Protein AF-D2VS53-F1 (afdb_monomer)

Radius of gyration: 30.18 Å; Cα contacts (8 Å, |Δi|>4): 547; chains: 1; bounding box: 76×36×86 Å

Sequence (437 aa):
MLKHFGFQSLIMIWLFLSAIQSANTLRIQKGEKREMNYSTNATTIGTNFKGCTNFSAFFTDPQVFLEQVVRNAPMGPMKCKNIEMWKRFKVPDPYQGAMFFAYEQYTFGVTESFDLCESIQIWEEKLQTTCIELLFNSLENDLSSKIQFITQNQTTVYD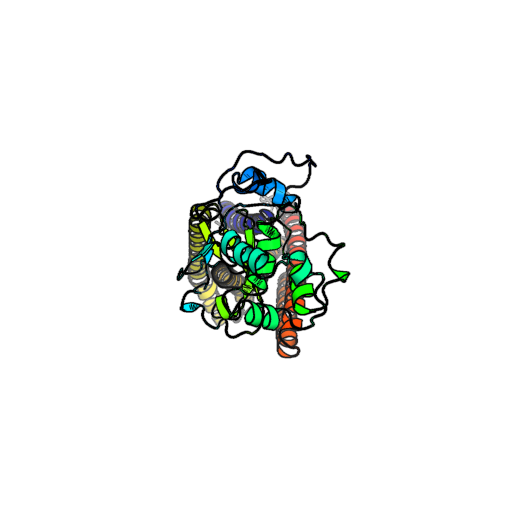WINYCNYCRKDIQFSKQNYWNIRDDNVREIIEYFPNQISFCGFGEAGIPFVVGMNQIKLQETGYSFICFCPYQNYYGFKCFGNSRNLTYAIILESLFTSIFAISFLITCLTILLPRAKTSFIQKQYYNILVPMLLCLSQICGVLTQIASLFGTDLAVSICSNLTVIFLGIALVSWEMHWIRLIYFVMQKKRLFSFISYLVPLILFISTILAMLTCIFSVGSVGVEYSLRMADNLSYLLLTLGCLITVVFTVCSIVIYVLLKKVSEVSLINSPVSFHLL

Nearest PDB structures (foldseek):
  8hj5-assembly1_F  TM=4.732E-01  e=1.596E+00  Escherichia coli
  8jgf-assembly1_R  TM=4.560E-01  e=1.867E+00  Homo sapiens
  4tql-assembly1_A  TM=3.150E-01  e=9.998E+00  synthetic construct
  7aan-assembly1_B  TM=2.633E-01  e=5.918E+00  Homo sapiens
  7aal-assembly1_B  TM=2.273E-01  e=6.573E+00  Homo sapiens

Secondary structure (DSSP, 8-state):
-HHHHHHHHHHHHHHHHHHHHHHHTTS----------------EETTTEES-BS--GGGT-HHHHHHHHHTT-B----B-SEEEEES--B--GGGTTS---TT----PBP--EEEHHHHHHHHHHHHT--HHHHHHS---S-HHHHHHHHTTTS--HHHHHHHHHHT-SS----TTSGGG---HHHHHHHHS---BTTSS-SSS--EEEEEEGGGGT-SSSSEEEEEEETTTTEEESS----HHHHHHHHHHHHHHHHHHHHHHHHHIIIIIHHHHHHHHHHT-GGGGHHHHHHHHHHHHHHHHHHHHHHS-HHHHHHHHHHHHHHHHHHHHHHHHHHHHHHHHHTT--SHHHHHHHHHHHHHHHHHHHHHHHHHHHHTTS-HHHHHHHHHHHHHHHHHHHHHHHHHHHHHHHHHHHHHHHHHHS-TTS-TTTTS--

Structure (mmCIF, N/CA/C/O backbone):
data_AF-D2VS53-F1
#
_entry.id   AF-D2VS53-F1
#
loop_
_atom_site.group_PDB
_atom_site.id
_atom_site.type_symbol
_atom_site.label_atom_id
_atom_site.label_alt_id
_atom_site.label_comp_id
_atom_site.label_asym_id
_atom_site.label_entity_id
_atom_site.label_seq_id
_atom_site.pdbx_PDB_ins_code
_atom_site.Cartn_x
_atom_site.Cartn_y
_atom_site.Cartn_z
_atom_site.occupancy
_atom_site.B_iso_or_equiv
_atom_site.auth_seq_id
_atom_site.auth_comp_id
_atom_site.auth_asym_id
_atom_site.auth_atom_id
_atom_site.pdbx_PDB_model_num
ATOM 1 N N . MET A 1 1 ? -32.266 7.944 33.610 1.00 32.06 1 MET A N 1
ATOM 2 C CA . MET A 1 1 ? -31.553 6.668 33.360 1.00 32.06 1 MET A CA 1
ATOM 3 C C . MET A 1 1 ? -31.615 6.227 31.885 1.00 32.06 1 MET A C 1
ATOM 5 O O . MET A 1 1 ? -30.562 6.135 31.273 1.00 32.06 1 MET A O 1
ATOM 9 N N . LEU A 1 2 ? -32.797 6.089 31.257 1.00 29.59 2 LEU A N 1
ATOM 10 C CA . LEU A 1 2 ? -32.943 5.771 29.813 1.00 29.59 2 LEU A CA 1
ATOM 11 C C . LEU A 1 2 ? -32.292 6.784 28.839 1.00 29.59 2 LEU A C 1
ATOM 13 O O . LEU A 1 2 ? -31.780 6.387 27.797 1.00 29.59 2 LEU A O 1
ATOM 17 N N . LYS A 1 3 ? -32.240 8.082 29.183 1.00 29.28 3 LYS A N 1
ATOM 18 C CA . LYS A 1 3 ? -31.612 9.118 28.332 1.00 29.28 3 LYS A CA 1
ATOM 19 C C . LYS A 1 3 ? -30.079 9.001 28.229 1.00 29.28 3 LYS A C 1
ATOM 21 O O . LYS A 1 3 ? -29.535 9.212 27.152 1.00 29.28 3 LYS A O 1
ATOM 26 N N . HIS A 1 4 ? -29.387 8.612 29.306 1.00 35.94 4 HIS A N 1
ATOM 27 C CA . HIS A 1 4 ? -27.934 8.362 29.265 1.00 35.94 4 HIS A CA 1
ATOM 28 C C . HIS A 1 4 ? -27.593 7.030 28.579 1.00 35.94 4 HIS A C 1
ATOM 30 O O . HIS A 1 4 ? -26.581 6.945 27.888 1.00 35.94 4 HIS A O 1
ATOM 36 N N . PHE A 1 5 ? -28.474 6.029 28.710 1.00 36.44 5 PHE A N 1
ATOM 37 C CA . PHE A 1 5 ? -28.371 4.735 28.030 1.00 36.44 5 PHE A CA 1
ATOM 38 C C . PHE A 1 5 ? -28.450 4.876 26.503 1.00 36.44 5 PHE A C 1
ATOM 40 O O . PHE A 1 5 ? -27.627 4.303 25.793 1.00 36.44 5 PHE A O 1
ATOM 47 N N . GLY A 1 6 ? -29.385 5.691 26.001 1.00 34.59 6 GLY A N 1
ATOM 48 C CA . GLY A 1 6 ? -29.520 5.954 24.567 1.00 34.59 6 GLY A CA 1
ATOM 49 C C . GLY A 1 6 ? -28.297 6.658 23.981 1.00 34.59 6 GLY A C 1
ATOM 50 O O . GLY A 1 6 ? -27.767 6.212 22.972 1.00 34.59 6 GLY A O 1
ATOM 51 N N . PHE A 1 7 ? -27.804 7.711 24.640 1.00 34.94 7 PHE A N 1
ATOM 52 C CA . PHE A 1 7 ? -26.725 8.542 24.098 1.00 34.94 7 PHE A CA 1
ATOM 53 C C . PHE A 1 7 ? -25.374 7.811 24.020 1.00 34.94 7 PHE A C 1
ATOM 55 O O . PHE A 1 7 ? -24.704 7.872 22.995 1.00 34.94 7 PHE A O 1
ATOM 62 N N . GLN A 1 8 ? -24.985 7.061 25.058 1.00 41.28 8 GLN A N 1
ATOM 63 C CA . GLN A 1 8 ? -23.715 6.320 25.044 1.00 41.28 8 GLN A CA 1
ATOM 64 C C . GLN A 1 8 ? -23.762 5.074 24.150 1.00 41.28 8 GLN A C 1
ATOM 66 O O . GLN A 1 8 ? -22.780 4.779 23.474 1.00 41.28 8 GLN A O 1
ATOM 71 N N . SER A 1 9 ? -24.905 4.384 24.080 1.00 39.84 9 SER A N 1
ATOM 72 C CA . SER A 1 9 ? -25.081 3.255 23.155 1.00 39.84 9 SER A CA 1
ATOM 73 C C . SER A 1 9 ? -25.095 3.728 21.699 1.00 39.84 9 SER A C 1
ATOM 75 O O . SER A 1 9 ? -24.498 3.076 20.853 1.00 39.84 9 SER A O 1
ATOM 77 N N . LEU A 1 10 ? -25.686 4.896 21.409 1.00 42.22 10 LEU A N 1
ATOM 78 C CA . LEU A 1 10 ? -25.627 5.530 20.087 1.00 42.22 10 LEU A CA 1
ATOM 79 C C . LEU A 1 10 ? -24.198 5.903 19.689 1.00 42.22 10 LEU A C 1
ATOM 81 O O . LEU A 1 10 ? -23.821 5.647 18.554 1.00 42.22 10 LEU A O 1
ATOM 85 N N . ILE A 1 11 ? -23.388 6.442 20.608 1.00 44.84 11 ILE A N 1
ATOM 86 C CA . ILE A 1 11 ? -21.972 6.748 20.338 1.00 44.84 11 ILE A CA 1
ATOM 87 C C . ILE A 1 11 ? -21.182 5.467 20.047 1.00 44.84 11 ILE A C 1
ATOM 89 O O . ILE A 1 11 ? -20.412 5.433 19.094 1.00 44.84 11 ILE A O 1
ATOM 93 N N . MET A 1 12 ? -21.394 4.395 20.814 1.00 46.41 12 MET A N 1
ATOM 94 C CA . MET A 1 12 ? -20.684 3.126 20.610 1.00 46.41 12 MET A CA 1
ATOM 95 C C . MET A 1 12 ? -21.127 2.407 19.328 1.00 46.41 12 MET A C 1
ATOM 97 O O . MET A 1 12 ? -20.285 1.882 18.607 1.00 46.41 12 MET A O 1
ATOM 101 N N . ILE A 1 13 ? -22.424 2.427 19.005 1.00 47.84 13 ILE A N 1
ATOM 102 C CA . ILE A 1 13 ? -22.961 1.904 17.739 1.00 47.84 13 ILE A CA 1
ATOM 103 C C . ILE A 1 13 ? -22.450 2.740 16.563 1.00 47.84 13 ILE A C 1
ATOM 105 O O . ILE A 1 13 ? -22.083 2.179 15.539 1.00 47.84 13 ILE A O 1
ATOM 109 N N . TRP A 1 14 ? -22.366 4.064 16.711 1.00 46.50 14 TRP A N 1
ATOM 110 C CA . TRP A 1 14 ? -21.821 4.949 15.684 1.00 46.50 14 TRP A CA 1
ATOM 111 C C . TRP A 1 14 ? -20.323 4.716 15.456 1.00 46.50 14 TRP A C 1
ATOM 113 O O . TRP A 1 14 ? -19.910 4.616 14.306 1.00 46.50 14 TRP A O 1
ATOM 123 N N . LEU A 1 15 ? -19.528 4.535 16.520 1.00 45.94 15 LEU A N 1
ATOM 124 C CA . LEU A 1 15 ? -18.104 4.172 16.439 1.00 45.94 15 LEU A CA 1
ATOM 125 C C . LEU A 1 15 ? -17.881 2.776 15.836 1.00 45.94 15 LEU A C 1
ATOM 127 O O . LEU A 1 15 ? -16.905 2.546 15.128 1.00 45.94 15 LEU A O 1
ATOM 131 N N . PHE A 1 16 ? -18.788 1.836 16.099 1.00 44.44 16 PHE A N 1
ATOM 132 C CA . PHE A 1 16 ? -18.734 0.492 15.532 1.00 44.44 16 PHE A CA 1
ATOM 133 C C . PHE A 1 16 ? -19.138 0.478 14.048 1.00 44.44 16 PHE A C 1
ATOM 135 O O . PHE A 1 16 ? -18.478 -0.155 13.226 1.00 44.44 16 PHE A O 1
ATOM 142 N N . LEU A 1 17 ? -20.183 1.225 13.679 1.00 42.78 17 LEU A N 1
ATOM 143 C CA . LEU A 1 17 ? -20.621 1.377 12.291 1.00 42.78 17 LEU A CA 1
ATOM 144 C C . LEU A 1 17 ? -19.602 2.151 11.450 1.00 42.78 17 LEU A C 1
ATOM 146 O O . LEU A 1 17 ? -19.376 1.765 10.309 1.00 42.78 17 LEU A O 1
ATOM 150 N N . SER A 1 18 ? -18.946 3.178 11.997 1.00 45.09 18 SER A N 1
ATOM 151 C CA . SER A 1 18 ? -17.887 3.902 11.284 1.00 45.09 18 SER A CA 1
ATOM 152 C C . SER A 1 18 ? -16.651 3.030 11.044 1.00 45.09 18 SER A C 1
ATOM 154 O O . SER A 1 18 ? -16.104 3.067 9.944 1.00 45.09 18 SER A O 1
ATOM 156 N N . ALA A 1 19 ? -16.288 2.160 11.996 1.00 43.88 19 ALA A N 1
ATOM 157 C CA . ALA A 1 19 ? -15.223 1.167 11.822 1.00 43.88 19 ALA A CA 1
ATOM 158 C C . ALA A 1 19 ? -15.569 0.072 10.785 1.00 43.88 19 ALA A C 1
ATOM 160 O O . ALA A 1 19 ? -14.710 -0.363 10.017 1.00 43.88 19 ALA A O 1
ATOM 161 N N . ILE A 1 20 ? -16.836 -0.357 10.709 1.00 41.03 20 ILE A N 1
ATOM 162 C CA . ILE A 1 20 ? -17.311 -1.293 9.671 1.00 41.03 20 ILE A CA 1
ATOM 163 C C . ILE A 1 20 ? -17.365 -0.612 8.301 1.00 41.03 20 ILE A C 1
ATOM 165 O O . ILE A 1 20 ? -17.029 -1.219 7.284 1.00 41.03 20 ILE A O 1
ATOM 169 N N . GLN A 1 21 ? -17.784 0.650 8.254 1.00 38.19 21 GLN A N 1
ATOM 170 C CA . GLN A 1 21 ? -17.915 1.397 7.012 1.00 38.19 21 GLN A CA 1
ATOM 171 C C . GLN A 1 21 ? -16.546 1.679 6.385 1.00 38.19 21 GLN A C 1
ATOM 173 O O . GLN A 1 21 ? -16.422 1.497 5.178 1.00 38.19 21 GLN A O 1
ATOM 178 N N . SER A 1 22 ? -15.507 1.965 7.184 1.00 38.28 22 SER A N 1
ATOM 179 C CA . SER A 1 22 ? -14.121 2.044 6.692 1.00 38.28 22 SER A CA 1
ATOM 180 C C . SER A 1 22 ? -13.596 0.715 6.133 1.00 38.28 22 SER A C 1
ATOM 182 O O . SER A 1 22 ? -12.790 0.720 5.208 1.00 38.28 22 SER A O 1
ATOM 184 N N . ALA A 1 23 ? -14.078 -0.427 6.639 1.00 32.75 23 ALA A N 1
ATOM 185 C CA . ALA A 1 23 ? -13.693 -1.753 6.147 1.00 32.75 23 ALA A CA 1
ATOM 186 C C . ALA A 1 23 ? -14.467 -2.183 4.881 1.00 32.75 23 ALA A C 1
ATOM 188 O O . ALA A 1 23 ? -13.948 -2.936 4.056 1.00 32.75 23 ALA A O 1
ATOM 189 N N . ASN A 1 24 ? -15.700 -1.699 4.700 1.00 33.19 24 ASN A N 1
ATOM 190 C CA . ASN A 1 24 ? -16.585 -2.108 3.604 1.00 33.19 24 ASN A CA 1
ATOM 191 C C . ASN A 1 24 ? -16.499 -1.229 2.348 1.00 33.19 24 ASN A C 1
ATOM 193 O O . ASN A 1 24 ? -16.831 -1.712 1.263 1.00 33.19 24 ASN A O 1
ATOM 197 N N . THR A 1 25 ? -15.995 0.008 2.434 1.00 34.47 25 THR A N 1
ATOM 198 C CA . THR A 1 25 ? -15.725 0.848 1.247 1.00 34.47 25 THR A CA 1
ATOM 199 C C . THR A 1 25 ? -14.665 0.269 0.299 1.00 34.47 25 THR A C 1
ATOM 201 O O . THR A 1 25 ? -14.500 0.773 -0.805 1.00 34.47 25 THR A O 1
ATOM 204 N N . LEU A 1 26 ? -14.006 -0.832 0.677 1.00 34.59 26 LEU A N 1
ATOM 205 C CA . LEU A 1 26 ? -13.022 -1.555 -0.133 1.00 34.59 26 LEU A CA 1
ATOM 206 C C . LEU A 1 26 ? -13.589 -2.744 -0.937 1.00 34.59 26 LEU A C 1
ATOM 208 O O . LEU A 1 26 ? -12.825 -3.388 -1.654 1.00 34.59 26 LEU A O 1
ATOM 212 N N . ARG A 1 27 ? -14.886 -3.096 -0.832 1.00 31.08 27 ARG A N 1
ATOM 213 C CA . ARG A 1 27 ? -15.339 -4.436 -1.280 1.00 31.08 27 ARG A CA 1
ATOM 214 C C . ARG A 1 27 ? -16.594 -4.563 -2.142 1.00 31.08 27 ARG A C 1
ATOM 216 O O . ARG A 1 27 ? -16.964 -5.696 -2.448 1.00 31.08 27 ARG A O 1
ATOM 223 N N . ILE A 1 28 ? -17.252 -3.487 -2.574 1.00 30.92 28 ILE A N 1
ATOM 224 C CA . ILE A 1 28 ? -18.524 -3.619 -3.308 1.00 30.92 28 ILE A CA 1
ATOM 225 C C . ILE A 1 28 ? -18.504 -2.823 -4.615 1.00 30.92 28 ILE A C 1
ATOM 227 O O . ILE A 1 28 ? -18.708 -1.619 -4.602 1.00 30.92 28 ILE A O 1
ATOM 231 N N . GLN A 1 29 ? -18.319 -3.516 -5.745 1.00 30.97 29 GLN A N 1
ATOM 232 C CA . GLN A 1 29 ? -19.377 -3.719 -6.751 1.00 30.97 29 GLN A CA 1
ATOM 233 C C . GLN A 1 29 ? -18.860 -4.576 -7.912 1.00 30.97 29 GLN A C 1
ATOM 235 O O . GLN A 1 29 ? -17.847 -4.276 -8.524 1.00 30.97 29 GLN A O 1
ATOM 240 N N . LYS A 1 30 ? -19.555 -5.680 -8.195 1.00 31.53 30 LYS A N 1
ATOM 241 C CA . LYS A 1 30 ? -19.230 -6.659 -9.236 1.00 31.53 30 LYS A CA 1
ATOM 242 C C . LYS A 1 30 ? -20.342 -6.626 -10.283 1.00 31.53 30 LYS A C 1
ATOM 244 O O . LYS A 1 30 ? -21.503 -6.754 -9.912 1.00 31.53 30 LYS A O 1
ATOM 249 N N . GLY A 1 31 ? -19.960 -6.601 -11.558 1.00 29.36 31 GLY A N 1
ATOM 250 C CA . GLY A 1 31 ? -20.699 -7.292 -12.616 1.00 29.36 31 GLY A CA 1
ATOM 251 C C . GLY A 1 31 ? -21.457 -6.430 -13.621 1.00 29.36 31 GLY A C 1
ATOM 252 O O . GLY A 1 31 ? -22.646 -6.212 -13.465 1.00 29.36 31 GLY A O 1
ATOM 253 N N . GLU A 1 32 ? -20.799 -6.121 -14.738 1.00 29.34 32 GLU A N 1
ATOM 254 C CA . GLU A 1 32 ? -21.359 -6.358 -16.076 1.00 29.34 32 GLU A CA 1
ATOM 255 C C . GLU A 1 32 ? -20.201 -6.386 -17.081 1.00 29.34 32 GLU A C 1
ATOM 257 O O . GLU A 1 32 ? -19.333 -5.524 -17.042 1.00 29.34 32 GLU A O 1
ATOM 262 N N . LYS A 1 33 ? -20.105 -7.399 -17.948 1.00 32.12 33 LYS A N 1
ATOM 263 C CA . LYS A 1 33 ? -19.084 -7.437 -19.008 1.00 32.12 33 LYS A CA 1
ATOM 264 C C . LYS A 1 33 ? -19.582 -6.594 -20.181 1.00 32.12 33 LYS A C 1
ATOM 266 O O . LYS A 1 33 ? -20.524 -6.994 -20.854 1.00 32.12 33 LYS A O 1
ATOM 271 N N . ARG A 1 34 ? -18.923 -5.466 -20.449 1.00 36.00 34 ARG A N 1
ATOM 272 C CA . ARG A 1 34 ? -18.988 -4.779 -21.749 1.00 36.00 34 ARG A CA 1
ATOM 273 C C . ARG A 1 34 ? -17.622 -4.821 -22.413 1.00 36.00 34 ARG A C 1
ATOM 275 O O . ARG A 1 34 ? -16.615 -4.566 -21.752 1.00 36.00 34 ARG A O 1
ATOM 282 N N . GLU A 1 35 ? -17.628 -5.175 -23.692 1.00 35.25 35 GLU A N 1
ATOM 283 C CA . GLU A 1 35 ? -16.467 -5.178 -24.576 1.00 35.25 35 GLU A CA 1
ATOM 284 C C . GLU A 1 35 ? -15.846 -3.775 -24.658 1.00 35.25 35 GLU A C 1
ATOM 286 O O . GLU A 1 35 ? -16.549 -2.762 -24.679 1.00 35.25 35 GLU A O 1
ATOM 291 N N . MET A 1 36 ? -14.512 -3.726 -24.633 1.00 41.84 36 MET A N 1
ATOM 292 C CA . MET A 1 36 ? -13.730 -2.491 -24.659 1.00 41.84 36 MET A CA 1
ATOM 293 C C . MET A 1 36 ? -13.745 -1.885 -26.065 1.00 41.84 36 MET A C 1
ATOM 295 O O . MET A 1 36 ? -13.055 -2.368 -26.959 1.00 41.84 36 MET A O 1
ATOM 299 N N . ASN A 1 37 ? -14.482 -0.789 -26.243 1.00 35.66 37 ASN A N 1
ATOM 300 C CA . ASN A 1 37 ? -14.310 0.084 -27.400 1.00 35.66 37 ASN A CA 1
ATOM 301 C C . ASN A 1 37 ? -13.131 1.029 -27.139 1.00 35.66 37 ASN A C 1
ATOM 303 O O . ASN A 1 37 ? -13.224 1.943 -26.319 1.00 35.66 37 ASN A O 1
ATOM 307 N N . TYR A 1 38 ? -12.015 0.802 -27.831 1.00 44.28 38 TYR A N 1
ATOM 308 C CA . TYR A 1 38 ? -10.868 1.708 -27.834 1.00 44.28 38 TYR A CA 1
ATOM 309 C C . TYR A 1 38 ? -11.253 3.025 -28.530 1.00 44.28 38 TYR A C 1
ATOM 311 O O . TYR A 1 38 ? -11.631 3.031 -29.701 1.00 44.28 38 TYR A O 1
ATOM 319 N N . SER A 1 39 ? -11.171 4.145 -27.807 1.00 42.34 39 SER A N 1
ATOM 320 C CA . SER A 1 39 ? -11.336 5.493 -28.365 1.00 42.34 39 SER A CA 1
ATOM 321 C C . SER A 1 39 ? -10.070 5.893 -29.128 1.00 42.34 39 SER A C 1
ATOM 323 O O . SER A 1 39 ? -8.965 5.830 -28.596 1.00 42.34 39 SER A O 1
ATOM 325 N N . THR A 1 40 ? -10.216 6.314 -30.383 1.00 44.59 40 THR A N 1
ATOM 326 C CA . THR A 1 40 ? -9.101 6.517 -31.322 1.00 44.59 40 THR A CA 1
ATOM 327 C C . THR A 1 40 ? -8.491 7.923 -31.359 1.00 44.59 40 THR A C 1
ATOM 329 O O . THR A 1 40 ? -7.568 8.129 -32.139 1.00 44.59 40 THR A O 1
ATOM 332 N N . ASN A 1 41 ? -8.916 8.885 -30.529 1.00 43.84 41 ASN A N 1
ATOM 333 C CA . ASN A 1 41 ? -8.585 10.304 -30.771 1.00 43.84 41 ASN A CA 1
ATOM 334 C C . ASN A 1 41 ? -7.940 11.076 -29.595 1.00 43.84 41 ASN A C 1
ATOM 336 O O . ASN A 1 41 ? -8.168 12.276 -29.466 1.00 43.84 41 ASN A O 1
ATOM 340 N N . ALA A 1 42 ? -7.107 10.448 -28.756 1.00 48.75 42 ALA A N 1
ATOM 341 C CA . ALA A 1 42 ? -6.232 11.188 -27.832 1.00 48.75 42 ALA A CA 1
ATOM 342 C C . ALA A 1 42 ? -4.812 11.291 -28.417 1.00 48.75 42 ALA A C 1
ATOM 344 O O . ALA A 1 42 ? -4.090 10.302 -28.471 1.00 48.75 42 ALA A O 1
ATOM 345 N N . THR A 1 43 ? -4.400 12.478 -28.874 1.00 56.16 43 THR A N 1
ATOM 346 C CA . THR A 1 43 ? -3.074 12.694 -29.490 1.00 56.16 43 THR A CA 1
ATOM 347 C C . THR A 1 43 ? -1.952 12.953 -28.478 1.00 56.16 43 THR A C 1
ATOM 349 O O . THR A 1 43 ? -0.781 12.837 -28.844 1.00 56.16 43 THR A O 1
ATOM 352 N N . THR A 1 44 ? -2.274 13.261 -27.217 1.00 58.09 44 THR A N 1
ATOM 353 C CA . THR A 1 44 ? -1.312 13.560 -26.138 1.00 58.09 44 THR A CA 1
ATOM 354 C C . THR A 1 44 ? -1.798 13.037 -24.788 1.00 58.09 44 THR A C 1
ATOM 356 O O . THR A 1 44 ? -2.987 13.149 -24.487 1.00 58.09 44 THR A O 1
ATOM 359 N N . ILE A 1 45 ? -0.880 12.514 -23.969 1.00 66.81 45 ILE A N 1
ATOM 360 C CA . ILE A 1 45 ? -1.149 12.003 -22.616 1.00 66.81 45 ILE A CA 1
ATOM 361 C C . ILE A 1 45 ? -0.189 12.704 -21.649 1.00 66.81 45 ILE A C 1
ATOM 363 O O . ILE A 1 45 ? 1.007 12.415 -21.611 1.00 66.81 45 ILE A O 1
ATOM 367 N N . GLY A 1 46 ? -0.692 13.683 -20.899 1.00 66.69 46 GLY A N 1
ATOM 368 C CA . GLY A 1 46 ? 0.188 14.625 -20.201 1.00 66.69 46 GLY A CA 1
ATOM 369 C C . GLY A 1 46 ? 1.108 15.371 -21.181 1.00 66.69 46 GLY A C 1
ATOM 370 O O . GLY A 1 46 ? 0.842 15.433 -22.385 1.00 66.69 46 GLY A O 1
ATOM 371 N N . THR A 1 47 ? 2.205 15.944 -20.684 1.00 72.75 47 THR A N 1
ATOM 372 C CA . THR A 1 47 ? 3.195 16.613 -21.554 1.00 72.75 47 THR A CA 1
ATOM 373 C C . THR A 1 47 ? 4.208 15.639 -22.143 1.00 72.75 47 THR A C 1
ATOM 375 O O . THR A 1 47 ? 4.799 15.925 -23.186 1.00 72.75 47 THR A O 1
ATOM 378 N N . ASN A 1 48 ? 4.381 14.489 -21.489 1.00 81.81 48 ASN A N 1
ATOM 379 C CA . ASN A 1 48 ? 5.492 13.580 -21.743 1.00 81.81 48 ASN A CA 1
ATOM 380 C C . ASN A 1 48 ? 5.193 12.534 -22.820 1.00 81.81 48 ASN A C 1
ATOM 382 O O . ASN A 1 48 ? 6.116 11.900 -23.301 1.00 81.81 48 ASN A O 1
ATOM 386 N N . PHE A 1 49 ? 3.939 12.341 -23.231 1.00 85.19 49 PHE A N 1
ATOM 387 C CA . PHE A 1 49 ? 3.581 11.327 -24.227 1.00 85.19 49 PHE A CA 1
ATOM 388 C C . PHE A 1 49 ? 2.880 11.989 -25.404 1.00 85.19 49 PHE A C 1
ATOM 390 O O . PHE A 1 49 ? 1.826 12.619 -25.256 1.00 85.19 49 PHE A O 1
ATOM 397 N N . LYS A 1 50 ? 3.457 11.831 -26.596 1.00 86.00 50 LYS A N 1
ATOM 398 C CA . LYS A 1 50 ? 2.992 12.493 -27.818 1.00 86.00 50 LYS A CA 1
ATOM 399 C C . LYS A 1 50 ? 2.715 11.490 -28.930 1.00 86.00 50 LYS A C 1
ATOM 401 O O . LYS A 1 50 ? 3.458 10.532 -29.154 1.00 86.00 50 LYS A O 1
ATOM 406 N N . GLY A 1 51 ? 1.649 11.756 -29.682 1.00 82.19 51 GLY A N 1
ATOM 407 C CA . GLY A 1 51 ? 1.245 10.969 -30.843 1.00 82.19 51 GLY A CA 1
ATOM 408 C C . GLY A 1 51 ? 0.817 9.549 -30.487 1.00 82.19 51 GLY A C 1
ATOM 409 O O . GLY A 1 51 ? 1.162 8.624 -31.225 1.00 82.19 51 GLY A O 1
ATOM 410 N N . CYS A 1 52 ? 0.125 9.379 -29.357 1.00 83.19 52 CYS A N 1
ATOM 411 C CA . CYS A 1 52 ? -0.257 8.059 -28.878 1.00 83.19 52 CYS A CA 1
ATOM 412 C C . CYS A 1 52 ? -1.527 7.511 -29.548 1.00 83.19 52 CYS A C 1
ATOM 414 O O . CYS A 1 52 ? -2.392 8.257 -29.994 1.00 83.19 52 CYS A O 1
ATOM 416 N N . THR A 1 53 ? -1.612 6.190 -29.672 1.00 78.12 53 THR A N 1
ATOM 417 C CA . THR A 1 53 ? -2.677 5.428 -30.342 1.00 78.12 53 THR A CA 1
ATOM 418 C C . THR A 1 53 ? -3.021 4.190 -29.516 1.00 78.12 53 THR A C 1
ATOM 420 O O . THR A 1 53 ? -2.191 3.743 -28.722 1.00 78.12 53 THR A O 1
ATOM 423 N N . ASN A 1 54 ? -4.231 3.643 -29.703 1.00 70.88 54 ASN A N 1
ATOM 424 C CA . ASN A 1 54 ? -4.807 2.562 -28.881 1.00 70.88 54 ASN A CA 1
ATOM 425 C C . ASN A 1 54 ? -4.897 2.914 -27.387 1.00 70.88 54 ASN A C 1
ATOM 427 O O . ASN A 1 54 ? -4.846 2.057 -26.509 1.00 70.88 54 ASN A O 1
ATOM 431 N N . PHE A 1 55 ? -5.049 4.205 -27.103 1.00 70.81 55 PHE A N 1
ATOM 432 C CA . PHE A 1 55 ? -5.129 4.713 -25.751 1.00 70.81 55 PHE A CA 1
ATOM 433 C C . PHE A 1 55 ? -6.555 4.591 -25.217 1.00 70.81 55 PHE A C 1
ATOM 435 O O . PHE A 1 55 ? -7.496 5.141 -25.788 1.00 70.81 55 PHE A O 1
ATOM 442 N N . SER A 1 56 ? -6.731 3.827 -24.143 1.00 71.00 56 SER A N 1
ATOM 443 C CA . SER A 1 56 ? -8.060 3.569 -23.597 1.00 71.00 56 SER A CA 1
ATOM 444 C C . SER A 1 56 ? -8.624 4.782 -22.854 1.00 71.00 56 SER A C 1
ATOM 446 O O . SER A 1 56 ? -7.890 5.552 -22.236 1.00 71.00 56 SER A O 1
ATOM 448 N N . ALA A 1 57 ? -9.951 4.921 -22.858 1.00 69.88 57 ALA A N 1
ATOM 449 C CA . ALA A 1 57 ? -10.642 6.038 -22.214 1.00 69.88 57 ALA A CA 1
ATOM 450 C C . ALA A 1 57 ? -10.391 6.114 -20.695 1.00 69.88 57 ALA A C 1
ATOM 452 O O . ALA A 1 57 ? -10.466 7.199 -20.123 1.00 69.88 57 ALA A O 1
ATOM 453 N N . PHE A 1 58 ? -10.027 4.999 -20.046 1.00 71.44 58 PHE A N 1
ATOM 454 C CA . PHE A 1 58 ? -9.754 4.972 -18.606 1.00 71.44 58 PHE A CA 1
ATOM 455 C C . PHE A 1 58 ? -8.540 5.803 -18.167 1.00 71.44 58 PHE A C 1
ATOM 457 O O . PHE A 1 58 ? -8.406 6.106 -16.990 1.00 71.44 58 PHE A O 1
ATOM 464 N N . PHE A 1 59 ? -7.642 6.196 -19.064 1.00 71.81 59 PHE A N 1
ATOM 465 C CA . PHE A 1 59 ? -6.550 7.087 -18.668 1.00 71.81 59 PHE A CA 1
ATOM 466 C C . PHE A 1 59 ? -6.953 8.562 -18.591 1.00 71.81 59 PHE A C 1
ATOM 468 O O . PHE A 1 59 ? -6.245 9.369 -17.993 1.00 71.81 59 PHE A O 1
ATOM 475 N N . THR A 1 60 ? -8.070 8.923 -19.219 1.00 67.19 60 THR A N 1
ATOM 476 C CA . THR A 1 60 ? -8.599 10.293 -19.256 1.00 67.19 60 THR A CA 1
ATOM 477 C C . THR A 1 60 ? -9.893 10.446 -18.466 1.00 67.19 60 THR A C 1
ATOM 479 O O . THR A 1 60 ? -10.250 11.562 -18.104 1.00 67.19 60 THR A O 1
ATOM 482 N N . ASP A 1 61 ? -10.590 9.341 -18.196 1.00 69.50 61 ASP A N 1
ATOM 483 C CA . ASP A 1 61 ? -11.865 9.312 -17.490 1.00 69.50 61 ASP A CA 1
ATOM 484 C C . ASP A 1 61 ? -11.764 8.452 -16.211 1.00 69.50 61 ASP A C 1
ATOM 486 O O . ASP A 1 61 ? -11.708 7.218 -16.295 1.00 69.50 61 ASP A O 1
ATOM 490 N N . PRO A 1 62 ? -11.772 9.079 -15.017 1.00 66.19 62 PRO A N 1
ATOM 491 C CA . PRO A 1 62 ? -11.730 8.376 -13.736 1.00 66.19 62 PRO A CA 1
ATOM 492 C C . PRO A 1 62 ? -12.899 7.408 -13.502 1.00 66.19 62 PRO A C 1
ATOM 494 O O . PRO A 1 62 ? -12.733 6.432 -12.772 1.00 66.19 62 PRO A O 1
ATOM 497 N N . GLN A 1 63 ? -14.075 7.651 -14.094 1.00 65.00 63 GLN A N 1
ATOM 498 C CA . GLN A 1 63 ? -15.223 6.750 -13.954 1.00 65.00 63 GLN A CA 1
ATOM 499 C C . GLN A 1 63 ? -14.989 5.465 -14.748 1.00 65.00 63 GLN A C 1
ATOM 501 O O . GLN A 1 63 ? -15.114 4.370 -14.198 1.00 65.00 63 GLN A O 1
ATOM 506 N N . VAL A 1 64 ? -14.548 5.594 -16.004 1.00 69.88 64 VAL A N 1
ATOM 507 C CA . VAL A 1 64 ? -14.169 4.439 -16.831 1.00 69.88 64 VAL A CA 1
ATOM 508 C C . VAL A 1 64 ? -12.996 3.693 -16.193 1.00 69.88 64 VAL A C 1
ATOM 510 O O . VAL A 1 64 ? -12.978 2.466 -16.195 1.00 69.88 64 VAL A O 1
ATOM 513 N N . PHE A 1 65 ? -12.038 4.400 -15.589 1.00 70.31 65 PHE A N 1
ATOM 514 C CA . PHE A 1 65 ? -10.955 3.764 -14.840 1.00 70.31 65 PHE A CA 1
ATOM 515 C C . PHE A 1 65 ? -11.444 2.901 -13.693 1.00 70.31 65 PHE A C 1
ATOM 517 O O . PHE A 1 65 ? -11.086 1.726 -13.625 1.00 70.31 65 PHE A O 1
ATOM 524 N N . LEU A 1 66 ? -12.294 3.451 -12.829 1.00 65.81 66 LEU A N 1
ATOM 525 C CA . LEU A 1 66 ? -12.802 2.724 -11.677 1.00 65.81 66 LEU A CA 1
ATOM 526 C C . LEU A 1 66 ? -13.563 1.459 -12.103 1.00 65.81 66 LEU A C 1
ATOM 528 O O . LEU A 1 66 ? -13.356 0.388 -11.529 1.00 65.81 66 LEU A O 1
ATOM 532 N N . GLU A 1 67 ? -14.377 1.550 -13.158 1.00 66.81 67 GLU A N 1
ATOM 533 C CA . GLU A 1 67 ? -15.074 0.392 -13.728 1.00 66.81 67 GLU A CA 1
ATOM 534 C C . GLU A 1 67 ? -14.114 -0.695 -14.225 1.00 66.81 67 GLU A C 1
ATOM 536 O O . GLU A 1 67 ? -14.380 -1.889 -14.057 1.00 66.81 67 GLU A O 1
ATOM 541 N N . GLN A 1 68 ? -13.002 -0.304 -14.846 1.00 65.62 68 GLN A N 1
ATOM 542 C CA . GLN A 1 68 ? -12.034 -1.245 -15.400 1.00 65.62 68 GLN A CA 1
ATOM 543 C C . GLN A 1 68 ? -11.142 -1.851 -14.308 1.00 65.62 68 GLN A C 1
ATOM 545 O O . GLN A 1 68 ? -10.832 -3.043 -14.375 1.00 65.62 68 GLN A O 1
ATOM 550 N N . VAL A 1 69 ? -10.758 -1.078 -13.282 1.00 64.25 69 VAL A N 1
ATOM 551 C CA . VAL A 1 69 ? -9.964 -1.558 -12.133 1.00 64.25 69 VAL A CA 1
ATOM 552 C C . VAL A 1 69 ? -10.696 -2.693 -11.427 1.00 64.25 69 VAL A C 1
ATOM 554 O O . VAL A 1 69 ? -10.118 -3.746 -11.169 1.00 64.25 69 VAL A O 1
ATOM 557 N N . VAL A 1 70 ? -12.001 -2.529 -11.203 1.00 63.59 70 VAL A N 1
ATOM 558 C CA . VAL A 1 70 ? -12.874 -3.566 -10.630 1.00 63.59 70 VAL A CA 1
ATOM 559 C C . VAL A 1 70 ? -12.888 -4.844 -11.477 1.00 63.59 70 VAL A C 1
ATOM 561 O O . VAL A 1 70 ? -13.017 -5.951 -10.949 1.00 63.59 70 VAL A O 1
ATOM 564 N N . ARG A 1 71 ? -12.757 -4.713 -12.799 1.00 64.62 71 ARG A N 1
ATOM 565 C CA . ARG A 1 71 ? -12.719 -5.842 -13.739 1.00 64.62 71 ARG A CA 1
ATOM 566 C C . ARG A 1 71 ? -11.328 -6.452 -13.891 1.00 64.62 71 ARG A C 1
ATOM 568 O O . ARG A 1 71 ? -11.213 -7.441 -14.612 1.00 64.62 71 ARG A O 1
ATOM 575 N N . ASN A 1 72 ? -10.313 -5.895 -13.224 1.00 65.88 72 ASN A N 1
ATOM 576 C CA . ASN A 1 72 ? -8.906 -6.246 -13.404 1.00 65.88 72 ASN A CA 1
ATOM 577 C C . ASN A 1 72 ? -8.542 -6.284 -14.897 1.00 65.88 72 ASN A C 1
ATOM 579 O O . ASN A 1 72 ? -8.088 -7.299 -15.428 1.00 65.88 72 ASN A O 1
ATOM 583 N N . ALA A 1 73 ? -8.906 -5.211 -15.606 1.00 68.25 73 ALA A N 1
ATOM 584 C CA . ALA A 1 73 ? -8.704 -5.142 -17.040 1.00 68.25 73 ALA A CA 1
ATOM 585 C C . ALA A 1 73 ? -7.204 -5.030 -17.371 1.00 68.25 73 ALA A C 1
ATOM 587 O O . ALA A 1 73 ? -6.470 -4.302 -16.695 1.00 68.25 73 ALA A O 1
ATOM 588 N N . PRO A 1 74 ? -6.733 -5.699 -18.435 1.00 73.44 74 PRO A N 1
ATOM 589 C CA . PRO A 1 74 ? -5.395 -5.454 -18.936 1.00 73.44 74 PRO A CA 1
ATOM 590 C C . PRO A 1 74 ? -5.314 -4.040 -19.521 1.00 73.44 74 PRO A C 1
ATOM 592 O O . PRO A 1 74 ? -6.274 -3.538 -20.107 1.00 73.44 74 PRO A O 1
ATOM 595 N N . MET A 1 75 ? -4.143 -3.419 -19.418 1.00 72.56 75 MET A N 1
ATOM 596 C CA . MET A 1 75 ? -3.892 -2.059 -19.905 1.00 72.56 75 MET A CA 1
ATOM 597 C C . MET A 1 75 ? -4.06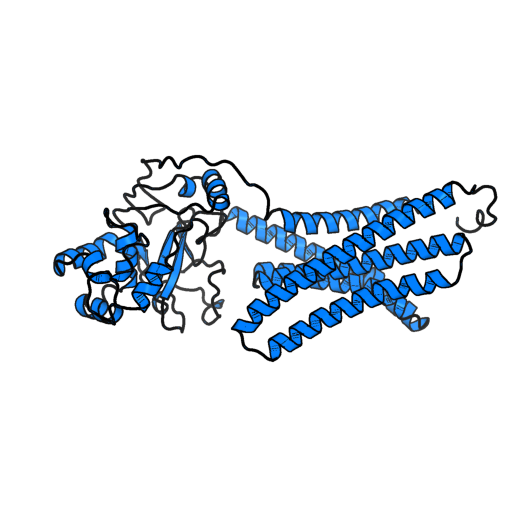2 -1.911 -21.424 1.00 72.56 75 MET A C 1
ATOM 599 O O . MET A 1 75 ? -4.332 -0.820 -21.923 1.00 72.56 75 MET A O 1
ATOM 603 N N . GLY A 1 76 ? -3.997 -3.030 -22.148 1.00 69.75 76 GLY A N 1
ATOM 604 C CA . GLY A 1 76 ? -4.050 -3.056 -23.602 1.00 69.75 76 GLY A CA 1
ATOM 605 C C . GLY A 1 76 ? -2.759 -2.519 -24.232 1.00 69.75 76 GLY A C 1
ATOM 606 O O . GLY A 1 76 ? -1.891 -1.993 -23.536 1.00 69.75 76 GLY A O 1
ATOM 607 N N . PRO A 1 77 ? -2.593 -2.683 -25.552 1.00 71.06 77 PRO A N 1
ATOM 608 C CA . PRO A 1 77 ? -1.426 -2.162 -26.249 1.00 71.06 77 PRO A CA 1
ATOM 609 C C . PRO A 1 77 ? -1.506 -0.636 -26.328 1.00 71.06 77 PRO A C 1
ATOM 611 O O . PRO A 1 77 ? -2.474 -0.103 -26.863 1.00 71.06 77 PRO A O 1
ATOM 614 N N . MET A 1 78 ? -0.473 0.061 -25.859 1.00 77.94 78 MET A N 1
ATOM 615 C CA . MET A 1 78 ? -0.326 1.503 -26.049 1.00 77.94 78 MET A CA 1
ATOM 616 C C . MET A 1 78 ? 0.849 1.763 -26.978 1.00 77.94 78 MET A C 1
ATOM 618 O O . MET A 1 78 ? 1.910 1.169 -26.820 1.00 77.94 78 MET A O 1
ATOM 622 N N . LYS A 1 79 ? 0.675 2.692 -27.917 1.00 82.62 79 LYS A N 1
ATOM 623 C CA . LYS A 1 79 ? 1.760 3.114 -28.796 1.00 82.62 79 LYS A CA 1
ATOM 624 C C . LYS A 1 79 ? 1.877 4.621 -28.846 1.00 82.62 79 LYS A C 1
ATOM 626 O O . LYS A 1 79 ? 0.874 5.255 -29.125 1.00 82.62 79 LYS A O 1
ATOM 631 N N . CYS A 1 80 ? 3.084 5.158 -28.734 1.00 86.62 80 CYS A N 1
ATOM 632 C CA . CYS A 1 80 ? 3.403 6.578 -28.824 1.00 86.62 80 CYS A CA 1
ATOM 633 C C . CYS A 1 80 ? 4.487 6.855 -29.871 1.00 86.62 80 CYS A C 1
ATOM 635 O O . CYS A 1 80 ? 5.230 5.961 -30.268 1.00 86.62 80 CYS A O 1
ATOM 637 N N . LYS A 1 81 ? 4.537 8.095 -30.371 1.00 86.69 81 LYS A N 1
ATOM 638 C CA . LYS A 1 81 ? 5.606 8.550 -31.278 1.00 86.69 81 LYS A CA 1
ATOM 639 C C . LYS A 1 81 ? 6.816 9.073 -30.511 1.00 86.69 81 LYS A C 1
ATOM 641 O O . LYS A 1 81 ? 7.928 8.933 -30.993 1.00 86.69 81 LYS A O 1
ATOM 646 N N . ASN A 1 82 ? 6.569 9.697 -29.366 1.00 87.88 82 ASN A N 1
ATOM 647 C CA . ASN A 1 82 ? 7.580 10.280 -28.495 1.00 87.88 82 ASN A CA 1
ATOM 648 C C . ASN A 1 82 ? 7.124 10.080 -27.046 1.00 87.88 82 ASN A C 1
ATOM 650 O O . ASN A 1 82 ? 5.936 10.263 -26.739 1.00 87.88 82 ASN A O 1
ATOM 654 N N . ILE A 1 83 ? 8.068 9.663 -26.201 1.00 89.94 83 ILE A N 1
ATOM 655 C CA . ILE A 1 83 ? 7.888 9.511 -24.758 1.00 89.94 83 ILE A CA 1
ATOM 656 C C . ILE A 1 83 ? 9.070 10.182 -24.068 1.00 89.94 83 ILE A C 1
ATOM 658 O O . ILE A 1 83 ? 10.198 9.701 -24.142 1.00 89.94 83 ILE A O 1
ATOM 662 N N . GLU A 1 84 ? 8.802 11.275 -23.371 1.00 88.50 84 GLU A N 1
ATOM 663 C CA . GLU A 1 84 ? 9.778 11.986 -22.563 1.00 88.50 84 GLU A CA 1
ATOM 664 C C . GLU A 1 84 ? 9.954 11.285 -21.209 1.00 88.50 84 GLU A C 1
ATOM 666 O O . GLU A 1 84 ? 9.082 11.318 -20.330 1.00 88.50 84 GLU A O 1
ATOM 671 N N . MET A 1 85 ? 11.107 10.640 -21.047 1.00 85.62 85 MET A N 1
ATOM 672 C CA . MET A 1 85 ? 11.491 9.892 -19.855 1.00 85.62 85 MET A CA 1
ATOM 673 C C . MET A 1 85 ? 12.692 10.548 -19.174 1.00 85.62 85 MET A C 1
ATOM 675 O O . MET A 1 85 ? 13.539 11.162 -19.819 1.00 85.62 85 MET A O 1
ATOM 679 N N . TRP A 1 86 ? 12.784 10.427 -17.852 1.00 82.75 86 TRP A N 1
ATOM 680 C CA . TRP A 1 86 ? 13.917 10.953 -17.094 1.00 82.75 86 TRP A CA 1
ATOM 681 C C . TRP A 1 86 ? 15.077 9.957 -17.063 1.00 82.75 86 TRP A C 1
ATOM 683 O O . TRP A 1 86 ? 14.875 8.763 -16.861 1.00 82.75 86 TRP A O 1
ATOM 693 N N . LYS A 1 87 ? 16.312 10.452 -17.189 1.00 78.75 87 LYS A N 1
ATOM 694 C CA . LYS A 1 87 ? 17.533 9.639 -17.065 1.00 78.75 87 LYS A CA 1
ATOM 695 C C . LYS A 1 87 ? 17.824 9.225 -15.624 1.00 78.75 87 LYS A C 1
ATOM 697 O O . LYS A 1 87 ? 18.458 8.199 -15.385 1.00 78.75 87 LYS A O 1
ATOM 702 N N . ARG A 1 88 ? 17.431 10.062 -14.657 1.00 79.50 88 ARG A N 1
ATOM 703 C CA . ARG A 1 88 ? 17.574 9.809 -13.218 1.00 79.50 88 ARG A CA 1
ATOM 704 C C . ARG A 1 88 ? 16.368 10.349 -12.465 1.00 79.50 88 ARG A C 1
ATOM 706 O O . ARG A 1 88 ? 15.971 11.500 -12.652 1.00 79.50 88 ARG A O 1
ATOM 713 N N . PHE A 1 89 ? 15.863 9.527 -11.560 1.00 76.44 89 PHE A N 1
ATOM 714 C CA . PHE A 1 89 ? 14.747 9.811 -10.676 1.00 76.44 89 PHE A CA 1
ATOM 715 C C . PHE A 1 89 ? 15.314 10.135 -9.293 1.00 76.44 89 PHE A C 1
ATOM 717 O O . PHE A 1 89 ? 15.995 9.312 -8.681 1.00 76.44 89 PHE A O 1
ATOM 724 N N . LYS A 1 90 ? 15.103 11.360 -8.795 1.00 67.88 90 LYS A N 1
ATOM 725 C CA . LYS A 1 90 ? 15.550 11.719 -7.443 1.00 67.88 90 LYS A CA 1
ATOM 726 C C . LYS A 1 90 ? 14.487 11.287 -6.434 1.00 67.88 90 LYS A C 1
ATOM 728 O O . LYS A 1 90 ? 13.423 11.898 -6.368 1.00 67.88 90 LYS A O 1
ATOM 733 N N . VAL A 1 91 ? 14.794 10.291 -5.607 1.00 64.50 91 VAL A N 1
ATOM 734 C CA . VAL A 1 91 ? 14.006 10.010 -4.398 1.00 64.50 91 VAL A CA 1
ATOM 735 C C . VAL A 1 91 ? 14.231 11.146 -3.387 1.00 64.50 91 VAL A C 1
ATOM 737 O O . VAL A 1 91 ? 15.393 11.521 -3.164 1.00 64.50 91 VAL A O 1
ATOM 740 N N . PRO A 1 92 ? 13.170 11.732 -2.795 1.00 56.78 92 PRO A N 1
ATOM 741 C CA . PRO A 1 92 ? 13.318 12.786 -1.795 1.00 56.78 92 PRO A CA 1
ATOM 742 C C . PRO A 1 92 ? 14.213 12.351 -0.624 1.00 56.78 92 PRO A C 1
ATOM 744 O O . PRO A 1 92 ? 14.166 11.206 -0.178 1.00 56.78 92 PRO A O 1
ATOM 747 N N . ASP A 1 93 ? 15.024 13.2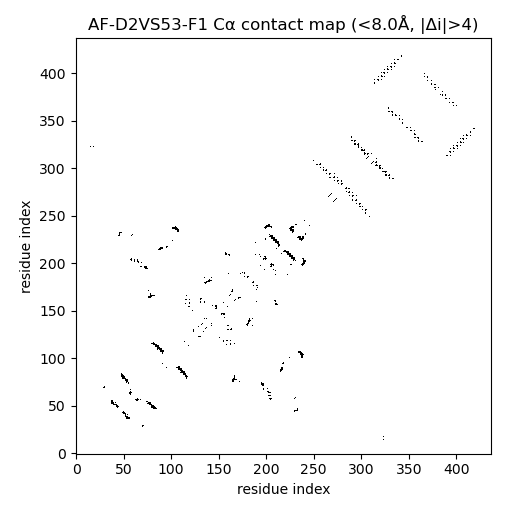86 -0.124 1.00 45.91 93 ASP A N 1
ATOM 748 C CA . ASP A 1 93 ? 16.110 13.029 0.832 1.00 45.91 93 ASP A CA 1
ATOM 749 C C . ASP A 1 93 ? 15.714 12.275 2.130 1.00 45.91 93 ASP A C 1
ATOM 751 O O . ASP A 1 93 ? 16.504 11.427 2.542 1.00 45.91 93 ASP A O 1
ATOM 755 N N . PRO A 1 94 ? 14.527 12.455 2.759 1.00 47.66 94 PRO A N 1
ATOM 756 C CA . PRO A 1 94 ? 14.171 11.688 3.964 1.00 47.66 94 PRO A CA 1
ATOM 757 C C . PRO A 1 94 ? 13.936 10.187 3.727 1.00 47.66 94 PRO A C 1
ATOM 759 O O . PRO A 1 94 ? 13.792 9.447 4.696 1.00 47.66 94 PRO A O 1
ATOM 762 N N . TYR A 1 95 ? 13.901 9.733 2.471 1.00 48.56 95 TYR A N 1
ATOM 763 C CA . TYR A 1 95 ? 13.630 8.338 2.117 1.00 48.56 95 TYR A CA 1
ATOM 764 C C . TYR A 1 95 ? 14.849 7.621 1.526 1.00 48.56 95 TYR A C 1
ATOM 766 O O . TYR A 1 95 ? 14.787 6.424 1.270 1.00 48.56 95 TYR A O 1
ATOM 774 N N . GLN A 1 96 ? 15.980 8.308 1.325 1.00 48.50 96 GLN A N 1
ATOM 775 C CA . GLN A 1 96 ? 17.207 7.682 0.820 1.00 48.50 96 GLN A CA 1
ATOM 776 C C . GLN A 1 96 ? 17.737 6.645 1.829 1.00 48.50 96 GLN A C 1
ATOM 778 O O . GLN A 1 96 ? 18.214 7.006 2.901 1.00 48.50 96 GLN A O 1
ATOM 783 N N . GLY A 1 97 ? 17.663 5.355 1.477 1.00 45.12 97 GLY A N 1
ATOM 784 C CA . GLY A 1 97 ? 18.148 4.240 2.306 1.00 45.12 97 GLY A CA 1
ATOM 785 C C . GLY A 1 97 ? 17.079 3.488 3.110 1.00 45.12 97 GLY A C 1
ATOM 786 O O . GLY A 1 97 ? 17.431 2.566 3.842 1.00 45.12 97 GLY A O 1
ATOM 787 N N . ALA A 1 98 ? 15.795 3.840 2.981 1.00 43.81 98 ALA A N 1
ATOM 788 C CA . ALA A 1 98 ? 14.701 2.999 3.472 1.00 43.81 98 ALA A CA 1
ATOM 789 C C . ALA A 1 98 ? 14.516 1.768 2.560 1.00 43.81 98 ALA A C 1
ATOM 791 O O . ALA A 1 98 ? 14.839 1.817 1.378 1.00 43.81 98 ALA A O 1
ATOM 792 N N . MET A 1 99 ? 14.022 0.649 3.095 1.00 41.19 99 MET A N 1
ATOM 793 C CA . MET A 1 99 ? 13.668 -0.522 2.285 1.00 41.19 99 MET A CA 1
ATOM 794 C C . MET A 1 99 ? 12.355 -0.197 1.560 1.00 41.19 99 MET A C 1
ATOM 796 O O . MET A 1 99 ? 11.316 -0.077 2.205 1.00 41.19 99 MET A O 1
ATOM 800 N N . PHE A 1 100 ? 12.417 0.034 0.248 1.00 47.00 100 PHE A N 1
ATOM 801 C CA . PHE A 1 100 ? 11.274 0.520 -0.527 1.00 47.00 100 PHE A CA 1
ATOM 802 C C . PHE A 1 100 ? 10.310 -0.619 -0.810 1.00 47.00 100 PHE A C 1
ATOM 804 O O . PHE A 1 100 ? 10.641 -1.573 -1.514 1.00 47.00 100 PHE A O 1
ATOM 811 N N . PHE A 1 101 ? 9.083 -0.496 -0.323 1.00 42.59 101 PHE A N 1
ATOM 812 C CA . PHE A 1 101 ? 8.016 -1.367 -0.784 1.00 42.59 101 PHE A CA 1
ATOM 813 C C . PHE A 1 101 ? 7.407 -0.754 -2.046 1.00 42.59 101 PHE A C 1
ATOM 815 O O . PHE A 1 101 ? 7.067 0.427 -2.064 1.00 42.59 101 PHE A O 1
ATOM 822 N N . ALA A 1 102 ? 7.177 -1.567 -3.082 1.00 37.50 102 ALA A N 1
ATOM 823 C CA . ALA A 1 102 ? 6.505 -1.185 -4.337 1.00 37.50 102 ALA A CA 1
ATOM 824 C C . ALA A 1 102 ? 5.078 -0.599 -4.157 1.00 37.50 102 ALA A C 1
ATOM 826 O O . ALA A 1 102 ? 4.365 -0.335 -5.124 1.00 37.50 102 ALA A O 1
ATOM 827 N N . TYR A 1 103 ? 4.633 -0.432 -2.912 1.00 36.34 103 TYR A N 1
ATOM 828 C CA . TYR A 1 103 ? 3.330 0.060 -2.495 1.00 36.34 103 TYR A CA 1
ATOM 829 C C . TYR A 1 103 ? 3.362 1.511 -2.010 1.00 36.34 103 TYR A C 1
ATOM 831 O O . TYR A 1 103 ? 2.294 2.104 -1.868 1.00 36.34 103 TYR A O 1
ATOM 839 N N . GLU A 1 104 ? 4.546 2.085 -1.787 1.00 45.72 104 GLU A N 1
ATOM 840 C CA . GLU A 1 104 ? 4.664 3.432 -1.250 1.00 45.72 104 GLU A CA 1
ATOM 841 C C . GLU A 1 104 ? 4.470 4.515 -2.318 1.00 45.72 104 GLU A C 1
ATOM 843 O O . GLU A 1 104 ? 4.757 4.386 -3.509 1.00 45.72 104 GLU A O 1
ATOM 848 N N . GLN A 1 105 ? 3.901 5.609 -1.849 1.00 52.56 105 GLN A N 1
ATOM 849 C CA . GLN A 1 105 ? 3.353 6.697 -2.625 1.00 52.56 105 GLN A CA 1
ATOM 850 C C . GLN A 1 105 ? 4.410 7.813 -2.699 1.00 52.56 105 GLN A C 1
ATOM 852 O O . GLN A 1 105 ? 4.601 8.539 -1.726 1.00 52.56 105 GLN A O 1
ATOM 857 N N . TYR A 1 106 ? 5.107 7.966 -3.835 1.00 60.00 106 TYR A N 1
ATOM 858 C CA . TYR A 1 106 ? 6.175 8.971 -3.988 1.00 60.00 106 TYR A CA 1
ATOM 859 C C . TYR A 1 106 ? 6.169 9.665 -5.342 1.00 60.00 106 TYR A C 1
ATOM 861 O O . TYR A 1 106 ? 5.899 9.038 -6.358 1.00 60.00 106 TYR A O 1
ATOM 869 N N . THR A 1 107 ? 6.548 10.942 -5.352 1.00 60.78 107 THR A N 1
ATOM 870 C CA . THR A 1 107 ? 6.848 11.701 -6.570 1.00 60.78 107 THR A CA 1
ATOM 871 C C . THR A 1 107 ? 8.356 11.877 -6.683 1.00 60.78 107 THR A C 1
ATOM 873 O O . THR A 1 107 ? 8.996 12.391 -5.763 1.00 60.78 107 THR A O 1
ATOM 876 N N . PHE A 1 108 ? 8.938 11.465 -7.805 1.00 67.25 108 PHE A N 1
ATOM 877 C CA . PHE A 1 108 ? 10.365 11.632 -8.049 1.00 67.25 108 PHE A CA 1
ATOM 878 C C . PHE A 1 108 ? 10.699 13.066 -8.468 1.00 67.25 108 PHE A C 1
ATOM 880 O O . PHE A 1 108 ? 10.023 13.673 -9.299 1.00 67.25 108 PHE A O 1
ATOM 887 N N . GLY A 1 109 ? 11.787 13.594 -7.907 1.00 58.31 109 GLY A N 1
ATOM 888 C CA . GLY A 1 109 ? 12.406 14.834 -8.351 1.00 58.31 109 GLY A CA 1
ATOM 889 C C . GLY A 1 109 ? 13.120 14.661 -9.693 1.00 58.31 109 GLY A C 1
ATOM 890 O O . GLY A 1 109 ? 13.628 13.586 -10.024 1.00 58.31 109 GLY A O 1
ATOM 891 N N . VAL A 1 110 ? 13.165 15.751 -10.448 1.00 60.91 110 VAL A N 1
ATOM 892 C CA . VAL A 1 110 ? 13.559 15.790 -11.856 1.00 60.91 110 VAL A CA 1
ATOM 893 C C . VAL A 1 110 ? 15.024 16.214 -12.016 1.00 60.91 110 VAL A C 1
ATOM 895 O O . VAL A 1 110 ? 15.497 17.070 -11.270 1.00 60.91 110 VAL A O 1
ATOM 898 N N . THR A 1 111 ? 15.746 15.636 -12.985 1.00 65.69 111 THR A N 1
ATOM 899 C CA . THR A 1 111 ? 17.125 16.050 -13.323 1.00 65.69 111 THR A CA 1
ATOM 900 C C . THR A 1 111 ? 17.314 16.300 -14.822 1.00 65.69 111 THR A C 1
ATOM 902 O O . THR A 1 111 ? 17.437 17.450 -15.223 1.00 65.69 111 THR A O 1
ATOM 905 N N . GLU A 1 112 ? 17.292 15.254 -15.651 1.00 78.44 112 GLU A N 1
ATOM 906 C CA . GLU A 1 112 ? 17.468 15.334 -17.111 1.00 78.44 112 GLU A CA 1
ATOM 907 C C . GLU A 1 112 ? 16.476 14.410 -17.825 1.00 78.44 112 GLU A C 1
ATOM 909 O O . GLU A 1 112 ? 16.381 13.237 -17.452 1.00 78.44 112 GLU A O 1
ATOM 914 N N . SER A 1 113 ? 15.748 14.909 -18.831 1.00 82.25 113 SER A N 1
ATOM 915 C CA . SER A 1 113 ? 14.870 14.101 -19.691 1.00 82.25 113 SER A CA 1
ATOM 916 C C . SER A 1 113 ? 15.534 13.728 -21.016 1.00 82.25 113 SER A C 1
ATOM 918 O O . SER A 1 113 ? 16.519 14.332 -21.445 1.00 82.25 113 SER A O 1
ATOM 920 N N . PHE A 1 114 ? 14.999 12.695 -21.660 1.00 88.69 114 PHE A N 1
ATOM 921 C CA . PHE A 1 114 ? 15.298 12.303 -23.031 1.00 88.69 114 PHE A CA 1
ATOM 922 C C . PHE A 1 114 ? 14.040 11.733 -23.698 1.00 88.69 114 PHE A C 1
ATOM 924 O O . PHE A 1 114 ? 13.139 11.245 -23.015 1.00 88.69 114 PHE A O 1
ATOM 931 N N . ASP A 1 115 ? 13.977 11.788 -25.030 1.00 91.12 115 ASP A N 1
ATOM 932 C CA . ASP A 1 115 ? 12.948 11.075 -25.792 1.00 91.12 115 ASP A CA 1
ATOM 933 C C . ASP A 1 115 ? 13.361 9.609 -25.951 1.00 91.12 115 ASP A C 1
ATOM 935 O O . ASP A 1 115 ? 14.327 9.287 -26.648 1.00 91.12 115 ASP A O 1
ATOM 939 N N . LEU A 1 116 ? 12.622 8.721 -25.291 1.00 92.56 116 LEU A N 1
ATOM 940 C CA . LEU A 1 116 ? 12.824 7.279 -25.344 1.00 92.56 116 LEU A CA 1
ATOM 941 C C . LEU A 1 116 ? 12.668 6.732 -26.767 1.00 92.56 116 LEU A C 1
ATOM 943 O O . LEU A 1 116 ? 13.472 5.906 -27.199 1.00 92.56 116 LEU A O 1
ATOM 947 N N . CYS A 1 117 ? 11.639 7.177 -27.495 1.00 92.88 117 CYS A N 1
ATOM 948 C CA . CYS A 1 117 ? 11.324 6.628 -28.809 1.00 92.88 117 CYS A CA 1
ATOM 949 C C . CYS A 1 117 ? 12.377 7.036 -29.843 1.00 92.88 117 CYS A C 1
ATOM 951 O O . CYS A 1 117 ? 12.866 6.186 -30.584 1.00 92.88 117 CYS A O 1
ATOM 953 N N . GLU A 1 118 ? 12.766 8.310 -29.859 1.00 93.00 118 GLU A N 1
ATOM 954 C CA . GLU A 1 118 ? 13.797 8.813 -30.772 1.00 93.00 118 GLU A CA 1
ATOM 955 C C . GLU A 1 118 ? 15.183 8.233 -30.445 1.00 93.00 118 GLU A C 1
ATOM 957 O O . GLU A 1 118 ? 15.877 7.743 -31.337 1.00 93.00 118 GLU A O 1
ATOM 962 N N . SER A 1 119 ? 15.568 8.219 -29.162 1.00 91.81 119 SER A N 1
ATOM 963 C CA . SER A 1 119 ? 16.892 7.755 -28.725 1.00 91.81 119 SER A CA 1
ATOM 964 C C . SER A 1 119 ? 17.161 6.300 -29.120 1.00 91.81 119 SER A C 1
ATOM 966 O O . SER A 1 119 ? 18.206 5.999 -29.701 1.00 91.81 119 SER A O 1
ATOM 968 N N . ILE A 1 120 ? 16.212 5.392 -28.860 1.00 93.75 120 ILE A N 1
ATOM 969 C CA . ILE A 1 120 ? 16.380 3.973 -29.205 1.00 93.75 120 ILE A CA 1
ATOM 970 C C . ILE A 1 120 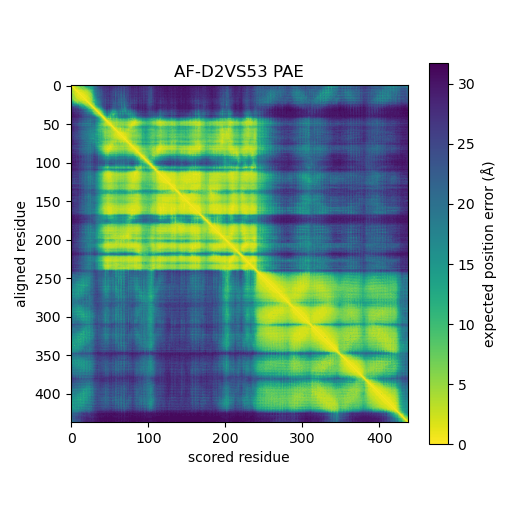? 16.256 3.743 -30.714 1.00 93.75 120 ILE A C 1
ATOM 972 O O . ILE A 1 120 ? 17.012 2.940 -31.259 1.00 93.75 120 ILE A O 1
ATOM 976 N N . GLN A 1 121 ? 15.386 4.476 -31.420 1.00 92.00 121 GLN A N 1
ATOM 977 C CA . GLN A 1 121 ? 15.256 4.342 -32.874 1.00 92.00 121 GLN A CA 1
ATOM 978 C C . GLN A 1 121 ? 16.572 4.655 -33.606 1.00 92.00 121 GLN A C 1
ATOM 980 O O . GLN A 1 121 ? 16.960 3.913 -34.508 1.00 92.00 121 GLN A O 1
ATOM 985 N N . ILE A 1 122 ? 17.304 5.693 -33.183 1.00 93.56 122 ILE A N 1
ATOM 986 C CA . ILE A 1 122 ? 18.632 6.012 -33.739 1.00 93.56 122 ILE A CA 1
ATOM 987 C C . ILE A 1 122 ? 19.584 4.813 -33.611 1.00 93.56 122 ILE A C 1
ATOM 989 O O . ILE A 1 122 ? 20.401 4.562 -34.500 1.00 93.56 122 ILE A O 1
ATOM 993 N N . TRP A 1 123 ? 19.499 4.066 -32.509 1.00 94.12 123 TRP A N 1
ATOM 994 C CA . TRP A 1 123 ? 20.325 2.882 -32.293 1.00 94.12 123 TRP A CA 1
ATOM 995 C C . TRP A 1 123 ? 19.835 1.654 -33.061 1.00 94.12 123 TRP A C 1
ATOM 997 O O . TRP A 1 123 ? 20.685 0.929 -33.572 1.00 94.12 123 TRP A O 1
ATOM 1007 N N . GLU A 1 124 ? 18.524 1.442 -33.225 1.00 91.88 124 GLU A N 1
ATOM 1008 C CA . GLU A 1 124 ? 18.003 0.412 -34.141 1.00 91.88 124 GLU A CA 1
ATOM 1009 C C . GLU A 1 124 ? 18.540 0.620 -35.568 1.00 91.88 124 GLU A C 1
ATOM 1011 O O . GLU A 1 124 ? 19.014 -0.325 -36.202 1.00 91.88 124 GLU A O 1
ATOM 1016 N N . GLU A 1 125 ? 18.534 1.866 -36.055 1.00 92.44 125 GLU A N 1
ATOM 1017 C CA . GLU A 1 125 ? 19.027 2.223 -37.392 1.00 92.44 125 GLU A CA 1
ATOM 1018 C C . GLU A 1 125 ? 20.547 2.032 -37.520 1.00 92.44 125 GLU A C 1
ATOM 1020 O O . GLU A 1 125 ? 21.021 1.469 -38.508 1.00 92.44 125 GLU A O 1
ATOM 1025 N N . LYS A 1 126 ? 21.322 2.448 -36.508 1.00 92.88 126 LYS A N 1
ATOM 1026 C CA . LYS A 1 126 ? 22.787 2.280 -36.489 1.00 92.88 126 LYS A CA 1
ATOM 1027 C C . LYS A 1 126 ? 23.224 0.821 -36.397 1.00 92.88 126 LYS A C 1
ATOM 1029 O O . LYS A 1 126 ? 24.208 0.447 -37.029 1.00 92.88 126 LYS A O 1
ATOM 1034 N N . LEU A 1 127 ? 22.537 0.023 -35.580 1.00 90.31 127 LEU A N 1
ATOM 1035 C CA . LEU A 1 127 ? 22.866 -1.386 -35.351 1.00 90.31 127 LEU A CA 1
ATOM 1036 C C . LEU A 1 127 ? 22.247 -2.310 -36.405 1.00 90.31 127 LEU A C 1
ATOM 1038 O O . LEU A 1 127 ? 22.595 -3.487 -36.437 1.00 90.31 127 LEU A O 1
ATOM 1042 N N . GLN A 1 128 ? 21.345 -1.790 -37.247 1.00 91.50 128 GLN A N 1
ATOM 1043 C CA . GLN A 1 128 ? 20.550 -2.566 -38.203 1.00 91.50 128 GLN A CA 1
ATOM 1044 C C . GLN A 1 128 ? 19.841 -3.755 -37.540 1.00 91.50 128 GLN A C 1
ATOM 1046 O O . GLN A 1 128 ? 19.742 -4.837 -38.114 1.00 91.50 128 GLN A O 1
ATOM 1051 N N . THR A 1 129 ? 19.364 -3.559 -36.310 1.00 86.69 129 THR A N 1
ATOM 1052 C CA . THR A 1 129 ? 18.693 -4.598 -35.530 1.00 86.69 129 THR A CA 1
ATOM 1053 C C . THR A 1 129 ? 17.473 -4.015 -34.844 1.00 86.69 129 THR A C 1
ATOM 1055 O O . THR A 1 129 ? 17.488 -2.875 -34.377 1.00 86.69 129 THR A O 1
ATOM 1058 N N . THR A 1 130 ? 16.405 -4.797 -34.782 1.00 87.00 130 THR A N 1
ATOM 1059 C CA . THR A 1 130 ? 15.193 -4.392 -34.067 1.00 87.00 130 THR A CA 1
ATOM 1060 C C . THR A 1 130 ? 15.302 -4.700 -32.578 1.00 87.00 130 THR A C 1
ATOM 1062 O O . THR A 1 130 ? 16.019 -5.608 -32.160 1.00 87.00 130 THR A O 1
ATOM 1065 N N . CYS A 1 131 ? 14.521 -4.002 -31.760 1.00 86.31 131 CYS A N 1
ATOM 1066 C CA . CYS A 1 131 ? 14.434 -4.263 -30.331 1.00 86.31 131 CYS A CA 1
ATOM 1067 C C . CYS A 1 131 ? 13.975 -5.711 -30.039 1.00 86.31 131 CYS A C 1
ATOM 1069 O O . CYS A 1 131 ? 14.393 -6.303 -29.047 1.00 86.31 131 CYS A O 1
ATOM 1071 N N . ILE A 1 132 ? 13.193 -6.324 -30.943 1.00 82.94 132 ILE A N 1
ATOM 1072 C CA . ILE A 1 132 ? 12.812 -7.741 -30.858 1.00 82.94 132 ILE A CA 1
ATOM 1073 C C . ILE A 1 132 ? 14.028 -8.633 -31.075 1.00 82.94 132 ILE A C 1
ATOM 1075 O O . ILE A 1 132 ? 14.285 -9.531 -30.284 1.00 82.94 132 ILE A O 1
ATOM 1079 N N . GLU A 1 133 ? 14.778 -8.405 -32.149 1.00 84.75 133 GLU A N 1
ATOM 1080 C CA . GLU A 1 133 ? 15.960 -9.211 -32.451 1.00 84.75 133 GLU A CA 1
ATOM 1081 C C . GLU A 1 133 ? 17.000 -9.098 -31.339 1.00 84.75 133 GLU A C 1
ATOM 1083 O O . GLU A 1 133 ? 17.572 -10.105 -30.923 1.00 84.75 133 GLU A O 1
ATOM 1088 N N . LEU A 1 134 ? 17.174 -7.889 -30.803 1.00 86.44 134 LEU A N 1
ATOM 1089 C CA . LEU A 1 134 ? 18.114 -7.623 -29.730 1.00 86.44 134 LEU A CA 1
ATOM 1090 C C . LEU A 1 134 ? 17.693 -8.264 -28.401 1.00 86.44 134 LEU A C 1
ATOM 1092 O O . LEU A 1 134 ? 18.546 -8.825 -27.724 1.00 86.44 134 LEU A O 1
ATOM 1096 N N . LEU A 1 135 ? 16.412 -8.202 -28.017 1.00 85.94 135 LEU A N 1
ATOM 1097 C CA . LEU A 1 135 ? 15.946 -8.729 -26.725 1.00 85.94 135 LEU A CA 1
ATOM 1098 C C . LEU A 1 135 ? 15.555 -10.216 -26.771 1.00 85.94 135 LEU A C 1
ATOM 1100 O O . LEU A 1 135 ? 15.800 -10.936 -25.808 1.00 85.94 135 LEU A O 1
ATOM 1104 N N . PHE A 1 136 ? 14.958 -10.690 -27.868 1.00 77.50 136 PHE A N 1
ATOM 1105 C CA . PHE A 1 136 ? 14.353 -12.026 -27.970 1.00 77.50 136 PHE A CA 1
ATOM 1106 C C . PHE A 1 136 ? 15.138 -13.014 -28.826 1.00 77.50 136 PHE A C 1
ATOM 1108 O O . PHE A 1 136 ? 14.977 -14.208 -28.624 1.00 77.50 136 PHE A O 1
ATOM 1115 N N . ASN A 1 137 ? 15.959 -12.559 -29.776 1.00 73.12 137 ASN A N 1
ATOM 1116 C CA . ASN A 1 137 ? 16.730 -13.456 -30.651 1.00 73.12 137 ASN A CA 1
ATOM 1117 C C . ASN A 1 137 ? 18.237 -13.414 -30.359 1.00 73.12 137 ASN A C 1
ATOM 1119 O O . ASN A 1 137 ? 19.038 -14.000 -31.091 1.00 73.12 137 ASN A O 1
ATOM 1123 N N . SER A 1 138 ? 18.641 -12.724 -29.293 1.00 74.44 138 SER A N 1
ATOM 1124 C CA . SER A 1 138 ? 20.036 -12.654 -28.881 1.00 74.44 138 SER A CA 1
ATOM 1125 C C . SER A 1 138 ? 20.484 -13.960 -28.227 1.00 74.44 138 SER A C 1
ATOM 1127 O O . SER A 1 138 ? 19.844 -14.480 -27.315 1.00 74.44 138 SER A O 1
ATOM 1129 N N . LEU A 1 139 ? 21.640 -14.468 -28.660 1.00 75.44 139 LEU A N 1
ATOM 1130 C CA . LEU A 1 139 ? 22.289 -15.650 -28.082 1.00 75.44 139 LEU A CA 1
ATOM 1131 C C . LEU A 1 139 ? 23.060 -15.345 -26.786 1.00 75.44 139 LEU A C 1
ATOM 1133 O O . LEU A 1 139 ? 23.796 -16.206 -26.303 1.00 75.44 139 LEU A O 1
ATOM 1137 N N . GLU A 1 140 ? 22.921 -14.144 -26.239 1.00 80.12 140 GLU A N 1
ATOM 1138 C CA . GLU A 1 140 ? 23.737 -13.629 -25.139 1.00 80.12 140 GLU A CA 1
ATOM 1139 C C . GLU A 1 140 ? 23.077 -13.856 -23.783 1.00 80.12 140 GLU A C 1
ATOM 1141 O O . GLU A 1 140 ? 21.865 -13.707 -23.645 1.00 80.12 140 GLU A O 1
ATOM 1146 N N . ASN A 1 141 ? 23.896 -14.166 -22.776 1.00 79.50 141 ASN A N 1
ATOM 1147 C CA . ASN A 1 141 ? 23.437 -14.374 -21.399 1.00 79.50 141 ASN A CA 1
ATOM 1148 C C . ASN A 1 141 ? 23.470 -13.090 -20.548 1.00 79.50 141 ASN A C 1
ATOM 1150 O O . ASN A 1 141 ? 22.884 -13.082 -19.474 1.00 79.50 141 ASN A O 1
ATOM 1154 N N . ASP A 1 142 ? 24.176 -12.047 -21.003 1.00 85.31 142 ASP A N 1
ATOM 1155 C CA . ASP A 1 142 ? 24.272 -10.739 -20.337 1.00 85.31 142 ASP A CA 1
ATOM 1156 C C . ASP A 1 142 ? 23.978 -9.619 -21.348 1.00 85.31 142 ASP A C 1
ATOM 1158 O O . ASP A 1 142 ? 24.864 -8.966 -21.915 1.00 85.31 142 ASP A O 1
ATOM 1162 N N . LEU A 1 143 ? 22.687 -9.439 -21.624 1.00 88.06 143 LEU A N 1
ATOM 1163 C CA . LEU A 1 143 ? 22.181 -8.413 -22.529 1.00 88.06 143 LEU A CA 1
ATOM 1164 C C . LEU A 1 143 ? 22.409 -7.007 -21.974 1.00 88.06 143 LEU A C 1
ATOM 1166 O O . LEU A 1 143 ? 22.650 -6.082 -22.752 1.00 88.06 143 LEU A O 1
ATOM 1170 N N . SER A 1 144 ? 22.374 -6.842 -20.650 1.00 87.12 144 SER A N 1
ATOM 1171 C CA . SER A 1 144 ? 22.591 -5.548 -19.999 1.00 87.12 144 SER A CA 1
ATOM 1172 C C . SER A 1 144 ? 23.973 -4.982 -20.329 1.00 87.12 144 SER A C 1
ATOM 1174 O O . SER A 1 144 ? 24.071 -3.869 -20.856 1.00 87.12 144 SER A O 1
ATOM 1176 N N . SER A 1 145 ? 25.037 -5.759 -20.101 1.00 86.50 145 SER A N 1
ATOM 1177 C CA . SER A 1 145 ? 26.409 -5.323 -20.393 1.00 86.50 145 SER A CA 1
ATOM 1178 C C . SER A 1 145 ? 26.649 -5.145 -21.891 1.00 86.50 145 SER A C 1
ATOM 1180 O O . SER A 1 145 ? 27.313 -4.192 -22.305 1.00 86.50 145 SER A O 1
ATOM 1182 N N . LYS A 1 146 ? 26.075 -6.016 -22.733 1.00 88.44 146 LYS A N 1
ATOM 1183 C CA . LYS A 1 146 ? 26.213 -5.905 -24.191 1.00 88.44 146 LYS A CA 1
ATOM 1184 C C . LYS A 1 146 ? 25.574 -4.633 -24.736 1.00 88.44 146 LYS A C 1
ATOM 1186 O O . LYS A 1 146 ? 26.215 -3.933 -25.515 1.00 88.44 146 LYS A O 1
ATOM 1191 N N . ILE A 1 147 ? 24.339 -4.324 -24.339 1.00 90.38 147 ILE A N 1
ATOM 1192 C CA . ILE A 1 147 ? 23.629 -3.116 -24.788 1.00 90.38 147 ILE A CA 1
ATOM 1193 C C . ILE A 1 147 ? 24.394 -1.865 -24.359 1.00 90.38 147 ILE A C 1
ATOM 1195 O O . ILE A 1 147 ? 24.600 -0.955 -25.164 1.00 90.38 147 ILE A O 1
ATOM 1199 N N . GLN A 1 148 ? 24.882 -1.843 -23.120 1.00 89.44 148 GLN A N 1
ATOM 1200 C CA . GLN A 1 148 ? 25.729 -0.762 -22.626 1.00 89.44 148 GLN A CA 1
ATOM 1201 C C . GLN A 1 148 ? 27.012 -0.618 -23.456 1.00 89.44 148 GLN A C 1
ATOM 1203 O O . GLN A 1 148 ? 27.354 0.487 -23.869 1.00 89.44 148 GLN A O 1
ATOM 1208 N N . PHE A 1 149 ? 27.676 -1.723 -23.795 1.00 90.56 149 PHE A N 1
ATOM 1209 C CA . PHE A 1 149 ? 28.881 -1.704 -24.620 1.00 90.56 149 PHE A CA 1
ATOM 1210 C C . PHE A 1 149 ? 28.623 -1.185 -26.045 1.00 90.56 149 PHE A C 1
ATOM 1212 O O . PHE A 1 149 ? 29.277 -0.237 -26.482 1.00 90.56 149 PHE A O 1
ATOM 1219 N N . ILE A 1 150 ? 27.649 -1.754 -26.767 1.00 91.06 150 ILE A N 1
ATOM 1220 C CA . ILE A 1 150 ? 27.382 -1.399 -28.174 1.00 91.06 150 ILE A CA 1
ATOM 1221 C C . ILE A 1 150 ? 26.803 0.010 -28.326 1.00 91.06 150 ILE A C 1
ATOM 1223 O O . ILE A 1 150 ? 27.046 0.663 -29.339 1.00 91.06 150 ILE A O 1
ATOM 1227 N N . THR A 1 151 ? 26.072 0.495 -27.317 1.00 90.88 151 THR A N 1
ATOM 1228 C CA . THR A 1 151 ? 25.509 1.854 -27.310 1.00 90.88 151 THR A CA 1
ATOM 1229 C C . THR A 1 151 ? 26.376 2.863 -26.562 1.00 90.88 151 THR A C 1
ATOM 1231 O O . THR A 1 151 ? 25.954 3.999 -26.355 1.00 90.88 151 THR A O 1
ATOM 1234 N N . GLN A 1 152 ? 27.596 2.482 -26.160 1.00 89.88 152 GLN A N 1
ATOM 1235 C CA . GLN A 1 152 ? 28.543 3.351 -25.450 1.00 89.88 152 GLN A CA 1
ATOM 1236 C C . GLN A 1 152 ? 27.927 4.010 -24.201 1.00 89.88 152 GLN A C 1
ATOM 1238 O O . GLN A 1 152 ? 28.114 5.200 -23.948 1.00 89.88 152 GLN A O 1
ATOM 1243 N N . ASN A 1 153 ? 27.160 3.237 -23.430 1.00 86.12 153 ASN A N 1
ATOM 1244 C CA . ASN A 1 153 ? 26.415 3.653 -22.239 1.00 86.12 153 ASN A CA 1
ATOM 1245 C C . ASN A 1 153 ? 25.348 4.738 -22.477 1.00 86.12 153 ASN A C 1
ATOM 1247 O O . ASN A 1 153 ? 24.891 5.359 -21.518 1.00 86.12 153 ASN A O 1
ATOM 1251 N N . GLN A 1 154 ? 24.934 4.983 -23.725 1.00 88.31 154 GLN A N 1
ATOM 1252 C CA . GLN A 1 154 ? 23.873 5.955 -24.016 1.00 88.31 154 GLN A CA 1
ATOM 1253 C C . GLN A 1 154 ? 22.471 5.404 -23.745 1.00 88.31 154 GLN A C 1
ATOM 1255 O O . GLN A 1 154 ? 21.554 6.182 -23.496 1.00 88.31 154 GLN A O 1
ATOM 1260 N N . THR A 1 155 ? 22.308 4.080 -23.793 1.00 90.25 155 THR A N 1
ATOM 1261 C CA . THR A 1 155 ? 21.035 3.394 -23.545 1.00 90.25 155 THR A CA 1
ATOM 1262 C C . THR A 1 155 ? 21.255 2.183 -22.646 1.00 90.25 155 THR A C 1
ATOM 1264 O O . THR A 1 155 ? 22.364 1.650 -22.550 1.00 90.25 155 THR A O 1
ATOM 1267 N N . THR A 1 156 ? 20.196 1.737 -21.983 1.00 91.06 156 THR A N 1
ATOM 1268 C CA . THR A 1 156 ? 20.193 0.572 -21.095 1.00 91.06 156 THR A CA 1
ATOM 1269 C C . THR A 1 156 ? 19.168 -0.455 -21.551 1.00 91.06 156 THR A C 1
ATOM 1271 O O . THR A 1 156 ? 18.211 -0.115 -22.239 1.00 91.06 156 THR A O 1
ATOM 1274 N N . VAL A 1 157 ? 19.313 -1.712 -21.123 1.00 91.38 157 VAL A N 1
ATOM 1275 C CA . VAL A 1 157 ? 18.334 -2.768 -21.438 1.00 91.38 157 VAL A CA 1
ATOM 1276 C C . VAL A 1 157 ? 16.899 -2.385 -21.046 1.00 91.38 157 VAL A C 1
ATOM 1278 O O . VAL A 1 157 ? 15.957 -2.711 -21.762 1.00 91.38 157 VAL A O 1
ATOM 1281 N N . TYR A 1 158 ? 16.731 -1.607 -19.973 1.00 91.88 158 TYR A N 1
ATOM 1282 C CA . TYR A 1 158 ? 15.438 -1.095 -19.517 1.00 91.88 158 TYR A CA 1
ATOM 1283 C C . TYR A 1 158 ? 14.801 -0.130 -20.525 1.00 91.88 158 TYR A C 1
ATOM 1285 O O . TYR A 1 158 ? 13.604 -0.222 -20.795 1.00 91.88 158 TYR A O 1
ATOM 1293 N N . ASP A 1 159 ? 15.604 0.744 -21.138 1.00 92.25 159 ASP A N 1
ATOM 1294 C CA . ASP A 1 159 ? 15.140 1.670 -22.176 1.00 92.25 159 ASP A CA 1
ATOM 1295 C C . ASP A 1 159 ? 14.654 0.893 -23.408 1.00 92.25 159 ASP A C 1
ATOM 1297 O O . ASP A 1 159 ? 13.592 1.185 -23.951 1.00 92.25 159 ASP A O 1
ATOM 1301 N N . TRP A 1 160 ? 15.375 -0.161 -23.802 1.00 91.88 160 TRP A N 1
ATOM 1302 C CA . TRP A 1 160 ? 14.976 -1.034 -24.911 1.00 91.88 160 TRP A CA 1
ATOM 1303 C C . TRP A 1 160 ? 13.675 -1.799 -24.622 1.00 91.88 160 TRP A C 1
ATOM 1305 O O . TRP A 1 160 ? 12.821 -1.896 -25.505 1.00 91.88 160 TRP A O 1
ATOM 1315 N N . ILE A 1 161 ? 13.477 -2.288 -23.391 1.00 90.56 161 ILE A N 1
ATOM 1316 C CA . ILE A 1 161 ? 12.227 -2.946 -22.969 1.00 90.56 161 ILE A CA 1
ATOM 1317 C C . ILE A 1 161 ? 11.051 -1.961 -23.037 1.00 90.56 161 ILE A C 1
ATOM 1319 O O . ILE A 1 161 ? 10.028 -2.264 -23.657 1.00 90.56 161 ILE A O 1
ATOM 1323 N N . ASN A 1 162 ? 11.201 -0.766 -22.455 1.00 91.50 162 ASN A N 1
ATOM 1324 C CA . ASN A 1 162 ? 10.162 0.267 -22.487 1.00 91.50 162 ASN A CA 1
ATOM 1325 C C . ASN A 1 162 ? 9.868 0.731 -23.926 1.00 91.50 162 ASN A C 1
ATOM 1327 O O . ASN A 1 162 ? 8.707 0.926 -24.288 1.00 91.50 162 ASN A O 1
ATOM 1331 N N . TYR A 1 163 ? 10.900 0.862 -24.766 1.00 91.69 163 TYR A N 1
ATOM 1332 C CA . TYR A 1 163 ? 10.766 1.206 -26.181 1.00 91.69 163 TYR A CA 1
ATOM 1333 C C . TYR A 1 163 ? 9.962 0.156 -26.956 1.00 91.69 163 TYR A C 1
ATOM 1335 O O . TYR A 1 163 ? 9.016 0.512 -27.665 1.00 91.69 163 TYR A O 1
ATOM 1343 N N . CYS A 1 164 ? 10.285 -1.134 -26.796 1.00 88.12 164 CYS A N 1
ATOM 1344 C CA . CYS A 1 164 ? 9.519 -2.204 -27.434 1.00 88.12 164 CYS A CA 1
ATOM 1345 C C . CYS A 1 164 ? 8.049 -2.176 -27.007 1.00 88.12 164 CYS A C 1
ATOM 1347 O O . CYS A 1 164 ? 7.177 -2.397 -27.845 1.00 88.12 164 CYS A O 1
ATOM 1349 N N . ASN A 1 165 ? 7.779 -1.898 -25.726 1.00 86.50 165 ASN A N 1
ATOM 1350 C CA . ASN A 1 165 ? 6.419 -1.901 -25.194 1.00 86.50 165 ASN A CA 1
ATOM 1351 C C . ASN A 1 165 ? 5.569 -0.737 -25.709 1.00 86.50 165 ASN A C 1
ATOM 1353 O O . ASN A 1 165 ? 4.374 -0.902 -25.933 1.00 86.50 165 ASN A O 1
ATOM 1357 N N . TYR A 1 166 ? 6.173 0.451 -25.841 1.00 88.12 166 TYR A N 1
ATOM 1358 C CA . TYR A 1 166 ? 5.416 1.694 -25.991 1.00 88.12 166 TYR A CA 1
ATOM 1359 C C . TYR A 1 166 ? 5.661 2.463 -27.291 1.00 88.12 166 TYR A C 1
ATOM 1361 O O . TYR A 1 166 ? 4.837 3.304 -27.644 1.00 88.12 166 TYR A O 1
ATOM 1369 N N . CYS A 1 167 ? 6.748 2.217 -28.025 1.00 88.62 167 CYS A N 1
ATOM 1370 C CA . CYS A 1 167 ? 7.087 2.978 -29.237 1.00 88.62 167 CYS A CA 1
ATOM 1371 C C . CYS A 1 167 ? 6.875 2.169 -30.537 1.00 88.62 167 CYS A C 1
ATOM 1373 O O . CYS A 1 167 ? 6.496 2.730 -31.573 1.00 88.62 167 CYS A O 1
ATOM 1375 N N . ARG A 1 168 ? 7.066 0.841 -30.511 1.00 83.62 168 ARG A N 1
ATOM 1376 C CA . ARG A 1 168 ? 6.946 -0.046 -31.690 1.00 83.62 168 ARG A CA 1
ATOM 1377 C C . ARG A 1 168 ? 5.493 -0.457 -31.985 1.00 83.62 168 ARG A C 1
ATOM 1379 O O . ARG A 1 168 ? 4.670 -0.589 -31.090 1.00 83.62 168 ARG A O 1
ATOM 1386 N N . LYS A 1 169 ? 5.157 -0.640 -33.274 1.00 63.22 169 LYS A N 1
ATOM 1387 C CA . LYS A 1 169 ? 3.793 -0.987 -33.751 1.00 63.22 169 LYS A CA 1
ATOM 1388 C C . LYS A 1 169 ? 3.425 -2.461 -33.582 1.00 63.22 169 LYS A C 1
ATOM 1390 O O . LYS A 1 169 ? 2.240 -2.766 -33.501 1.00 63.22 169 LYS A O 1
ATOM 1395 N N . ASP A 1 170 ? 4.422 -3.337 -33.550 1.00 60.47 170 ASP A N 1
ATOM 1396 C CA . ASP A 1 170 ? 4.236 -4.749 -33.904 1.00 60.47 170 ASP A CA 1
ATOM 1397 C C . ASP A 1 170 ? 4.359 -5.697 -32.702 1.00 60.47 170 ASP A C 1
ATOM 1399 O O . ASP A 1 170 ? 4.368 -6.914 -32.869 1.00 60.47 170 ASP A O 1
ATOM 1403 N N . ILE A 1 171 ? 4.471 -5.156 -31.484 1.00 61.38 171 ILE A N 1
ATOM 1404 C CA . ILE A 1 171 ? 4.800 -5.934 -30.289 1.00 61.38 171 ILE A CA 1
ATOM 1405 C C . ILE A 1 171 ? 3.726 -5.733 -29.231 1.00 61.38 171 ILE A C 1
ATOM 1407 O O . ILE A 1 171 ? 3.517 -4.641 -28.713 1.00 61.38 171 ILE A O 1
ATOM 1411 N N . GLN A 1 172 ? 3.087 -6.836 -28.863 1.00 58.81 172 GLN A N 1
ATOM 1412 C CA . GLN A 1 172 ? 2.666 -7.042 -27.487 1.00 58.81 172 GLN A CA 1
ATOM 1413 C C . GLN A 1 172 ? 3.677 -7.998 -26.867 1.00 58.81 172 GLN A C 1
ATOM 1415 O O . GLN A 1 172 ? 4.028 -9.000 -27.500 1.00 58.81 172 GLN A O 1
ATOM 1420 N N . PHE A 1 173 ? 4.098 -7.744 -25.627 1.00 63.34 173 PHE A N 1
ATOM 1421 C CA . PHE A 1 173 ? 4.668 -8.788 -24.774 1.00 63.34 173 PHE A CA 1
ATOM 1422 C C . PHE A 1 173 ? 3.575 -9.834 -24.495 1.00 63.34 173 PHE A C 1
ATOM 1424 O O . PHE A 1 173 ? 2.986 -9.894 -23.420 1.00 63.34 173 PHE A O 1
ATOM 1431 N N . SER A 1 174 ? 3.218 -10.609 -25.517 1.00 56.12 174 SER A N 1
ATOM 1432 C CA . SER A 1 174 ? 2.315 -11.739 -25.397 1.00 56.12 174 SER A CA 1
ATOM 1433 C C . SER A 1 174 ? 3.104 -12.907 -24.825 1.00 56.12 174 SER A C 1
ATOM 1435 O O . SER A 1 174 ? 4.284 -13.094 -25.14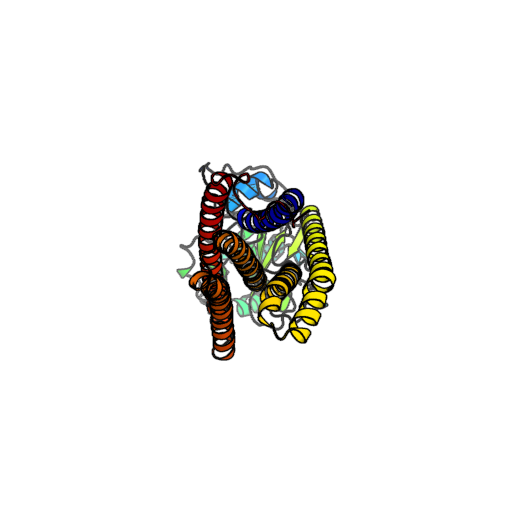2 1.00 56.12 174 SER A O 1
ATOM 1437 N N . LYS A 1 175 ? 2.442 -13.723 -24.000 1.00 55.47 175 LYS A N 1
ATOM 1438 C CA . LYS A 1 175 ? 3.102 -14.803 -23.259 1.00 55.47 175 LYS A CA 1
ATOM 1439 C C . LYS A 1 175 ? 3.795 -15.869 -24.114 1.00 55.47 175 LYS A C 1
ATOM 1441 O O . LYS A 1 175 ? 4.497 -16.723 -23.587 1.00 55.47 175 LYS A O 1
ATOM 1446 N N . GLN A 1 176 ? 3.590 -15.838 -25.427 1.00 53.66 176 GLN A N 1
ATOM 1447 C CA . GLN A 1 176 ? 4.104 -16.833 -26.357 1.00 53.66 176 GLN A CA 1
ATOM 1448 C C . GLN A 1 176 ? 5.552 -16.571 -26.807 1.00 53.66 176 GLN A C 1
ATOM 1450 O O . GLN A 1 176 ? 6.210 -17.523 -27.213 1.00 53.66 176 GLN A O 1
ATOM 1455 N N . ASN A 1 177 ? 6.090 -15.351 -26.663 1.00 56.53 177 ASN A N 1
ATOM 1456 C CA . ASN A 1 177 ? 7.430 -15.008 -27.177 1.00 56.53 177 ASN A CA 1
ATOM 1457 C C . ASN A 1 177 ? 8.573 -15.116 -26.144 1.00 56.53 177 ASN A C 1
ATOM 1459 O O . ASN A 1 177 ? 9.733 -14.947 -26.507 1.00 56.53 177 ASN A O 1
ATOM 1463 N N . TYR A 1 178 ? 8.288 -15.408 -24.868 1.00 61.31 178 TYR A N 1
ATOM 1464 C CA . TYR A 1 178 ? 9.297 -15.374 -23.791 1.00 61.31 178 TYR A CA 1
ATOM 1465 C C . TYR A 1 178 ? 10.357 -16.476 -23.870 1.00 61.31 178 TYR A C 1
ATOM 1467 O O . TYR A 1 178 ? 11.469 -16.298 -23.379 1.00 61.31 178 TYR A O 1
ATOM 1475 N N . TRP A 1 179 ? 10.030 -17.603 -24.503 1.00 59.47 179 TRP A N 1
ATOM 1476 C CA . TRP A 1 179 ? 10.886 -18.793 -24.539 1.00 59.47 179 TRP A CA 1
ATOM 1477 C C . TRP A 1 179 ? 12.208 -18.592 -25.290 1.00 59.47 179 TRP A C 1
ATOM 1479 O O . TRP A 1 179 ? 13.118 -19.399 -25.128 1.00 59.47 179 TRP A O 1
ATOM 1489 N N . ASN A 1 180 ? 12.329 -17.519 -26.077 1.00 72.12 180 ASN A N 1
ATOM 1490 C CA . ASN A 1 180 ? 13.527 -17.243 -26.869 1.00 72.12 180 ASN A CA 1
ATOM 1491 C C . ASN A 1 180 ? 14.517 -16.290 -26.171 1.00 72.12 180 ASN A C 1
ATOM 1493 O O . ASN A 1 180 ? 15.655 -16.162 -26.615 1.00 72.12 180 ASN A O 1
ATOM 1497 N N . ILE A 1 181 ? 14.135 -15.660 -25.052 1.00 80.25 181 ILE A N 1
ATOM 1498 C CA . ILE A 1 181 ? 15.021 -14.754 -24.306 1.00 80.25 181 ILE A CA 1
ATOM 1499 C C . ILE A 1 181 ? 16.015 -15.587 -23.492 1.00 80.25 181 ILE A C 1
ATOM 1501 O O . ILE A 1 181 ? 15.612 -16.292 -22.567 1.00 80.25 181 ILE A O 1
ATOM 1505 N N . ARG A 1 182 ? 17.314 -15.503 -23.800 1.00 80.56 182 ARG A N 1
ATOM 1506 C CA . ARG A 1 182 ? 18.353 -16.304 -23.129 1.00 80.56 182 ARG A CA 1
ATOM 1507 C C . ARG A 1 182 ? 18.826 -15.724 -21.791 1.00 80.56 182 ARG A C 1
ATOM 1509 O O . ARG A 1 182 ? 19.090 -16.496 -20.878 1.00 80.56 182 ARG A O 1
ATOM 1516 N N . ASP A 1 183 ? 18.889 -14.402 -21.670 1.00 85.31 183 ASP A N 1
ATOM 1517 C CA . ASP A 1 183 ? 19.217 -13.703 -20.420 1.00 85.31 183 ASP A CA 1
ATOM 1518 C C . ASP A 1 183 ? 18.065 -13.855 -19.410 1.00 85.31 183 ASP A C 1
ATOM 1520 O O . ASP A 1 183 ? 16.944 -13.400 -19.657 1.00 85.31 183 ASP A O 1
ATOM 1524 N N . ASP A 1 184 ? 18.336 -14.522 -18.286 1.00 84.25 184 ASP A N 1
ATOM 1525 C CA . ASP A 1 184 ? 17.326 -14.832 -17.271 1.00 84.25 184 ASP A CA 1
ATOM 1526 C C . ASP A 1 184 ? 16.776 -13.568 -16.587 1.00 84.25 184 ASP A C 1
ATOM 1528 O O . ASP A 1 184 ? 15.580 -13.512 -16.310 1.00 84.25 184 ASP A O 1
ATOM 1532 N N . ASN A 1 185 ? 17.593 -12.522 -16.403 1.00 85.06 185 ASN A N 1
ATOM 1533 C CA . ASN A 1 185 ? 17.144 -11.265 -15.793 1.00 85.06 185 ASN A CA 1
ATOM 1534 C C . ASN A 1 185 ? 16.188 -10.519 -16.730 1.00 85.06 185 ASN A C 1
ATOM 1536 O O . ASN A 1 185 ? 15.151 -10.014 -16.309 1.00 85.06 185 ASN A O 1
ATOM 1540 N N . VAL A 1 186 ? 16.515 -10.459 -18.024 1.00 86.88 186 VAL A N 1
ATOM 1541 C CA . VAL A 1 186 ? 15.645 -9.826 -19.030 1.00 86.88 186 VAL A CA 1
ATOM 1542 C C . VAL A 1 186 ? 14.349 -10.614 -19.198 1.00 86.88 186 VAL A C 1
ATOM 1544 O O . VAL A 1 186 ? 13.277 -10.013 -19.315 1.00 86.88 186 VAL A O 1
ATOM 1547 N N . ARG A 1 187 ? 14.430 -11.951 -19.166 1.00 85.56 187 ARG A N 1
ATOM 1548 C CA . ARG A 1 187 ? 13.255 -12.828 -19.207 1.00 85.56 187 ARG A CA 1
ATOM 1549 C C . ARG A 1 187 ? 12.345 -12.570 -18.010 1.00 85.56 187 ARG A C 1
ATOM 1551 O O . ARG A 1 187 ? 11.151 -12.377 -18.214 1.00 85.56 187 ARG A O 1
ATOM 1558 N N . GLU A 1 188 ? 12.911 -12.499 -16.807 1.00 85.25 188 GLU A N 1
ATOM 1559 C CA . GLU A 1 188 ? 12.183 -12.189 -15.576 1.00 85.25 188 GLU A CA 1
ATOM 1560 C C . GLU A 1 188 ? 11.477 -10.828 -15.674 1.00 85.25 188 GLU A C 1
ATOM 1562 O O . GLU A 1 188 ? 10.263 -10.750 -15.490 1.00 85.25 188 GLU A O 1
ATOM 1567 N N . ILE A 1 189 ? 12.198 -9.766 -16.046 1.00 85.81 189 ILE A N 1
ATOM 1568 C CA . ILE A 1 189 ? 11.631 -8.413 -16.174 1.00 85.81 189 ILE A CA 1
ATOM 1569 C C . ILE A 1 189 ? 10.429 -8.398 -17.120 1.00 85.81 189 ILE A C 1
ATOM 1571 O O . ILE A 1 189 ? 9.419 -7.757 -16.831 1.00 85.81 189 ILE A O 1
ATOM 1575 N N . ILE A 1 190 ? 10.542 -9.074 -18.265 1.00 84.31 190 ILE A N 1
ATOM 1576 C CA . ILE A 1 190 ? 9.491 -9.107 -19.283 1.00 84.31 190 ILE A CA 1
ATOM 1577 C C . ILE A 1 190 ? 8.314 -9.999 -18.847 1.00 84.31 190 ILE A C 1
ATOM 1579 O O . ILE A 1 190 ? 7.162 -9.652 -19.115 1.00 84.31 190 ILE A O 1
ATOM 1583 N N . GLU A 1 191 ? 8.570 -11.115 -18.160 1.00 81.12 191 GLU A N 1
ATOM 1584 C CA . GLU A 1 191 ? 7.532 -12.007 -17.625 1.00 81.12 191 GLU A CA 1
ATOM 1585 C C . GLU A 1 191 ? 6.703 -11.329 -16.525 1.00 81.12 191 GLU A C 1
ATOM 1587 O O . GLU A 1 191 ? 5.472 -11.442 -16.515 1.00 81.12 191 GLU A O 1
ATOM 1592 N N . TYR A 1 192 ? 7.365 -10.590 -15.634 1.00 81.31 192 TYR A N 1
ATOM 1593 C CA . TYR A 1 192 ? 6.728 -9.856 -14.541 1.00 81.31 192 TYR A CA 1
ATOM 1594 C C . TYR A 1 192 ? 6.339 -8.423 -14.911 1.00 81.31 192 TYR A C 1
ATOM 1596 O O . TYR A 1 192 ? 5.823 -7.701 -14.053 1.00 81.31 192 TYR A O 1
ATOM 1604 N N . PHE A 1 193 ? 6.534 -8.004 -16.170 1.00 83.31 193 PHE A N 1
ATOM 1605 C CA . PHE A 1 193 ? 6.193 -6.650 -16.587 1.00 83.31 193 PHE A CA 1
ATOM 1606 C C . PHE A 1 193 ? 4.699 -6.386 -16.330 1.00 83.31 193 PHE A C 1
ATOM 1608 O O . PHE A 1 193 ? 3.839 -7.125 -16.832 1.00 83.31 193 PHE A O 1
ATOM 1615 N N . PRO A 1 194 ? 4.347 -5.340 -15.564 1.00 77.56 194 PRO A N 1
ATOM 1616 C CA . PRO A 1 194 ? 2.970 -5.132 -15.159 1.00 77.56 194 PRO A CA 1
ATOM 1617 C C . PRO A 1 194 ? 2.047 -4.857 -16.345 1.00 77.56 194 PRO A C 1
ATOM 1619 O O . PRO A 1 194 ? 2.228 -3.896 -17.089 1.00 77.56 194 PRO A O 1
ATOM 1622 N N . ASN A 1 195 ? 1.015 -5.687 -16.496 1.00 73.50 195 ASN A N 1
ATOM 1623 C CA . ASN A 1 195 ? 0.027 -5.567 -17.573 1.00 73.50 195 ASN A CA 1
ATOM 1624 C C . ASN A 1 195 ? -1.377 -5.176 -17.088 1.00 73.50 195 ASN A C 1
ATOM 1626 O O . ASN A 1 195 ? -2.278 -4.991 -17.907 1.00 73.50 195 ASN A O 1
ATOM 1630 N N . GLN A 1 196 ? -1.571 -5.061 -15.773 1.00 75.50 196 GLN A N 1
ATOM 1631 C CA . GLN A 1 196 ? -2.843 -4.699 -15.152 1.00 75.50 196 GLN A CA 1
ATOM 1632 C C . GLN A 1 196 ? -2.928 -3.189 -14.951 1.00 75.50 196 GLN A C 1
ATOM 1634 O O . GLN A 1 196 ? -1.994 -2.579 -14.434 1.00 75.50 196 GLN A O 1
ATOM 1639 N N . ILE A 1 197 ? -4.080 -2.594 -15.264 1.00 73.75 197 ILE A N 1
ATOM 1640 C CA . ILE A 1 197 ? -4.299 -1.148 -15.069 1.00 73.75 197 ILE A CA 1
ATOM 1641 C C . ILE A 1 197 ? -4.233 -0.716 -13.602 1.00 73.75 197 ILE A C 1
ATOM 1643 O O . ILE A 1 197 ? -3.964 0.446 -13.315 1.00 73.75 197 ILE A O 1
ATOM 1647 N N . SER A 1 198 ? -4.472 -1.647 -12.676 1.00 72.62 198 SER A N 1
ATOM 1648 C CA . SER A 1 198 ? -4.447 -1.397 -11.237 1.00 72.62 198 SER A CA 1
ATOM 1649 C C . SER A 1 198 ? -3.039 -1.410 -10.647 1.00 72.62 198 SER A C 1
ATOM 1651 O O . SER A 1 198 ? -2.870 -1.065 -9.479 1.00 72.62 198 SER A O 1
ATOM 1653 N N . PHE A 1 199 ? -2.026 -1.833 -11.414 1.00 79.69 199 PHE A N 1
ATOM 1654 C CA . PHE A 1 199 ? -0.657 -1.928 -10.911 1.00 79.69 199 PHE A CA 1
ATOM 1655 C C . PHE A 1 199 ? -0.155 -0.563 -10.439 1.00 79.69 199 PHE A C 1
ATOM 1657 O O . PHE A 1 199 ? 0.278 -0.407 -9.297 1.00 79.69 199 PHE A O 1
ATOM 1664 N N . CYS A 1 200 ? -0.292 0.438 -11.309 1.00 77.56 200 CYS A N 1
ATOM 1665 C CA . CYS A 1 200 ? 0.169 1.781 -11.017 1.00 77.56 200 CYS A CA 1
ATOM 1666 C C . CYS A 1 200 ? -0.763 2.571 -10.106 1.00 77.56 200 CYS A C 1
ATOM 1668 O O . CYS A 1 200 ? -0.372 3.639 -9.672 1.00 77.56 200 CYS A O 1
ATOM 1670 N N . GLY A 1 201 ? -1.962 2.102 -9.774 1.00 71.25 201 GLY A N 1
ATOM 1671 C CA . GLY A 1 201 ? -2.853 2.842 -8.887 1.00 71.25 201 GLY A CA 1
ATOM 1672 C C . GLY A 1 201 ? -4.283 2.325 -8.914 1.00 71.25 201 GLY A C 1
ATOM 1673 O O . GLY A 1 201 ? -4.688 1.623 -9.831 1.00 71.25 201 GLY A O 1
ATOM 1674 N N . PHE A 1 202 ? -5.057 2.694 -7.893 1.00 65.31 202 PHE A N 1
ATOM 1675 C CA . PHE A 1 202 ? -6.485 2.358 -7.788 1.00 65.31 202 PHE A CA 1
ATOM 1676 C C . PHE A 1 202 ? -7.404 3.577 -7.959 1.00 65.31 202 PHE A C 1
ATOM 1678 O O . PHE A 1 202 ? -8.601 3.411 -8.170 1.00 65.31 202 PHE A O 1
ATOM 1685 N N . GLY A 1 203 ? -6.857 4.799 -7.886 1.00 61.78 203 GLY A N 1
ATOM 1686 C CA . GLY A 1 203 ? -7.603 6.056 -8.053 1.00 61.78 203 GLY A CA 1
ATOM 1687 C C . GLY A 1 203 ? -7.296 6.831 -9.341 1.00 61.78 203 GLY A C 1
ATOM 1688 O O . GLY A 1 203 ? -8.083 7.688 -9.730 1.00 61.78 203 GLY A O 1
ATOM 1689 N N . GLU A 1 204 ? -6.176 6.534 -9.999 1.00 71.69 204 GLU A N 1
ATOM 1690 C CA . GLU A 1 204 ? -5.775 7.073 -11.301 1.00 71.69 204 GLU A CA 1
ATOM 1691 C C . GLU A 1 204 ? -5.022 5.988 -12.078 1.00 71.69 204 GLU A C 1
ATOM 1693 O O . GLU A 1 204 ? -4.246 5.228 -11.488 1.00 71.69 204 GLU A O 1
ATOM 1698 N N . ALA A 1 205 ? -5.252 5.920 -13.390 1.00 77.31 205 ALA A N 1
ATOM 1699 C CA . ALA A 1 205 ? -4.516 5.029 -14.275 1.00 77.31 205 ALA A CA 1
ATOM 1700 C C . ALA A 1 205 ? -3.078 5.519 -14.430 1.00 77.31 205 ALA A C 1
ATOM 1702 O O . ALA A 1 205 ? -2.863 6.652 -14.849 1.00 77.31 205 ALA A O 1
ATOM 1703 N N . GLY A 1 206 ? -2.102 4.658 -14.160 1.00 84.12 206 GLY A N 1
ATOM 1704 C CA . GLY A 1 206 ? -0.699 4.945 -14.449 1.00 84.12 206 GLY A CA 1
ATOM 1705 C C . GLY A 1 206 ? -0.123 4.040 -15.526 1.00 84.12 206 GLY A C 1
ATOM 1706 O O . GLY A 1 206 ? -0.681 2.991 -15.845 1.00 84.12 206 GLY A O 1
ATOM 1707 N N . ILE A 1 207 ? 1.009 4.463 -16.075 1.00 88.19 207 ILE A N 1
ATOM 1708 C CA . ILE A 1 207 ? 1.747 3.760 -17.124 1.00 88.19 207 ILE A CA 1
ATOM 1709 C C . ILE A 1 207 ? 3.035 3.205 -16.497 1.00 88.19 207 ILE A C 1
ATOM 1711 O O . ILE A 1 207 ? 3.874 4.012 -16.090 1.00 88.19 207 ILE A O 1
ATOM 1715 N N . PRO A 1 208 ? 3.208 1.876 -16.372 1.00 88.69 208 PRO A N 1
ATOM 1716 C CA . PRO A 1 208 ? 4.384 1.295 -15.733 1.00 88.69 208 PRO A CA 1
ATOM 1717 C C . PRO A 1 208 ? 5.629 1.388 -16.628 1.00 88.69 208 PRO A C 1
ATOM 1719 O O . PRO A 1 208 ? 5.550 1.220 -17.837 1.00 88.69 208 PRO A O 1
ATOM 1722 N N . PHE A 1 209 ? 6.800 1.599 -16.049 1.00 89.69 209 PHE A N 1
ATOM 1723 C CA . PHE A 1 209 ? 8.101 1.591 -16.716 1.00 89.69 209 PHE A CA 1
ATOM 1724 C C . PHE A 1 209 ? 9.062 0.743 -15.908 1.00 89.69 209 PHE A C 1
ATOM 1726 O O . PHE A 1 209 ? 9.043 0.799 -14.680 1.00 89.69 209 PHE A O 1
ATOM 1733 N N . VAL A 1 210 ? 9.939 0.011 -16.588 1.00 90.19 210 VAL A N 1
ATOM 1734 C CA . VAL A 1 210 ? 11.097 -0.593 -15.928 1.00 90.19 210 VAL A CA 1
ATOM 1735 C C . VAL A 1 210 ? 12.258 0.397 -15.911 1.00 90.19 210 VAL A C 1
ATOM 1737 O O . VAL A 1 210 ? 12.531 1.060 -16.908 1.00 90.19 210 VAL A O 1
ATOM 1740 N N . VAL A 1 211 ? 12.942 0.505 -14.780 1.00 88.69 211 VAL A N 1
ATOM 1741 C CA . VAL A 1 211 ? 14.122 1.356 -14.596 1.00 88.69 211 VAL A CA 1
ATOM 1742 C C . VAL A 1 211 ? 15.185 0.621 -13.795 1.00 88.69 211 VAL A C 1
ATOM 1744 O O . VAL A 1 211 ? 14.880 -0.263 -12.996 1.00 88.69 211 VAL A O 1
ATOM 1747 N N . GLY A 1 212 ? 16.446 0.996 -13.985 1.00 84.94 212 GLY A N 1
ATOM 1748 C CA . GLY A 1 212 ? 17.532 0.467 -13.164 1.00 84.94 212 GLY A CA 1
ATOM 1749 C C . GLY A 1 212 ? 17.503 1.059 -11.755 1.00 84.94 212 GLY A C 1
ATOM 1750 O O . GLY A 1 212 ? 17.250 2.252 -11.586 1.00 84.94 212 GLY A O 1
ATOM 1751 N N . MET A 1 213 ? 17.834 0.267 -10.731 1.00 80.12 213 MET A N 1
ATOM 1752 C CA . MET A 1 213 ? 17.931 0.765 -9.345 1.00 80.12 213 MET A CA 1
ATOM 1753 C C . MET A 1 213 ? 18.935 1.925 -9.199 1.00 80.12 213 MET A C 1
ATOM 1755 O O . MET A 1 213 ? 18.729 2.863 -8.422 1.00 80.12 213 MET A O 1
ATOM 1759 N N . ASN A 1 214 ? 19.979 1.931 -10.035 1.00 75.62 214 ASN A N 1
ATOM 1760 C CA . ASN A 1 214 ? 20.947 3.023 -10.151 1.00 75.62 214 ASN A CA 1
ATOM 1761 C C . ASN A 1 214 ? 20.322 4.349 -10.631 1.00 75.62 214 ASN A C 1
ATOM 1763 O O . ASN A 1 214 ? 20.786 5.421 -10.234 1.00 75.62 214 ASN A O 1
ATOM 1767 N N . GLN A 1 215 ? 19.266 4.302 -11.449 1.00 75.62 215 GLN A N 1
ATOM 1768 C CA . GLN A 1 215 ? 18.541 5.486 -11.918 1.00 75.62 215 GLN A CA 1
ATOM 1769 C C . GLN A 1 215 ? 17.684 6.102 -10.804 1.00 75.62 215 GLN A C 1
ATOM 1771 O O . GLN A 1 215 ? 17.440 7.306 -10.846 1.00 75.62 215 GLN A O 1
ATOM 1776 N N . ILE A 1 216 ? 17.288 5.318 -9.794 1.00 74.00 216 ILE A N 1
ATOM 1777 C CA . ILE A 1 216 ? 16.488 5.760 -8.636 1.00 74.00 216 ILE A CA 1
ATOM 1778 C C . ILE A 1 216 ? 17.381 6.076 -7.408 1.00 74.00 216 ILE A C 1
ATOM 1780 O O . ILE A 1 216 ? 16.894 6.473 -6.353 1.00 74.00 216 ILE A O 1
ATOM 1784 N N . LYS A 1 217 ? 18.716 5.968 -7.535 1.00 66.94 217 LYS A N 1
ATOM 1785 C CA . LYS A 1 217 ? 19.696 6.128 -6.435 1.00 66.94 217 LYS A CA 1
ATOM 1786 C C . LYS A 1 217 ? 19.420 5.219 -5.226 1.00 66.94 217 LYS A C 1
ATOM 1788 O O . LYS A 1 217 ? 19.662 5.607 -4.084 1.00 66.94 217 LYS A O 1
ATOM 1793 N N . LEU A 1 218 ? 18.935 4.009 -5.481 1.00 63.28 218 LEU A N 1
ATOM 1794 C CA . LEU A 1 218 ? 18.791 2.971 -4.465 1.00 63.28 218 LEU A CA 1
ATOM 1795 C C . LEU A 1 218 ? 20.106 2.197 -4.348 1.00 63.28 218 LEU A C 1
ATOM 1797 O O . LEU A 1 218 ? 20.781 1.986 -5.353 1.00 63.28 218 LEU A O 1
ATOM 1801 N N . GLN A 1 219 ? 20.507 1.809 -3.131 1.00 54.28 219 GLN A N 1
ATOM 1802 C CA . GLN A 1 219 ? 21.779 1.104 -2.877 1.00 54.28 219 GLN A CA 1
ATOM 1803 C C . GLN A 1 219 ? 21.777 -0.365 -3.348 1.00 54.28 219 GLN A C 1
ATOM 1805 O O . GLN A 1 219 ? 22.702 -1.113 -3.042 1.00 54.28 219 GLN A O 1
ATOM 1810 N N . GLU A 1 220 ? 20.764 -0.781 -4.104 1.00 61.38 220 GLU A N 1
ATOM 1811 C CA . GLU A 1 220 ? 20.579 -2.156 -4.554 1.00 61.38 220 GLU A CA 1
ATOM 1812 C C . GLU A 1 220 ? 20.956 -2.327 -6.030 1.00 61.38 220 GLU A C 1
ATOM 1814 O O . GLU A 1 220 ? 20.811 -1.421 -6.854 1.00 61.38 220 GLU A O 1
ATOM 1819 N N . THR A 1 221 ? 21.449 -3.515 -6.375 1.00 60.50 221 THR A N 1
ATOM 1820 C CA . THR A 1 221 ? 21.677 -3.931 -7.763 1.00 60.50 221 THR A CA 1
ATOM 1821 C C . THR A 1 221 ? 20.404 -4.561 -8.317 1.00 60.50 221 THR A C 1
ATOM 1823 O O . THR A 1 221 ? 19.895 -5.501 -7.717 1.00 60.50 221 THR A O 1
ATOM 1826 N N . GLY A 1 222 ? 19.912 -4.093 -9.465 1.00 78.75 222 GLY A N 1
ATOM 1827 C CA . GLY A 1 222 ? 18.754 -4.697 -10.131 1.00 78.75 222 GLY A CA 1
ATOM 1828 C C . GLY A 1 222 ? 17.883 -3.685 -10.871 1.00 78.75 222 GLY A C 1
ATOM 1829 O O . GLY A 1 222 ? 18.367 -2.635 -11.315 1.00 78.75 222 GLY A O 1
ATOM 1830 N N . TYR A 1 223 ? 16.595 -4.007 -10.978 1.00 84.50 223 TYR A N 1
ATOM 1831 C CA . TYR A 1 223 ? 15.569 -3.209 -11.647 1.00 84.50 223 TYR A CA 1
ATOM 1832 C C . TYR A 1 223 ? 14.410 -2.888 -10.699 1.00 84.50 223 TYR A C 1
ATOM 1834 O O . TYR A 1 223 ? 14.212 -3.554 -9.688 1.00 84.50 223 TYR A O 1
ATOM 1842 N N . SER A 1 224 ? 13.628 -1.870 -11.038 1.00 83.25 224 SER A N 1
ATOM 1843 C CA . SER A 1 224 ? 12.378 -1.541 -10.362 1.00 83.25 224 SER A CA 1
ATOM 1844 C C . SER A 1 224 ? 11.327 -1.120 -11.380 1.00 83.25 224 SER A C 1
ATOM 1846 O O . SER A 1 224 ? 11.659 -0.654 -12.473 1.00 83.25 224 SER A O 1
ATOM 1848 N N . PHE A 1 225 ? 10.057 -1.266 -11.011 1.00 85.12 225 PHE A N 1
ATOM 1849 C CA . PHE A 1 225 ? 8.951 -0.712 -11.776 1.00 85.12 225 PHE A CA 1
ATOM 1850 C C . PHE A 1 225 ? 8.520 0.615 -11.165 1.00 85.12 225 PHE A C 1
ATOM 1852 O O . PHE A 1 225 ? 8.205 0.700 -9.979 1.00 85.12 225 PHE A O 1
ATOM 1859 N N . ILE A 1 226 ? 8.474 1.643 -11.999 1.00 86.06 226 ILE A N 1
ATOM 1860 C CA . ILE A 1 226 ? 7.897 2.942 -11.664 1.00 86.06 226 ILE A CA 1
ATOM 1861 C C . ILE A 1 226 ? 6.671 3.185 -12.533 1.00 86.06 226 ILE A C 1
ATOM 1863 O O . ILE A 1 226 ? 6.427 2.484 -13.504 1.00 86.06 226 ILE A O 1
ATOM 1867 N N . CYS A 1 227 ? 5.904 4.205 -12.205 1.00 86.31 227 CYS A N 1
ATOM 1868 C CA . CYS A 1 227 ? 4.659 4.565 -12.841 1.00 86.31 227 CYS A CA 1
ATOM 1869 C C . CYS A 1 227 ? 4.694 6.031 -13.241 1.00 86.31 227 CYS A C 1
ATOM 1871 O O . CYS A 1 227 ? 5.000 6.905 -12.430 1.00 86.31 227 CYS A O 1
ATOM 1873 N N . PHE A 1 228 ? 4.352 6.300 -14.494 1.00 87.06 228 PHE A N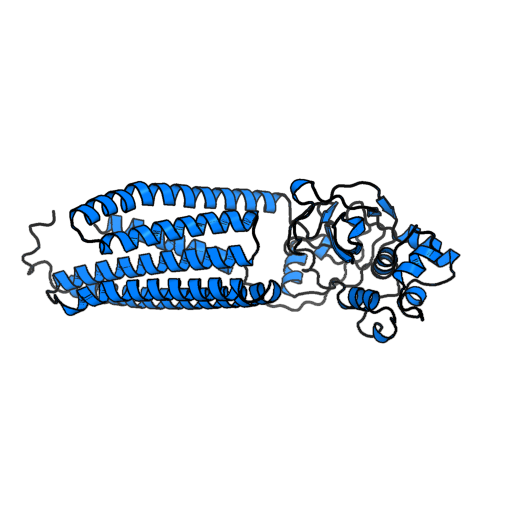 1
ATOM 1874 C CA . PHE A 1 228 ? 4.004 7.636 -14.938 1.00 87.06 228 PHE A CA 1
ATOM 1875 C C . PHE A 1 228 ? 2.514 7.882 -14.721 1.00 87.06 228 PHE A C 1
ATOM 1877 O O . PHE A 1 228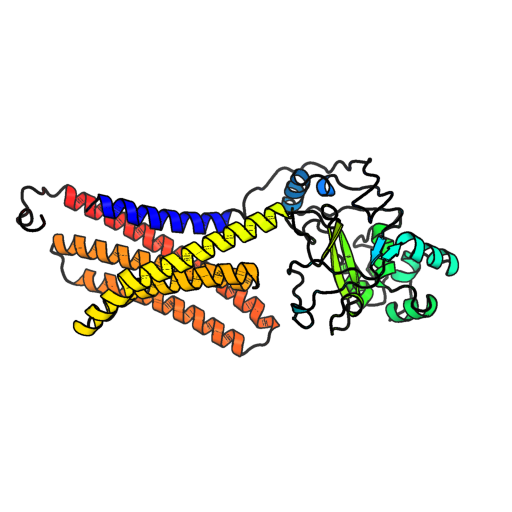 ? 1.680 7.068 -15.124 1.00 87.06 228 PHE A O 1
ATOM 1884 N N . CYS A 1 229 ? 2.192 9.015 -14.111 1.00 82.81 229 CYS A N 1
ATOM 1885 C CA . CYS A 1 229 ? 0.844 9.376 -13.701 1.00 82.81 229 CYS A CA 1
ATOM 1886 C C . CYS A 1 229 ? 0.349 10.534 -14.570 1.00 82.81 229 CYS A C 1
ATOM 1888 O O . CYS A 1 229 ? 0.778 11.678 -14.378 1.00 82.81 229 CYS A O 1
ATOM 1890 N N . PRO A 1 230 ? -0.478 10.241 -15.587 1.00 78.31 230 PRO A N 1
ATOM 1891 C CA . PRO A 1 230 ? -0.770 11.154 -16.680 1.00 78.31 230 PRO A CA 1
ATOM 1892 C C . PRO A 1 230 ? -1.631 12.348 -16.269 1.00 78.31 230 PRO A C 1
ATOM 1894 O O . PRO A 1 230 ? -1.516 13.401 -16.893 1.00 78.31 230 PRO A O 1
ATOM 1897 N N . TYR A 1 231 ? -2.465 12.228 -15.231 1.00 72.19 231 TYR A N 1
ATOM 1898 C CA . TYR A 1 231 ? -3.342 13.316 -14.791 1.00 72.19 231 TYR A CA 1
ATOM 1899 C C . TYR A 1 231 ? -2.549 14.444 -14.124 1.00 72.19 231 TYR A C 1
ATOM 1901 O O . TYR A 1 231 ? -2.855 15.621 -14.306 1.00 72.19 231 TYR A O 1
ATOM 1909 N N . GLN A 1 232 ? -1.516 14.087 -13.357 1.00 70.38 232 GLN A N 1
ATOM 1910 C CA . GLN A 1 232 ? -0.678 15.035 -12.612 1.00 70.38 232 GLN A CA 1
ATOM 1911 C C . GLN A 1 232 ? 0.729 15.204 -13.208 1.00 70.38 232 GLN A C 1
ATOM 1913 O O . GLN A 1 232 ? 1.517 15.996 -12.698 1.00 70.38 232 GLN A O 1
ATOM 1918 N N . ASN A 1 233 ? 1.032 14.489 -14.294 1.00 76.31 233 ASN A N 1
ATOM 1919 C CA . ASN A 1 233 ? 2.272 14.573 -15.062 1.00 76.31 233 ASN A CA 1
ATOM 1920 C C . ASN A 1 233 ? 3.544 14.405 -14.212 1.00 76.31 233 ASN A C 1
ATOM 1922 O O . ASN A 1 233 ? 4.464 15.222 -14.263 1.00 76.31 233 ASN A O 1
ATOM 1926 N N . TYR A 1 234 ? 3.600 13.336 -13.421 1.00 78.50 234 TYR A N 1
ATOM 1927 C CA . TYR A 1 234 ? 4.769 13.015 -12.604 1.00 78.50 234 TYR A CA 1
ATOM 1928 C C . TYR A 1 234 ? 5.087 11.514 -12.647 1.00 78.50 234 TYR A C 1
ATOM 1930 O O . TYR A 1 234 ? 4.276 10.708 -13.102 1.00 78.50 234 TYR A O 1
ATOM 1938 N N . TYR A 1 235 ? 6.279 11.146 -12.171 1.00 81.19 235 TYR A N 1
ATOM 1939 C CA . TYR A 1 235 ? 6.693 9.752 -12.004 1.00 81.19 235 TYR A CA 1
ATOM 1940 C C . TYR A 1 235 ? 6.755 9.383 -10.524 1.00 81.19 235 TYR A C 1
ATOM 1942 O O . TYR A 1 235 ? 7.273 10.157 -9.716 1.00 81.19 235 TYR A O 1
ATOM 1950 N N . GLY A 1 236 ? 6.274 8.196 -10.186 1.00 78.62 236 GLY A N 1
ATOM 1951 C CA . GLY A 1 236 ? 6.280 7.651 -8.834 1.00 78.62 236 GLY A CA 1
ATOM 1952 C C . GLY A 1 236 ? 6.322 6.135 -8.836 1.00 78.62 236 GLY A C 1
ATOM 1953 O O . GLY A 1 236 ? 6.298 5.539 -9.901 1.00 78.62 236 GLY A O 1
ATOM 1954 N N . PHE A 1 237 ? 6.342 5.476 -7.681 1.00 76.94 237 PHE A N 1
ATOM 1955 C CA . PHE A 1 237 ? 6.090 4.026 -7.657 1.00 76.94 237 PHE A CA 1
ATOM 1956 C C . PHE A 1 237 ? 4.607 3.709 -7.890 1.00 76.94 237 PHE A C 1
ATOM 1958 O O . PHE A 1 237 ? 4.278 2.666 -8.445 1.00 76.94 237 PHE A O 1
ATOM 1965 N N . LYS A 1 238 ? 3.715 4.645 -7.531 1.00 78.12 238 LYS A N 1
ATOM 1966 C CA . LYS A 1 238 ? 2.273 4.599 -7.801 1.00 78.12 238 LYS A CA 1
ATOM 1967 C C . LYS A 1 238 ? 1.689 5.983 -8.092 1.00 78.12 238 LYS A C 1
ATOM 1969 O O . LYS A 1 238 ? 2.251 7.020 -7.732 1.00 78.12 238 LYS A O 1
ATOM 1974 N N . CYS A 1 239 ? 0.521 5.969 -8.717 1.00 76.62 239 CYS A N 1
ATOM 1975 C CA . CYS A 1 239 ? -0.301 7.110 -9.045 1.00 76.62 239 CYS A CA 1
ATOM 1976 C C . CYS A 1 239 ? -1.213 7.511 -7.895 1.00 76.62 239 CYS A C 1
ATOM 1978 O O . CYS A 1 239 ? -2.101 6.774 -7.463 1.00 76.62 239 CYS A O 1
ATOM 1980 N N . PHE A 1 240 ? -0.964 8.723 -7.418 1.00 67.19 240 PHE A N 1
ATOM 1981 C CA . PHE A 1 240 ? -1.780 9.495 -6.523 1.00 67.19 240 PHE A CA 1
ATOM 1982 C C . PHE A 1 240 ? -2.999 9.909 -7.323 1.00 67.19 240 PHE A C 1
ATOM 1984 O O . PHE A 1 240 ? -2.946 10.864 -8.097 1.00 67.19 240 PHE A O 1
ATOM 1991 N N . GLY A 1 241 ? -4.116 9.210 -7.123 1.00 61.03 241 GLY A N 1
ATOM 1992 C CA . GLY A 1 241 ? -5.398 9.763 -7.543 1.00 61.03 241 GLY A CA 1
ATOM 1993 C C . GLY A 1 241 ? -5.517 11.213 -7.061 1.00 61.03 241 GLY A C 1
ATOM 1994 O O . GLY A 1 241 ? -4.968 11.550 -6.016 1.00 61.03 241 GLY A O 1
ATOM 1995 N N . ASN A 1 242 ? -6.183 12.055 -7.859 1.00 49.78 242 ASN A N 1
ATOM 1996 C CA . ASN A 1 242 ? -6.494 13.476 -7.641 1.00 49.78 242 ASN A CA 1
ATOM 1997 C C . ASN A 1 242 ? -5.901 14.080 -6.348 1.00 49.78 242 ASN A C 1
ATOM 1999 O O . ASN A 1 242 ? -6.356 13.743 -5.261 1.00 49.78 242 ASN A O 1
ATOM 2003 N N . SER A 1 243 ? -4.956 15.020 -6.436 1.00 43.25 243 SER A N 1
ATOM 2004 C CA . SER A 1 243 ? -4.346 15.706 -5.276 1.00 43.25 243 SER A CA 1
ATOM 2005 C C . SER A 1 243 ? -5.364 16.216 -4.241 1.00 43.25 243 SER A C 1
ATOM 2007 O O . SER A 1 243 ? -5.075 16.276 -3.043 1.00 43.25 243 SER A O 1
ATOM 2009 N N . ARG A 1 244 ? -6.598 16.503 -4.677 1.00 41.94 244 ARG A N 1
ATOM 2010 C CA . ARG A 1 244 ? -7.741 16.783 -3.799 1.00 41.94 244 ARG A CA 1
ATOM 2011 C C . ARG A 1 244 ? -8.131 15.596 -2.920 1.00 41.94 244 ARG A C 1
ATOM 2013 O O . ARG A 1 244 ? -8.336 15.799 -1.737 1.00 41.94 244 ARG A O 1
ATOM 2020 N N . ASN A 1 245 ? -8.198 14.379 -3.451 1.00 49.41 245 ASN A N 1
ATOM 2021 C CA . ASN A 1 245 ? -8.472 13.152 -2.699 1.00 49.41 245 ASN A CA 1
ATOM 2022 C C . ASN A 1 245 ? -7.365 12.832 -1.695 1.00 49.41 245 ASN A C 1
ATOM 2024 O O . ASN A 1 245 ? -7.693 12.454 -0.579 1.00 49.41 245 ASN A O 1
ATOM 2028 N N . LEU A 1 246 ? -6.090 13.038 -2.043 1.00 53.19 246 LEU A N 1
ATOM 2029 C CA . LEU A 1 246 ? -4.993 12.922 -1.074 1.00 53.19 246 LEU A CA 1
ATOM 2030 C C . LEU A 1 246 ? -5.146 13.961 0.045 1.00 53.19 246 LEU A C 1
ATOM 2032 O O . LEU A 1 246 ? -5.056 13.631 1.220 1.00 53.19 246 LEU A O 1
ATOM 2036 N N . THR A 1 247 ? -5.462 15.207 -0.313 1.00 51.72 247 THR A N 1
ATOM 2037 C CA . THR A 1 247 ? -5.725 16.271 0.667 1.00 51.72 247 THR A CA 1
ATOM 2038 C C . THR A 1 247 ? -6.930 15.930 1.553 1.00 51.72 247 THR A C 1
ATOM 2040 O O . THR A 1 247 ? -6.859 16.085 2.767 1.00 51.72 247 THR A O 1
ATOM 2043 N N . TYR A 1 248 ? -8.023 15.418 0.978 1.00 58.56 248 TYR A N 1
ATOM 2044 C CA . TYR A 1 248 ? -9.198 14.965 1.723 1.00 58.56 248 TYR A CA 1
ATOM 2045 C C . TYR A 1 248 ? -8.886 13.765 2.619 1.00 58.56 248 TYR A C 1
ATOM 2047 O O . TYR A 1 248 ? -9.348 13.751 3.754 1.00 58.56 248 TYR A O 1
ATOM 2055 N N . ALA A 1 249 ? -8.095 12.799 2.150 1.00 58.03 249 ALA A N 1
ATOM 2056 C CA . ALA A 1 249 ? -7.654 11.654 2.940 1.00 58.03 249 ALA A CA 1
ATOM 2057 C C . ALA A 1 249 ? -6.805 12.112 4.131 1.00 58.03 249 ALA A C 1
ATOM 2059 O O . ALA A 1 249 ? -7.150 11.806 5.264 1.00 58.03 249 ALA A O 1
ATOM 2060 N N . ILE A 1 250 ? -5.796 12.961 3.906 1.00 60.69 250 ILE A N 1
ATOM 2061 C CA . ILE A 1 250 ? -4.956 13.530 4.971 1.00 60.69 250 ILE A CA 1
ATOM 2062 C C . ILE A 1 250 ? -5.798 14.328 5.976 1.00 60.69 250 ILE A C 1
ATOM 2064 O O . ILE A 1 250 ? -5.601 14.198 7.184 1.00 60.69 250 ILE A O 1
ATOM 2068 N N . ILE A 1 251 ? -6.755 15.141 5.509 1.00 66.50 251 ILE A N 1
ATOM 2069 C CA . ILE A 1 251 ? -7.665 15.890 6.389 1.00 66.50 251 ILE A CA 1
ATOM 2070 C C . ILE A 1 251 ? -8.532 14.928 7.209 1.00 66.50 251 ILE A C 1
ATOM 2072 O O . ILE A 1 251 ? -8.643 15.102 8.421 1.00 66.50 251 ILE A O 1
ATOM 2076 N N . LEU A 1 252 ? -9.139 13.920 6.578 1.00 69.25 252 LEU A N 1
ATOM 2077 C CA . LEU A 1 252 ? -9.986 12.939 7.257 1.00 69.25 252 LEU A CA 1
ATOM 2078 C C . LEU A 1 252 ? -9.190 12.129 8.285 1.00 69.25 252 LEU A C 1
ATOM 2080 O O . LEU A 1 252 ? -9.627 12.016 9.427 1.00 69.25 252 LEU A O 1
ATOM 2084 N N . GLU A 1 253 ? -8.008 11.633 7.928 1.00 65.88 253 GLU A N 1
ATOM 2085 C CA . GLU A 1 253 ? -7.116 10.894 8.829 1.00 65.88 253 GLU A CA 1
ATOM 2086 C C . GLU A 1 253 ? -6.639 11.769 9.997 1.00 65.88 253 GLU A C 1
ATOM 2088 O O . GLU A 1 253 ? -6.656 11.336 11.152 1.00 65.88 253 GLU A O 1
ATOM 2093 N N . SER A 1 254 ? -6.313 13.041 9.745 1.00 72.19 254 SER A N 1
ATOM 2094 C CA . SER A 1 254 ? -5.957 14.006 10.798 1.00 72.19 254 SER A CA 1
ATOM 2095 C C . SER A 1 254 ? -7.127 14.276 11.749 1.00 72.19 254 SER A C 1
ATOM 2097 O O . SER A 1 254 ? -6.942 14.349 12.970 1.00 72.19 254 SER A O 1
ATOM 2099 N N . LEU A 1 255 ? -8.347 14.388 11.212 1.00 76.75 255 LEU A N 1
ATOM 2100 C CA . LEU A 1 255 ? -9.569 14.530 12.004 1.00 76.75 255 LEU A CA 1
ATOM 2101 C C . LEU A 1 255 ? -9.822 13.283 12.858 1.00 76.75 255 LEU A C 1
ATOM 2103 O O . LEU A 1 255 ? -10.043 13.417 14.061 1.00 76.75 255 LEU A O 1
ATOM 2107 N N . PHE A 1 256 ? -9.742 12.079 12.284 1.00 77.12 256 PHE A N 1
ATOM 2108 C CA . PHE A 1 256 ? -9.926 10.835 13.035 1.00 77.12 256 PHE A CA 1
ATOM 2109 C C . PHE A 1 256 ? -8.864 10.660 14.119 1.00 77.12 256 PHE A C 1
ATOM 2111 O O . PHE A 1 256 ? -9.211 10.365 15.262 1.00 77.12 256 PHE A O 1
ATOM 2118 N N . THR A 1 257 ? -7.594 10.925 13.810 1.00 80.00 257 THR A N 1
ATOM 2119 C CA . THR A 1 257 ? -6.498 10.901 14.792 1.00 80.00 257 THR A CA 1
ATOM 2120 C C . THR A 1 257 ? -6.787 11.838 15.960 1.00 80.00 257 THR A C 1
ATOM 2122 O O . THR A 1 257 ? -6.667 11.445 17.122 1.00 80.00 257 THR A O 1
ATOM 2125 N N . SER A 1 258 ? -7.239 13.058 15.664 1.00 81.06 258 SER A N 1
ATOM 2126 C CA . SER A 1 258 ? -7.606 14.044 16.684 1.00 81.06 258 SER A CA 1
ATOM 2127 C C . SER A 1 258 ? -8.776 13.560 17.543 1.00 81.06 258 SER A C 1
ATOM 2129 O O . SER A 1 258 ? -8.733 13.688 18.766 1.00 81.06 258 SER A O 1
ATOM 2131 N N . ILE A 1 259 ? -9.795 12.944 16.932 1.00 84.69 259 ILE A N 1
ATOM 2132 C CA . ILE A 1 259 ? -10.942 12.366 17.645 1.00 84.69 259 ILE A CA 1
ATOM 2133 C C . ILE A 1 259 ? -10.487 11.248 18.591 1.00 84.69 259 ILE A C 1
ATOM 2135 O O . ILE A 1 259 ? -10.855 11.275 19.766 1.00 84.69 259 ILE A O 1
ATOM 2139 N N . PHE A 1 260 ? -9.669 10.297 18.125 1.00 82.19 260 PHE A N 1
ATOM 2140 C CA . PHE A 1 260 ? -9.147 9.210 18.963 1.00 82.19 260 PHE A CA 1
ATOM 2141 C C . PHE A 1 260 ? -8.252 9.736 20.094 1.00 82.19 260 PHE A C 1
ATOM 2143 O O . PHE A 1 260 ? -8.377 9.285 21.233 1.00 82.19 260 PHE A O 1
ATOM 2150 N N . ALA A 1 261 ? -7.401 10.731 19.829 1.00 83.31 261 ALA A N 1
ATOM 2151 C CA . ALA A 1 261 ? -6.538 11.339 20.842 1.00 83.31 261 ALA A CA 1
ATOM 2152 C C . ALA A 1 261 ? -7.343 12.082 21.924 1.00 83.31 261 ALA A C 1
ATOM 2154 O O . ALA A 1 261 ? -7.107 11.898 23.121 1.00 83.31 261 ALA A O 1
ATOM 2155 N N . ILE A 1 262 ? -8.340 12.877 21.526 1.00 87.94 262 ILE A N 1
ATOM 2156 C CA . ILE A 1 262 ? -9.235 13.573 22.462 1.00 87.94 262 ILE A CA 1
ATOM 2157 C C . ILE A 1 262 ? -10.072 12.558 23.252 1.00 87.94 262 ILE A C 1
ATOM 2159 O O . ILE A 1 262 ? -10.179 12.662 24.474 1.00 87.94 262 ILE A O 1
ATOM 2163 N N . SER A 1 263 ? -10.623 11.542 22.585 1.00 87.25 263 SER A N 1
ATOM 2164 C CA . SER A 1 263 ? -11.373 10.448 23.215 1.00 87.25 263 SER A CA 1
ATOM 2165 C C . SER A 1 263 ? -10.523 9.689 24.239 1.00 87.25 263 SER A C 1
ATOM 2167 O O . SER A 1 263 ? -10.989 9.416 25.350 1.00 87.25 263 SER A O 1
ATOM 2169 N N . PHE A 1 264 ? -9.255 9.411 23.919 1.00 89.00 264 PHE A N 1
ATOM 2170 C CA . PHE A 1 264 ? -8.295 8.825 24.851 1.00 89.00 264 PHE A CA 1
ATOM 2171 C C . PHE A 1 264 ? -8.103 9.705 26.088 1.00 89.00 264 PHE A C 1
ATOM 2173 O O . PHE A 1 264 ? -8.240 9.207 27.206 1.00 89.00 264 PHE A O 1
ATOM 2180 N N . LEU A 1 265 ? -7.843 11.005 25.907 1.00 89.12 265 LEU A N 1
ATOM 2181 C CA . LEU A 1 265 ? -7.662 11.944 27.018 1.00 89.12 265 LEU A CA 1
ATOM 2182 C C . LEU A 1 265 ? -8.906 12.002 27.911 1.00 89.12 265 LEU A C 1
ATOM 2184 O O . LEU A 1 265 ? -8.790 11.875 29.130 1.00 89.12 265 LEU A O 1
ATOM 2188 N N . ILE A 1 266 ? -10.098 12.115 27.320 1.00 87.88 266 ILE A N 1
ATOM 2189 C CA . ILE A 1 266 ? -11.364 12.129 28.062 1.00 87.88 266 ILE A CA 1
ATOM 2190 C C . ILE A 1 266 ? -11.540 10.818 28.831 1.00 87.88 266 ILE A C 1
ATOM 2192 O O . ILE A 1 266 ? -11.782 10.846 30.037 1.00 87.88 266 ILE A O 1
ATOM 2196 N N . THR A 1 267 ? -11.384 9.667 28.176 1.00 85.62 267 THR A N 1
ATOM 2197 C CA . THR A 1 267 ? -11.559 8.343 28.799 1.00 85.62 267 THR A CA 1
ATOM 2198 C C . THR A 1 267 ? -10.558 8.127 29.936 1.00 85.62 267 THR A C 1
ATOM 2200 O O . THR A 1 267 ? -10.923 7.652 31.015 1.00 85.62 267 THR A O 1
ATOM 2203 N N . CYS A 1 268 ? -9.305 8.533 29.732 1.00 88.12 268 CYS A N 1
ATOM 2204 C CA . CYS A 1 268 ? -8.244 8.405 30.720 1.00 88.12 268 CYS A CA 1
ATOM 2205 C C . CYS A 1 268 ? -8.527 9.267 31.962 1.00 88.12 268 CYS A C 1
ATOM 2207 O O . CYS A 1 268 ? -8.515 8.767 33.090 1.00 88.12 268 CYS A O 1
ATOM 2209 N N . LEU A 1 269 ? -8.858 10.546 31.760 1.00 90.06 269 LEU A N 1
ATOM 2210 C CA . LEU A 1 269 ? -9.062 11.505 32.847 1.00 90.06 269 LEU A CA 1
ATOM 2211 C C . LEU A 1 269 ? -10.388 11.302 33.592 1.00 90.06 269 LEU A C 1
ATOM 2213 O O . LEU A 1 269 ? -10.432 11.452 34.812 1.00 90.06 269 LEU A O 1
ATOM 2217 N N . THR A 1 270 ? -11.467 10.956 32.886 1.00 86.12 270 THR A N 1
ATOM 2218 C CA . THR A 1 270 ? -12.816 10.881 33.477 1.00 86.12 270 THR A CA 1
ATOM 2219 C C . THR A 1 270 ? -13.196 9.487 33.967 1.00 86.12 270 THR A C 1
ATOM 2221 O O . THR A 1 270 ? -13.967 9.369 34.918 1.00 86.12 270 THR A O 1
ATOM 2224 N N . ILE A 1 271 ? -12.659 8.424 33.357 1.00 85.50 271 ILE A N 1
ATOM 2225 C CA . ILE A 1 271 ? -13.048 7.043 33.675 1.00 85.50 271 ILE A CA 1
ATOM 2226 C C . ILE A 1 271 ? -11.885 6.288 34.314 1.00 85.50 271 ILE A C 1
ATOM 2228 O O . ILE A 1 271 ? -12.044 5.768 35.421 1.00 85.50 271 ILE A O 1
ATOM 2232 N N . LEU A 1 272 ? -10.726 6.221 33.649 1.00 87.50 272 LEU A N 1
ATOM 2233 C CA . LEU A 1 272 ? -9.618 5.373 34.095 1.00 87.50 272 LEU A CA 1
ATOM 2234 C C . LEU A 1 272 ? -9.015 5.862 35.415 1.00 87.50 272 LEU A C 1
ATOM 2236 O O . LEU A 1 272 ? -8.974 5.087 36.366 1.00 87.50 272 LEU A O 1
ATOM 2240 N N . LEU A 1 273 ? -8.586 7.125 35.508 1.00 87.88 273 LEU A N 1
ATOM 2241 C CA . LEU A 1 273 ? -7.937 7.649 36.716 1.00 87.88 273 LEU A CA 1
ATOM 2242 C C . LEU A 1 273 ? -8.844 7.589 37.962 1.00 87.88 273 LEU A C 1
ATOM 2244 O O . LEU A 1 273 ? -8.396 7.067 38.992 1.00 87.88 273 LEU A O 1
ATOM 2248 N N . PRO A 1 274 ? -10.122 8.025 37.915 1.00 83.94 274 PRO A N 1
ATOM 2249 C CA . PRO A 1 274 ? -11.003 7.944 39.079 1.00 83.94 274 PRO A CA 1
ATOM 2250 C C . PRO A 1 274 ? -11.292 6.498 39.496 1.00 83.94 274 PRO A C 1
ATOM 2252 O O . PRO A 1 274 ? -11.305 6.183 40.693 1.00 83.94 274 PRO A O 1
ATOM 2255 N N . ARG A 1 275 ? -11.484 5.590 38.525 1.00 82.81 275 ARG A N 1
ATOM 2256 C CA . ARG A 1 275 ? -11.708 4.167 38.818 1.00 82.81 275 ARG A CA 1
ATOM 2257 C C . ARG A 1 275 ? -10.460 3.458 39.305 1.00 82.81 275 ARG A C 1
ATOM 2259 O O . ARG A 1 275 ? -10.581 2.609 40.180 1.00 82.81 275 ARG A O 1
ATOM 2266 N N . ALA A 1 276 ? -9.282 3.808 38.803 1.00 83.81 276 ALA A N 1
ATOM 2267 C CA . ALA A 1 276 ? -8.026 3.273 39.304 1.00 83.81 276 ALA A CA 1
ATOM 2268 C C . ALA A 1 276 ? -7.858 3.647 40.778 1.00 83.81 276 ALA A C 1
ATOM 2270 O O . ALA A 1 276 ? -7.724 2.759 41.617 1.00 83.81 276 ALA A O 1
ATOM 2271 N N . LYS A 1 277 ? -7.995 4.937 41.120 1.00 85.62 277 LYS A N 1
ATOM 2272 C CA . LYS A 1 277 ? -7.896 5.416 42.508 1.00 85.62 277 LYS A CA 1
ATOM 2273 C C . LYS A 1 277 ? -8.856 4.675 43.444 1.00 85.62 277 LYS A C 1
ATOM 2275 O O . LYS A 1 277 ? -8.433 4.142 44.466 1.00 85.62 277 LYS A O 1
ATOM 2280 N N . THR A 1 278 ? -10.139 4.611 43.092 1.00 82.44 278 THR A N 1
ATOM 2281 C CA . THR A 1 278 ? -11.155 3.927 43.914 1.00 82.44 278 THR A CA 1
ATOM 2282 C C . THR A 1 278 ? -10.914 2.419 44.010 1.00 82.44 278 THR A C 1
ATOM 2284 O O . THR A 1 278 ? -11.019 1.858 45.098 1.00 82.44 278 THR A O 1
ATOM 2287 N N . SER A 1 279 ? -10.513 1.768 42.918 1.00 84.19 279 SER A N 1
ATOM 2288 C CA . SER A 1 279 ? -10.235 0.326 42.892 1.00 84.19 279 SER A CA 1
ATOM 2289 C C . SER A 1 279 ? -9.003 -0.055 43.712 1.00 84.19 279 SER A C 1
ATOM 2291 O O . SER A 1 279 ? -9.025 -1.091 44.373 1.00 84.19 279 SER A O 1
ATOM 2293 N N . PHE A 1 280 ? -7.957 0.781 43.724 1.00 84.25 280 PHE A N 1
ATOM 2294 C CA . PHE A 1 280 ? -6.791 0.594 44.595 1.00 84.25 280 PHE A CA 1
ATOM 2295 C C . PHE A 1 280 ? -7.166 0.724 46.073 1.00 84.25 280 PHE A C 1
ATOM 2297 O O . PHE A 1 280 ? -6.778 -0.122 46.874 1.00 84.25 280 PHE A O 1
ATOM 2304 N N . ILE A 1 281 ? -7.977 1.728 46.424 1.00 86.44 281 ILE A N 1
ATOM 2305 C CA . ILE A 1 281 ? -8.460 1.924 47.800 1.00 86.44 281 ILE A CA 1
ATOM 2306 C C . ILE A 1 281 ? -9.329 0.737 48.250 1.00 86.44 281 ILE A C 1
ATOM 2308 O O . ILE A 1 281 ? -9.184 0.249 49.367 1.00 86.44 281 ILE A O 1
ATOM 2312 N N . GLN A 1 282 ? -10.206 0.239 47.375 1.00 79.56 282 GLN A N 1
ATOM 2313 C CA . GLN A 1 282 ? -11.147 -0.844 47.683 1.00 79.56 282 GLN A CA 1
ATOM 2314 C C . GLN A 1 282 ? -10.578 -2.256 47.452 1.00 79.56 282 GLN A C 1
ATOM 2316 O O . GLN A 1 282 ? -11.280 -3.234 47.707 1.00 79.56 282 GLN A O 1
ATOM 2321 N N . LYS A 1 283 ? -9.333 -2.386 46.965 1.00 81.25 283 LYS A N 1
ATOM 2322 C CA . LYS A 1 283 ? -8.689 -3.655 46.557 1.00 81.25 283 LYS A CA 1
ATOM 2323 C C . LYS A 1 283 ? -9.505 -4.472 45.537 1.00 81.25 283 LYS A C 1
ATOM 2325 O O . LYS A 1 283 ? -9.436 -5.698 45.507 1.00 81.25 283 LYS A O 1
ATOM 2330 N N . GLN A 1 284 ? -10.275 -3.799 44.679 1.00 76.62 284 GLN A N 1
ATOM 2331 C CA . GLN A 1 284 ? -11.117 -4.419 43.646 1.00 76.62 284 GLN A CA 1
ATOM 2332 C C . GLN A 1 284 ? -10.545 -4.182 42.242 1.00 76.62 284 GLN A C 1
ATOM 2334 O O . GLN A 1 284 ? -11.138 -3.493 41.413 1.00 76.62 284 GLN A O 1
ATOM 2339 N N . TYR A 1 285 ? -9.381 -4.771 41.960 1.00 75.31 285 TYR A N 1
ATOM 2340 C CA . TYR A 1 285 ? -8.609 -4.530 40.728 1.00 75.31 285 TYR A CA 1
ATOM 2341 C C . TYR A 1 285 ? -9.363 -4.842 39.428 1.00 75.31 285 TYR A C 1
ATOM 2343 O O . TYR A 1 285 ? -9.131 -4.199 38.406 1.00 75.31 285 TYR A O 1
ATOM 2351 N N . TYR A 1 286 ? -10.315 -5.778 39.468 1.00 71.06 286 TYR A N 1
ATOM 2352 C CA . TYR A 1 286 ? -11.096 -6.171 38.295 1.00 71.06 286 TYR A CA 1
ATOM 2353 C C . TYR A 1 286 ? -11.907 -5.003 37.695 1.00 71.06 286 TYR A C 1
ATOM 2355 O O . TYR A 1 286 ? -12.154 -4.956 36.492 1.00 71.06 286 TYR A O 1
ATOM 2363 N N . ASN A 1 287 ? -12.273 -4.004 38.506 1.00 72.94 287 ASN A N 1
ATOM 2364 C CA . ASN A 1 287 ? -13.068 -2.857 38.057 1.00 72.94 287 ASN A CA 1
ATOM 2365 C C . ASN A 1 287 ? -12.305 -1.907 37.108 1.00 72.94 287 ASN A C 1
ATOM 2367 O O . ASN A 1 287 ? -12.934 -1.062 36.462 1.00 72.94 287 ASN A O 1
ATOM 2371 N N . ILE A 1 288 ? -10.977 -2.052 37.002 1.00 81.94 288 ILE A N 1
ATOM 2372 C CA . ILE A 1 288 ? -10.111 -1.246 36.126 1.00 81.94 288 ILE A CA 1
ATOM 2373 C C . ILE A 1 288 ? -9.992 -1.862 34.717 1.00 81.94 288 ILE A C 1
ATOM 2375 O O . ILE A 1 288 ? -9.669 -1.150 33.767 1.00 81.94 288 ILE A O 1
ATOM 2379 N N . LEU A 1 289 ? -10.308 -3.153 34.545 1.00 81.00 289 LEU A N 1
ATOM 2380 C CA . LEU A 1 289 ? -10.100 -3.877 33.283 1.00 81.00 289 LEU A CA 1
ATOM 2381 C C . LEU A 1 289 ? -10.823 -3.221 32.094 1.00 81.00 289 LEU A C 1
ATOM 2383 O O . LEU A 1 289 ? -10.214 -2.984 31.056 1.00 81.00 289 LEU A O 1
ATOM 2387 N N . VAL A 1 290 ? -12.104 -2.877 32.253 1.00 82.50 290 VAL A N 1
ATOM 2388 C CA . VAL A 1 290 ? -12.914 -2.279 31.173 1.00 82.50 290 VAL A CA 1
ATOM 2389 C C . VAL A 1 290 ? -12.405 -0.886 30.769 1.00 82.50 290 VAL A C 1
ATOM 2391 O O . VAL A 1 290 ? -12.182 -0.671 29.579 1.00 82.50 290 VAL A O 1
ATOM 2394 N N . PRO A 1 291 ? -12.152 0.052 31.708 1.00 83.75 291 PRO A N 1
ATOM 2395 C CA . PRO A 1 291 ? -11.487 1.313 31.379 1.00 83.75 291 PRO A CA 1
ATOM 2396 C C . PRO A 1 291 ? -10.126 1.146 30.692 1.00 83.75 291 PRO A C 1
ATOM 2398 O O . PRO A 1 291 ? -9.828 1.891 29.764 1.00 83.75 291 PRO A O 1
ATOM 2401 N N . MET A 1 292 ? -9.308 0.171 31.112 1.00 86.06 292 MET A N 1
ATOM 2402 C CA . MET A 1 292 ? -8.015 -0.093 30.470 1.00 86.06 292 MET A CA 1
ATOM 2403 C C . MET A 1 292 ? -8.171 -0.574 29.027 1.00 86.06 292 MET A C 1
ATOM 2405 O O . MET A 1 292 ? -7.466 -0.079 28.154 1.00 86.06 292 MET A O 1
ATOM 2409 N N . LEU A 1 293 ? -9.112 -1.483 28.761 1.00 85.75 293 LEU A N 1
ATOM 2410 C CA . LEU A 1 293 ? -9.415 -1.952 27.406 1.00 85.75 293 LEU A CA 1
ATOM 2411 C C . LEU A 1 293 ? -9.872 -0.816 26.488 1.00 85.75 293 LEU A C 1
ATOM 2413 O O . LEU A 1 293 ? -9.430 -0.745 25.346 1.00 85.75 293 LEU A O 1
ATOM 2417 N N . LEU A 1 294 ? -10.700 0.099 27.000 1.00 86.69 294 LEU A N 1
ATOM 2418 C CA . LEU A 1 294 ? -11.112 1.293 26.260 1.00 86.69 294 LEU A CA 1
ATOM 2419 C C . LEU A 1 294 ? -9.919 2.208 25.960 1.00 86.69 294 LEU A C 1
ATOM 2421 O O . LEU A 1 294 ? -9.776 2.683 24.841 1.00 86.69 294 LEU A O 1
ATOM 2425 N N . CYS A 1 295 ? -9.025 2.442 26.921 1.00 89.44 295 CYS A N 1
ATOM 2426 C CA . CYS A 1 295 ? -7.818 3.229 26.664 1.00 89.44 295 CYS A CA 1
ATOM 2427 C C . CYS A 1 295 ? -6.898 2.553 25.635 1.00 89.44 295 CYS A C 1
ATOM 2429 O O . CYS A 1 295 ? -6.413 3.229 24.730 1.00 89.44 295 CYS A O 1
ATOM 2431 N N . LEU A 1 296 ? -6.703 1.234 25.726 1.00 88.00 296 LEU A N 1
ATOM 2432 C CA . LEU A 1 296 ? -5.913 0.464 24.762 1.00 88.00 296 LEU A CA 1
ATOM 2433 C C . LEU A 1 296 ? -6.522 0.504 23.358 1.00 88.00 296 LEU A C 1
ATOM 2435 O O . LEU A 1 296 ? -5.784 0.708 22.399 1.00 88.00 296 LEU A O 1
ATOM 2439 N N . SER A 1 297 ? -7.849 0.397 23.221 1.00 89.44 297 SER A N 1
ATOM 2440 C CA . SER A 1 297 ? -8.499 0.522 21.912 1.00 89.44 297 SER A CA 1
ATOM 2441 C C . SER A 1 297 ? -8.262 1.903 21.300 1.00 89.44 297 SER A C 1
ATOM 2443 O O . SER A 1 297 ? -7.984 2.001 20.113 1.00 89.44 297 SER A O 1
ATOM 2445 N N . GLN A 1 298 ? -8.325 2.979 22.094 1.00 88.44 298 GLN A N 1
ATOM 2446 C CA . GLN A 1 298 ? -8.061 4.330 21.584 1.00 88.44 298 GLN A CA 1
ATOM 2447 C C . GLN A 1 298 ? -6.590 4.511 21.175 1.00 88.44 298 GLN A C 1
ATOM 2449 O O . GLN A 1 298 ? -6.328 5.106 20.134 1.00 88.44 298 GLN A O 1
ATOM 2454 N N . ILE A 1 299 ? -5.638 3.954 21.937 1.00 88.44 299 ILE A N 1
ATOM 2455 C CA . ILE A 1 299 ? -4.211 3.956 21.571 1.00 88.44 299 ILE A CA 1
ATOM 2456 C C . ILE A 1 299 ? -3.999 3.212 20.247 1.00 88.44 299 ILE A C 1
ATOM 2458 O O . ILE A 1 299 ? -3.354 3.746 19.348 1.00 88.44 299 ILE A O 1
ATOM 2462 N N . CYS A 1 300 ? -4.574 2.016 20.090 1.00 86.69 300 CYS A N 1
ATOM 2463 C CA . CYS A 1 300 ? -4.512 1.272 18.831 1.00 86.69 300 CYS A CA 1
ATOM 2464 C C . CYS A 1 300 ? -5.174 2.038 17.675 1.00 86.69 300 CYS A C 1
ATOM 2466 O O . CYS A 1 300 ? -4.650 2.014 16.564 1.00 86.69 300 CYS A O 1
ATOM 2468 N N . GLY A 1 301 ? -6.264 2.767 17.932 1.00 82.69 301 GLY A N 1
ATOM 2469 C CA . GLY A 1 301 ? -6.918 3.624 16.944 1.00 82.69 301 GLY A CA 1
ATOM 2470 C C . GLY A 1 301 ? -5.997 4.741 16.454 1.00 82.69 301 GLY A C 1
ATOM 2471 O O . GLY A 1 301 ? -5.818 4.889 15.248 1.00 82.69 301 GLY A O 1
ATOM 2472 N N . VAL A 1 302 ? -5.332 5.458 17.370 1.00 83.56 302 VAL A N 1
ATOM 2473 C CA . VAL A 1 302 ? -4.316 6.471 17.020 1.00 83.56 302 VAL A CA 1
ATOM 2474 C C . VAL A 1 302 ? -3.171 5.844 16.224 1.00 83.56 302 VAL A C 1
ATOM 2476 O O . VAL A 1 302 ? -2.799 6.363 15.176 1.00 83.56 302 VAL A O 1
ATOM 2479 N N . LEU A 1 303 ? -2.642 4.705 16.678 1.00 82.31 303 LEU A N 1
ATOM 2480 C CA . LEU A 1 303 ? -1.560 4.001 15.984 1.00 82.31 303 LEU A CA 1
ATOM 2481 C C . LEU A 1 303 ? -1.966 3.538 14.582 1.00 82.31 303 LEU A C 1
ATOM 2483 O O . LEU A 1 303 ? -1.143 3.598 13.679 1.00 82.31 303 LEU A O 1
ATOM 2487 N N . THR A 1 304 ? -3.224 3.139 14.380 1.00 81.50 304 THR A N 1
ATOM 2488 C CA . THR A 1 304 ? -3.758 2.772 13.059 1.00 81.50 304 THR A CA 1
ATOM 2489 C C . THR A 1 304 ? -3.707 3.956 12.097 1.00 81.50 304 THR A C 1
ATOM 2491 O O . THR A 1 304 ? -3.303 3.780 10.955 1.00 81.50 304 THR A O 1
ATOM 2494 N N . GLN A 1 305 ? -4.080 5.156 12.555 1.00 78.50 305 GLN A N 1
ATOM 2495 C CA . GLN A 1 305 ? -4.051 6.364 11.720 1.00 78.50 305 GLN A CA 1
ATOM 2496 C C . GLN A 1 305 ? -2.620 6.866 11.470 1.00 78.50 305 GLN A C 1
ATOM 2498 O O . GLN A 1 305 ? -2.290 7.337 10.392 1.00 78.50 305 GLN A O 1
ATOM 2503 N N . ILE A 1 306 ? -1.719 6.734 12.447 1.00 72.56 306 ILE A N 1
ATOM 2504 C CA . ILE A 1 306 ? -0.296 7.037 12.217 1.00 72.56 306 ILE A CA 1
ATOM 2505 C C . ILE A 1 306 ? 0.300 6.028 11.222 1.00 72.56 306 ILE A C 1
ATOM 2507 O O . ILE A 1 306 ? 1.078 6.402 10.346 1.00 72.56 306 ILE A O 1
ATOM 2511 N N . ALA A 1 307 ? -0.089 4.756 11.325 1.00 68.19 307 ALA A N 1
ATOM 2512 C CA . ALA A 1 307 ? 0.330 3.712 10.403 1.00 68.19 307 ALA A CA 1
ATOM 2513 C C . ALA A 1 307 ? -0.282 3.864 9.003 1.00 68.19 307 ALA A C 1
ATOM 2515 O O . ALA A 1 307 ? 0.354 3.431 8.054 1.00 68.19 307 ALA A O 1
ATOM 2516 N N . SER A 1 308 ? -1.455 4.482 8.825 1.00 64.31 308 SER A N 1
ATOM 2517 C CA . SER A 1 308 ? -1.973 4.760 7.473 1.00 64.31 308 SER A CA 1
ATOM 2518 C C . SER A 1 308 ? -1.175 5.852 6.766 1.00 64.31 308 SER A C 1
ATOM 2520 O O . SER A 1 308 ? -1.029 5.809 5.549 1.00 64.31 308 SER A O 1
ATOM 2522 N N . LEU A 1 309 ? -0.601 6.786 7.532 1.00 59.94 309 LEU A N 1
ATOM 2523 C CA . LEU A 1 309 ? 0.230 7.868 7.003 1.00 59.94 309 LEU A CA 1
ATOM 2524 C C . LEU A 1 309 ? 1.675 7.439 6.699 1.00 59.94 309 LEU A C 1
ATOM 2526 O O . LEU A 1 309 ? 2.282 7.973 5.773 1.00 59.94 309 LEU A O 1
ATOM 2530 N N . PHE A 1 310 ? 2.244 6.523 7.492 1.00 57.88 310 PHE A N 1
ATOM 2531 C CA . PHE A 1 310 ? 3.685 6.205 7.453 1.00 57.88 310 PHE A CA 1
ATOM 2532 C C . PHE A 1 310 ? 4.027 4.710 7.508 1.00 57.88 310 PHE A C 1
ATOM 2534 O O . PHE A 1 310 ? 5.203 4.353 7.511 1.00 57.88 310 PHE A O 1
ATOM 2541 N N . GLY A 1 311 ? 3.035 3.836 7.654 1.00 54.28 311 GLY A N 1
ATOM 2542 C CA . GLY A 1 311 ? 3.213 2.402 7.870 1.00 54.28 311 GLY A CA 1
ATOM 2543 C C . GLY A 1 311 ? 2.780 1.554 6.677 1.00 54.28 311 GLY A C 1
ATOM 2544 O O . GLY A 1 311 ? 2.311 2.047 5.657 1.00 54.28 311 GLY A O 1
ATOM 2545 N N . THR A 1 312 ? 2.936 0.238 6.816 1.00 57.97 312 THR A N 1
ATOM 2546 C CA . THR A 1 312 ? 2.496 -0.742 5.816 1.00 57.97 312 THR A CA 1
ATOM 2547 C C . THR A 1 312 ? 1.009 -1.078 5.985 1.00 57.97 312 THR A C 1
ATOM 2549 O O . THR A 1 312 ? 0.490 -1.046 7.104 1.00 57.97 312 THR A O 1
ATOM 2552 N N . ASP A 1 313 ? 0.333 -1.499 4.906 1.00 57.34 313 ASP A N 1
ATOM 2553 C CA . ASP A 1 313 ? -1.065 -1.987 4.942 1.00 57.34 313 ASP A CA 1
ATOM 2554 C C . ASP A 1 313 ? -1.285 -3.051 6.034 1.00 57.34 313 ASP A C 1
ATOM 2556 O O . ASP A 1 313 ? -2.330 -3.121 6.687 1.00 57.34 313 ASP A O 1
ATOM 2560 N N . LEU A 1 314 ? -0.255 -3.859 6.279 1.00 60.81 314 LEU A N 1
ATOM 2561 C CA . LEU A 1 314 ? -0.224 -4.877 7.316 1.00 60.81 314 LEU A CA 1
ATOM 2562 C C . LEU A 1 314 ? -0.262 -4.281 8.734 1.00 60.81 314 LEU A C 1
ATOM 2564 O O . LEU A 1 314 ? -1.043 -4.737 9.571 1.00 60.81 314 LEU A O 1
ATOM 2568 N N . ALA A 1 315 ? 0.543 -3.251 9.012 1.00 63.16 315 ALA A N 1
ATOM 2569 C CA . ALA A 1 315 ? 0.539 -2.561 10.303 1.00 63.16 315 ALA A CA 1
ATOM 2570 C C . ALA A 1 315 ? -0.818 -1.890 10.570 1.00 63.16 315 ALA A C 1
ATOM 2572 O O . ALA A 1 315 ? -1.368 -2.017 11.668 1.00 63.16 315 ALA A O 1
ATOM 2573 N N . VAL A 1 316 ? -1.399 -1.262 9.542 1.00 70.06 316 VAL A N 1
ATOM 2574 C CA . VAL A 1 316 ? -2.754 -0.691 9.589 1.00 70.06 316 VAL A CA 1
ATOM 2575 C C . VAL A 1 316 ? -3.782 -1.773 9.921 1.00 70.06 316 VAL A C 1
ATOM 2577 O O . VAL A 1 316 ? -4.601 -1.596 10.824 1.00 70.06 316 VAL A O 1
ATOM 2580 N N . SER A 1 317 ? -3.718 -2.921 9.244 1.00 67.94 317 SER A N 1
ATOM 2581 C CA . SER A 1 317 ? -4.639 -4.040 9.455 1.00 67.94 317 SER A CA 1
ATOM 2582 C C . SER A 1 317 ? -4.574 -4.590 10.885 1.00 67.94 317 SER A C 1
ATOM 2584 O O . SER A 1 317 ? -5.608 -4.751 11.539 1.00 67.94 317 SER A O 1
ATOM 2586 N N . ILE A 1 318 ? -3.367 -4.818 11.415 1.00 72.88 318 ILE A N 1
ATOM 2587 C CA . ILE A 1 318 ? -3.166 -5.336 12.776 1.00 72.88 318 ILE A CA 1
ATOM 2588 C C . ILE A 1 318 ? -3.692 -4.343 13.818 1.00 72.88 318 ILE A C 1
ATOM 2590 O O . ILE A 1 318 ? -4.483 -4.726 14.685 1.00 72.88 318 ILE A O 1
ATOM 2594 N N . CYS A 1 319 ? -3.297 -3.069 13.738 1.00 79.62 319 CYS A N 1
ATOM 2595 C CA . CYS A 1 319 ? -3.733 -2.053 14.697 1.00 79.62 319 CYS A CA 1
ATOM 2596 C C . CYS A 1 319 ? -5.253 -1.821 14.638 1.00 79.62 319 CYS A C 1
ATOM 2598 O O . CYS A 1 319 ? -5.894 -1.698 15.688 1.00 79.62 319 CYS A O 1
ATOM 2600 N N . SER A 1 320 ? -5.848 -1.846 13.442 1.00 77.56 320 SER A N 1
ATOM 2601 C CA . SER A 1 320 ? -7.296 -1.714 13.254 1.00 77.56 320 SER A CA 1
ATOM 2602 C C . SER A 1 320 ? -8.056 -2.888 13.878 1.00 77.56 320 SER A C 1
ATOM 2604 O O . SER A 1 320 ? -8.969 -2.691 14.685 1.00 77.56 320 SER A O 1
ATOM 2606 N N . ASN A 1 321 ? -7.617 -4.123 13.620 1.00 78.06 321 ASN A N 1
ATOM 2607 C CA . ASN A 1 321 ? -8.234 -5.312 14.204 1.00 78.06 321 ASN A CA 1
ATOM 2608 C C . ASN A 1 321 ? -8.121 -5.328 15.738 1.00 78.06 321 ASN A C 1
ATOM 2610 O O . ASN A 1 321 ? -9.100 -5.626 16.423 1.00 78.06 321 ASN A O 1
ATOM 2614 N N . LEU A 1 322 ? -6.968 -4.946 16.300 1.00 82.44 322 LEU A N 1
ATOM 2615 C CA . LEU A 1 322 ? -6.797 -4.814 17.753 1.00 82.44 322 LEU A CA 1
ATOM 2616 C C . LEU A 1 322 ? -7.723 -3.753 18.353 1.00 82.44 322 LEU A C 1
ATOM 2618 O O . LEU A 1 322 ? -8.286 -3.963 19.428 1.00 82.44 322 LEU A O 1
ATOM 2622 N N . THR A 1 323 ? -7.928 -2.644 17.641 1.00 84.38 323 THR A N 1
ATOM 2623 C CA . THR A 1 323 ? -8.846 -1.576 18.052 1.00 84.38 323 THR A CA 1
ATOM 2624 C C . THR A 1 323 ? -10.269 -2.117 18.187 1.00 84.38 323 THR A C 1
ATOM 2626 O O . THR A 1 323 ? -10.903 -1.936 19.230 1.00 84.38 323 THR A O 1
ATOM 2629 N N . VAL A 1 324 ? -10.747 -2.850 17.174 1.00 80.62 324 VAL A N 1
ATOM 2630 C CA . VAL A 1 324 ? -12.082 -3.471 17.165 1.00 80.62 324 VAL A CA 1
ATOM 2631 C C . VAL A 1 324 ? -12.215 -4.528 18.263 1.00 80.62 324 VAL A C 1
ATOM 2633 O O . VAL A 1 324 ? -13.219 -4.550 18.974 1.00 80.62 324 VAL A O 1
ATOM 2636 N N . ILE A 1 325 ? -11.203 -5.377 18.445 1.00 81.75 325 ILE A N 1
ATOM 2637 C CA . ILE A 1 325 ? -11.204 -6.434 19.463 1.00 81.75 325 ILE A CA 1
ATOM 2638 C C . ILE A 1 325 ? -11.275 -5.844 20.872 1.00 81.75 325 ILE A C 1
ATOM 2640 O O . ILE A 1 325 ? -12.145 -6.237 21.650 1.00 81.75 325 ILE A O 1
ATOM 2644 N N . PHE A 1 326 ? -10.401 -4.895 21.220 1.00 86.38 326 PHE A N 1
ATOM 2645 C CA . PHE A 1 326 ? -10.397 -4.304 22.561 1.00 86.38 326 PHE A CA 1
ATOM 2646 C C . PHE A 1 326 ? -11.697 -3.559 22.859 1.00 86.38 326 PHE A C 1
ATOM 2648 O O . PHE A 1 326 ? -12.254 -3.709 23.951 1.00 86.38 326 PHE A O 1
ATOM 2655 N N . LEU A 1 327 ? -12.227 -2.829 21.872 1.00 84.94 327 LEU A N 1
ATOM 2656 C CA . LEU A 1 327 ? -13.528 -2.177 21.983 1.00 84.94 327 LEU A CA 1
ATOM 2657 C C . LEU A 1 327 ? -14.654 -3.204 22.181 1.00 84.94 327 LEU A C 1
ATOM 2659 O O . LEU A 1 327 ? -15.510 -3.028 23.048 1.00 84.94 327 LEU A O 1
ATOM 2663 N N . GLY A 1 328 ? -14.626 -4.303 21.427 1.00 81.00 328 GLY A N 1
ATOM 2664 C CA . GLY A 1 328 ? -15.590 -5.393 21.528 1.00 81.00 328 GLY A CA 1
ATOM 2665 C C . GLY A 1 328 ? -15.561 -6.094 22.890 1.00 81.00 328 GLY A C 1
ATOM 2666 O O . GLY A 1 328 ? -16.611 -6.312 23.491 1.00 81.00 328 GLY A O 1
ATOM 2667 N N . ILE A 1 329 ? -14.378 -6.384 23.443 1.00 83.81 329 ILE A N 1
ATOM 2668 C CA . ILE A 1 329 ? -14.253 -6.974 24.789 1.00 83.81 329 ILE A CA 1
ATOM 2669 C C . ILE A 1 329 ? -14.763 -5.996 25.855 1.00 83.81 329 ILE A C 1
ATOM 2671 O O . ILE A 1 329 ? -15.449 -6.410 26.797 1.00 83.81 329 ILE A O 1
ATOM 2675 N N . ALA A 1 330 ? -14.477 -4.697 25.714 1.00 84.00 330 ALA A N 1
ATOM 2676 C CA . ALA A 1 330 ? -15.007 -3.676 26.614 1.00 84.00 330 ALA A CA 1
ATOM 2677 C C . ALA A 1 330 ? -16.546 -3.613 26.564 1.00 84.00 330 ALA A C 1
ATOM 2679 O O . ALA A 1 330 ? -17.188 -3.564 27.616 1.00 84.00 330 ALA A O 1
ATOM 2680 N N . LEU A 1 331 ? -17.136 -3.693 25.366 1.00 81.88 331 LEU A N 1
ATOM 2681 C CA . LEU A 1 331 ? -18.586 -3.748 25.152 1.00 81.88 331 LEU A CA 1
ATOM 2682 C C . LEU A 1 331 ? -19.226 -4.989 25.777 1.00 81.88 331 LEU A C 1
ATOM 2684 O O . LEU A 1 331 ? -20.183 -4.860 26.538 1.00 81.88 331 LEU A O 1
ATOM 2688 N N . VAL A 1 332 ? -18.671 -6.178 25.534 1.00 79.69 332 VAL A N 1
ATOM 2689 C CA . VAL A 1 332 ? -19.162 -7.427 26.143 1.00 79.69 332 VAL A CA 1
ATOM 2690 C C . VAL A 1 332 ? -19.076 -7.351 27.669 1.00 79.69 332 VAL A C 1
ATOM 2692 O O . VAL A 1 332 ? -20.016 -7.721 28.371 1.00 79.69 332 VAL A O 1
ATOM 2695 N N . SER A 1 333 ? -17.982 -6.812 28.212 1.00 81.81 333 SER A N 1
ATOM 2696 C CA . SER A 1 333 ? -17.842 -6.610 29.661 1.00 81.81 333 SER A CA 1
ATOM 2697 C C . SER A 1 333 ? -18.917 -5.681 30.224 1.00 81.81 333 SER A C 1
ATOM 2699 O O . SER A 1 333 ? -19.442 -5.913 31.316 1.00 81.81 333 SER A O 1
ATOM 2701 N N . TRP A 1 334 ? -19.240 -4.623 29.480 1.00 79.25 334 TRP A N 1
ATOM 2702 C CA . TRP A 1 334 ? -20.277 -3.668 29.840 1.00 79.25 334 TRP A CA 1
ATOM 2703 C C . TRP A 1 334 ? -21.666 -4.312 29.834 1.00 79.25 334 TRP A C 1
ATOM 2705 O O . TRP A 1 334 ? -22.399 -4.193 30.814 1.00 79.25 334 TRP A O 1
ATOM 2715 N N . GLU A 1 335 ? -22.017 -5.062 28.791 1.00 77.81 335 GLU A N 1
ATOM 2716 C CA . GLU A 1 335 ? -23.284 -5.797 28.725 1.00 77.81 335 GLU A CA 1
ATOM 2717 C C . GLU A 1 335 ? -23.421 -6.832 29.845 1.00 77.81 335 GLU A C 1
ATOM 2719 O O . GLU A 1 335 ? -24.454 -6.900 30.512 1.00 77.81 335 GLU A O 1
ATOM 2724 N N . MET A 1 336 ? -22.362 -7.592 30.129 1.00 74.00 336 MET A N 1
ATOM 2725 C CA . MET A 1 336 ? -22.372 -8.569 31.220 1.00 74.00 336 MET A CA 1
ATOM 2726 C C . MET A 1 336 ? -22.570 -7.905 32.590 1.00 74.00 336 MET A C 1
ATOM 2728 O O . MET A 1 336 ? -23.224 -8.483 33.466 1.00 74.00 336 MET A O 1
ATOM 2732 N N . HIS A 1 337 ? -22.071 -6.678 32.778 1.00 75.94 337 HIS A N 1
ATOM 2733 C CA . HIS A 1 337 ? -22.358 -5.883 33.972 1.00 75.94 337 HIS A CA 1
ATOM 2734 C C . HIS A 1 337 ? -23.855 -5.547 34.092 1.00 75.94 337 HIS A C 1
ATOM 2736 O O . HIS A 1 337 ? -24.429 -5.695 35.174 1.00 75.94 337 HIS A O 1
ATOM 2742 N N . TRP A 1 338 ? -24.511 -5.176 32.989 1.00 73.31 338 TRP A N 1
ATOM 2743 C CA . TRP A 1 338 ? -25.958 -4.933 32.965 1.00 73.31 338 TRP A CA 1
ATOM 2744 C C . TRP A 1 338 ? -26.771 -6.190 33.245 1.00 73.31 338 TRP A C 1
ATOM 2746 O O . TRP A 1 338 ? -27.690 -6.153 34.065 1.00 73.31 338 TRP A O 1
ATOM 2756 N N . ILE A 1 339 ? -26.408 -7.321 32.634 1.00 73.00 339 ILE A N 1
ATOM 2757 C CA . ILE A 1 339 ? -27.083 -8.597 32.890 1.00 73.00 339 ILE A CA 1
ATOM 2758 C C . ILE A 1 339 ? -26.988 -8.948 34.379 1.00 73.00 339 ILE A C 1
ATOM 2760 O O . ILE A 1 339 ? -27.988 -9.320 34.996 1.00 73.00 339 ILE A O 1
ATOM 2764 N N . ARG A 1 340 ? -25.814 -8.763 34.996 1.00 72.62 340 ARG A N 1
ATOM 2765 C CA . ARG A 1 340 ? -25.640 -8.972 36.438 1.00 72.62 340 ARG A CA 1
ATOM 2766 C C . ARG A 1 340 ? -26.572 -8.087 37.266 1.00 72.62 340 ARG A C 1
ATOM 2768 O O . ARG A 1 340 ? -27.154 -8.582 38.230 1.00 72.62 340 ARG A O 1
ATOM 2775 N N . LEU A 1 341 ? -26.713 -6.811 36.911 1.00 70.38 341 LEU A N 1
ATOM 2776 C CA . LEU A 1 341 ? -27.595 -5.880 37.618 1.00 70.38 341 LEU A CA 1
ATOM 2777 C C . LEU A 1 341 ? -29.061 -6.335 37.532 1.00 70.38 341 LEU A C 1
ATOM 2779 O O . LEU A 1 341 ? -29.749 -6.371 38.550 1.00 70.38 341 LEU A O 1
ATOM 2783 N N . ILE A 1 342 ? -29.510 -6.790 36.360 1.00 71.94 342 ILE A N 1
ATOM 2784 C CA . ILE A 1 342 ? -30.865 -7.329 36.167 1.00 71.94 342 ILE A CA 1
ATOM 2785 C C . ILE A 1 342 ? -31.083 -8.597 37.011 1.00 71.94 342 ILE A C 1
ATOM 2787 O O . ILE A 1 342 ? -32.069 -8.699 37.740 1.00 71.94 342 ILE A O 1
ATOM 2791 N N . TYR A 1 343 ? -30.149 -9.552 36.989 1.00 71.44 343 TYR A N 1
ATOM 2792 C CA . TYR A 1 343 ? -30.264 -10.773 37.800 1.00 71.44 343 TYR A CA 1
ATOM 2793 C C . TYR A 1 343 ? -30.188 -10.516 39.307 1.00 71.44 343 TYR A C 1
ATOM 2795 O O . TYR A 1 343 ? -30.809 -11.247 40.085 1.00 71.44 343 TYR A O 1
ATOM 2803 N N . PHE A 1 344 ? -29.451 -9.483 39.725 1.00 70.06 344 PHE A N 1
ATOM 2804 C CA . PHE A 1 344 ? -29.427 -9.037 41.113 1.00 70.06 344 PHE A CA 1
ATOM 2805 C C . PHE A 1 344 ? -30.816 -8.571 41.567 1.00 70.06 344 PHE A C 1
ATOM 2807 O O . PHE A 1 344 ? -31.268 -8.990 42.634 1.00 70.06 344 PHE A O 1
ATOM 2814 N N . VAL A 1 345 ? -31.521 -7.798 40.730 1.00 70.12 345 VAL A N 1
ATOM 2815 C CA . VAL A 1 345 ? -32.922 -7.404 40.968 1.00 70.12 345 VAL A CA 1
ATOM 2816 C C . VAL A 1 345 ? -33.839 -8.633 41.026 1.00 70.12 345 VAL A C 1
ATOM 2818 O O . VAL A 1 345 ? -34.697 -8.716 41.898 1.00 70.12 345 VAL A O 1
ATOM 2821 N N . MET A 1 346 ? -33.602 -9.644 40.185 1.00 69.94 346 MET A N 1
ATOM 2822 C CA . MET A 1 346 ? -34.355 -10.910 40.190 1.00 69.94 346 MET A CA 1
ATOM 2823 C C . MET A 1 346 ? -33.969 -11.888 41.326 1.00 69.94 346 MET A C 1
ATOM 2825 O O . MET A 1 346 ? -34.410 -13.037 41.319 1.00 69.94 346 MET A O 1
ATOM 2829 N N . GLN A 1 347 ? -33.130 -11.477 42.285 1.00 67.31 347 GLN A N 1
ATOM 2830 C CA . GLN A 1 347 ? -32.672 -12.264 43.445 1.00 67.31 347 GLN A CA 1
ATOM 2831 C C . GLN A 1 347 ? -31.975 -13.616 43.146 1.00 67.31 347 GLN A C 1
ATOM 2833 O O . GLN A 1 347 ? -31.744 -14.408 44.062 1.00 67.31 347 GLN A O 1
ATOM 2838 N N . LYS A 1 348 ? -31.523 -13.883 41.911 1.00 61.56 348 LYS A N 1
ATOM 2839 C CA . LYS A 1 348 ? -30.731 -15.088 41.571 1.00 61.56 348 LYS A CA 1
ATOM 2840 C C . LYS A 1 348 ? -29.229 -14.790 41.687 1.00 61.56 348 LYS A C 1
ATOM 2842 O O . LYS A 1 348 ? -28.583 -14.375 40.732 1.00 61.56 348 LYS A O 1
ATOM 2847 N N . LYS A 1 349 ? -28.672 -14.946 42.895 1.00 56.25 349 LYS A N 1
ATOM 2848 C CA . LYS A 1 349 ? -27.493 -14.164 43.328 1.00 56.25 349 LYS A CA 1
ATOM 2849 C C . LYS A 1 349 ? -26.076 -14.696 43.044 1.00 56.25 349 LYS A C 1
ATOM 2851 O O . LYS A 1 349 ? -25.169 -13.871 43.052 1.00 56.25 349 LYS A O 1
ATOM 2856 N N . ARG A 1 350 ? -25.807 -15.996 42.840 1.00 58.12 350 ARG A N 1
ATOM 2857 C CA . ARG A 1 350 ? -24.402 -16.492 42.930 1.00 58.12 350 ARG A CA 1
ATOM 2858 C C . ARG A 1 350 ? -23.713 -16.897 41.629 1.00 58.12 350 ARG A C 1
ATOM 2860 O O . ARG A 1 350 ? -22.614 -16.418 41.376 1.00 58.12 350 ARG A O 1
ATOM 2867 N N . LEU A 1 351 ? -24.324 -17.733 40.794 1.00 61.97 351 LEU A N 1
ATOM 2868 C CA . LEU A 1 351 ? -23.605 -18.330 39.657 1.00 61.97 351 LEU A CA 1
ATOM 2869 C C . LEU A 1 351 ? -23.294 -17.310 38.542 1.00 61.97 351 LEU A C 1
ATOM 2871 O O . LEU A 1 351 ? -22.229 -17.336 37.933 1.00 61.97 351 LEU A O 1
ATOM 2875 N N . PHE A 1 352 ? -24.191 -16.343 38.337 1.00 64.88 352 PHE A N 1
ATOM 2876 C CA . PHE A 1 352 ? -24.084 -15.373 37.245 1.00 64.88 352 PHE A CA 1
ATOM 2877 C C . PHE A 1 352 ? -23.015 -14.294 37.480 1.00 64.88 352 PHE A C 1
ATOM 2879 O O . PHE A 1 352 ? -22.398 -13.812 36.534 1.00 64.88 352 PHE A O 1
ATOM 2886 N N . SER A 1 353 ? -22.747 -13.948 38.746 1.00 64.38 353 SER A N 1
ATOM 2887 C CA . SER A 1 353 ? -21.725 -12.952 39.093 1.00 64.38 353 SER A CA 1
ATOM 2888 C C . SER A 1 353 ? -20.309 -13.424 38.767 1.00 64.38 353 SER A C 1
ATOM 2890 O O . SER A 1 353 ? -19.439 -12.589 38.552 1.00 64.38 353 SER A O 1
ATOM 2892 N N . PHE A 1 354 ? -20.062 -14.736 38.764 1.00 65.38 354 PHE A N 1
ATOM 2893 C CA . PHE A 1 354 ? -18.765 -15.298 38.393 1.00 65.38 354 PHE A CA 1
ATOM 2894 C C . PHE A 1 354 ? -18.601 -15.327 36.866 1.00 65.38 354 PHE A C 1
ATOM 2896 O O . PHE A 1 354 ? -17.597 -14.851 36.341 1.00 65.38 354 PHE A O 1
ATOM 2903 N N . ILE A 1 355 ? -19.634 -15.778 36.142 1.00 71.00 355 ILE A N 1
ATOM 2904 C CA . ILE A 1 355 ? -19.639 -15.852 34.670 1.00 71.00 355 ILE A CA 1
ATOM 2905 C C . ILE A 1 355 ? -19.456 -14.465 34.030 1.00 71.00 355 ILE A C 1
ATOM 2907 O O . ILE A 1 355 ? -18.712 -14.340 33.058 1.00 71.00 355 ILE A O 1
ATOM 2911 N N . SER A 1 356 ? -20.054 -13.409 34.599 1.00 69.19 356 SER A N 1
ATOM 2912 C CA . SER A 1 356 ? -19.919 -12.034 34.085 1.00 69.19 356 SER A CA 1
ATOM 2913 C C . SER A 1 356 ? -18.490 -11.494 34.082 1.00 69.19 356 SER A C 1
ATOM 2915 O O . SER A 1 356 ? -18.189 -10.576 33.325 1.00 69.19 356 SER A O 1
ATOM 2917 N N . TYR A 1 357 ? -17.618 -12.053 34.920 1.00 68.50 357 TYR A N 1
ATOM 2918 C CA . TYR A 1 357 ? -16.204 -11.698 34.972 1.00 68.50 357 TYR A CA 1
ATOM 2919 C C . TYR A 1 357 ? -15.328 -12.718 34.237 1.00 68.50 357 TYR A C 1
ATOM 2921 O O . TYR A 1 357 ? -14.357 -12.347 33.595 1.00 68.50 357 TYR A O 1
ATOM 2929 N N . LEU A 1 358 ? -15.693 -13.999 34.241 1.00 77.50 358 LEU A N 1
ATOM 2930 C CA . LEU A 1 358 ? -14.916 -15.027 33.552 1.00 77.50 358 LEU A CA 1
ATOM 2931 C C . LEU A 1 358 ? -14.886 -14.823 32.025 1.00 77.50 358 LEU A C 1
ATOM 2933 O O . LEU A 1 358 ? -13.830 -14.944 31.413 1.00 77.50 35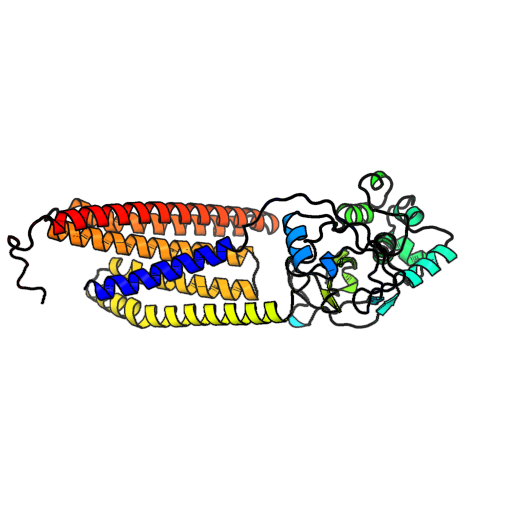8 LEU A O 1
ATOM 2937 N N . VAL A 1 359 ? -16.028 -14.496 31.407 1.00 78.00 359 VAL A N 1
ATOM 2938 C CA . VAL A 1 359 ? -16.148 -14.422 29.937 1.00 78.00 359 VAL A CA 1
ATOM 2939 C C . VAL A 1 359 ? -15.244 -13.338 29.326 1.00 78.00 359 VAL A C 1
ATOM 2941 O O . VAL A 1 359 ? -14.454 -13.674 28.442 1.00 78.00 359 VAL A O 1
ATOM 2944 N N . PRO A 1 360 ? -15.255 -12.072 29.793 1.00 73.88 360 PRO A N 1
ATOM 2945 C CA . PRO A 1 360 ? -14.353 -11.064 29.241 1.00 73.88 360 PRO A CA 1
ATOM 2946 C C . PRO A 1 360 ? -12.879 -11.324 29.551 1.00 73.88 360 PRO A C 1
ATOM 2948 O O . PRO A 1 360 ? -12.019 -10.990 28.740 1.00 73.88 360 PRO A O 1
ATOM 2951 N N . LEU A 1 361 ? -12.582 -11.942 30.700 1.00 76.44 361 LEU A N 1
ATOM 2952 C CA . LEU A 1 361 ? -11.220 -12.313 31.071 1.00 76.44 361 LEU A CA 1
ATOM 2953 C C . LEU A 1 361 ? -10.650 -13.377 30.122 1.00 76.44 361 LEU A C 1
ATOM 2955 O O . LEU A 1 361 ? -9.514 -13.239 29.678 1.00 76.44 361 LEU A O 1
ATOM 2959 N N . ILE A 1 362 ? -11.435 -14.403 29.775 1.00 82.50 362 ILE A N 1
ATOM 2960 C CA . ILE A 1 362 ? -11.032 -15.433 28.804 1.00 82.50 362 ILE A CA 1
ATOM 2961 C C . ILE A 1 362 ? -10.788 -14.804 27.430 1.00 82.50 362 ILE A C 1
ATOM 2963 O O . ILE A 1 362 ? -9.758 -15.077 26.815 1.00 82.50 362 ILE A O 1
ATOM 2967 N N . LEU A 1 363 ? -11.692 -13.930 26.971 1.00 80.00 363 LEU A N 1
ATOM 2968 C CA . LEU A 1 363 ? -11.516 -13.218 25.703 1.00 80.00 363 LEU A CA 1
ATOM 2969 C C . LEU A 1 363 ? -10.224 -12.390 25.715 1.00 80.00 363 LEU A C 1
ATOM 2971 O O . LEU A 1 363 ? -9.421 -12.495 24.792 1.00 80.00 363 LEU A O 1
ATOM 2975 N N . PHE A 1 364 ? -9.960 -11.658 26.796 1.00 77.44 364 PHE A N 1
ATOM 2976 C CA . PHE A 1 364 ? -8.737 -10.872 26.936 1.00 77.44 364 PHE A CA 1
ATOM 2977 C C . PHE A 1 364 ? -7.467 -11.736 26.926 1.00 77.44 364 PHE A C 1
ATOM 2979 O O . PHE A 1 364 ? -6.539 -11.471 26.161 1.00 77.44 364 PHE A O 1
ATOM 2986 N N . ILE A 1 365 ? -7.435 -12.818 27.708 1.00 82.62 365 ILE A N 1
ATOM 2987 C CA . ILE A 1 365 ? -6.298 -13.747 27.743 1.00 82.62 365 ILE A CA 1
ATOM 2988 C C . ILE A 1 365 ? -6.063 -14.372 26.360 1.00 82.62 365 ILE A C 1
ATOM 2990 O O . ILE A 1 365 ? -4.919 -14.437 25.913 1.00 82.62 365 ILE A O 1
ATOM 2994 N N . SER A 1 366 ? -7.127 -14.758 25.645 1.00 79.75 366 SER A N 1
ATOM 2995 C CA . SER A 1 366 ? -7.016 -15.323 24.292 1.00 79.75 366 SER A CA 1
ATOM 2996 C C . SER A 1 366 ? -6.383 -14.346 23.295 1.00 79.75 366 SER A C 1
ATOM 2998 O O . SER A 1 366 ? -5.542 -14.746 22.492 1.00 79.75 366 SER A O 1
ATOM 3000 N N . THR A 1 367 ? -6.701 -13.051 23.403 1.00 77.12 367 THR A N 1
ATOM 3001 C CA . THR A 1 367 ? -6.112 -12.015 22.542 1.00 77.12 367 THR A CA 1
ATOM 3002 C C . THR A 1 367 ? -4.639 -11.762 22.848 1.00 77.12 367 THR A C 1
ATOM 3004 O O . THR A 1 367 ? -3.847 -11.593 21.923 1.00 77.12 367 THR A O 1
ATOM 3007 N N . ILE A 1 368 ? -4.239 -11.811 24.125 1.00 81.31 368 ILE A N 1
ATOM 3008 C CA . ILE A 1 368 ? -2.826 -11.706 24.519 1.00 81.31 368 ILE A CA 1
ATOM 3009 C C . ILE A 1 368 ? -2.037 -12.914 24.014 1.00 81.31 368 ILE A C 1
ATOM 3011 O O . ILE A 1 368 ? -0.948 -12.743 23.473 1.00 81.31 368 ILE A O 1
ATOM 3015 N N . LEU A 1 369 ? -2.579 -14.125 24.161 1.00 81.31 369 LEU A N 1
ATOM 3016 C CA . LEU A 1 369 ? -1.942 -15.346 23.665 1.00 81.31 369 LEU A CA 1
ATOM 3017 C C . LEU A 1 369 ? -1.725 -15.288 22.149 1.00 81.31 369 LEU A C 1
ATOM 3019 O O . LEU A 1 369 ? -0.609 -15.548 21.710 1.00 81.31 369 LEU A O 1
ATOM 3023 N N . ALA A 1 370 ? -2.734 -14.866 21.379 1.00 75.44 370 ALA A N 1
ATOM 3024 C CA . ALA A 1 370 ? -2.624 -14.686 19.928 1.00 75.44 370 ALA A CA 1
ATOM 3025 C C . ALA A 1 370 ? -1.530 -13.669 19.535 1.00 75.44 370 ALA A C 1
ATOM 3027 O O . ALA A 1 370 ? -0.753 -13.903 18.607 1.00 75.44 370 ALA A O 1
ATOM 3028 N N . MET A 1 371 ? -1.426 -12.562 20.278 1.00 74.06 371 MET A N 1
ATOM 3029 C CA . MET A 1 371 ? -0.382 -11.549 20.084 1.00 74.06 371 MET A CA 1
ATOM 3030 C C . MET A 1 371 ? 1.016 -12.091 20.402 1.00 74.06 371 MET A C 1
ATOM 3032 O O . MET A 1 371 ? 1.938 -11.940 19.601 1.00 74.06 371 MET A O 1
ATOM 3036 N N . LEU A 1 372 ? 1.180 -12.759 21.548 1.00 75.94 372 LEU A N 1
ATOM 3037 C CA . LEU A 1 372 ? 2.463 -13.319 21.974 1.00 75.94 372 LEU A CA 1
ATOM 3038 C C . LEU A 1 372 ? 2.962 -14.385 20.999 1.00 75.94 372 LEU A C 1
ATOM 3040 O O . LEU A 1 372 ? 4.135 -14.354 20.633 1.00 75.94 372 LEU A O 1
ATOM 3044 N N . THR A 1 373 ? 2.087 -15.278 20.522 1.00 70.19 373 THR A N 1
ATOM 3045 C CA . THR A 1 373 ? 2.468 -16.277 19.513 1.00 70.19 373 THR A CA 1
ATOM 3046 C C . THR A 1 373 ? 3.044 -15.633 18.257 1.00 70.19 373 THR A C 1
ATOM 3048 O O . THR A 1 373 ? 4.018 -16.149 17.717 1.00 70.19 373 THR A O 1
ATOM 3051 N N . CYS A 1 374 ? 2.522 -14.474 17.846 1.00 62.19 374 CYS A N 1
ATOM 3052 C CA . CYS A 1 374 ? 3.042 -13.759 16.687 1.00 62.19 374 CYS A CA 1
ATOM 3053 C C . CYS A 1 374 ? 4.404 -13.103 16.958 1.00 62.19 374 CYS A C 1
ATOM 3055 O O . CYS A 1 374 ? 5.311 -13.210 16.135 1.00 62.19 374 CYS A O 1
ATOM 3057 N N . ILE A 1 375 ? 4.575 -12.449 18.114 1.00 67.25 375 ILE A N 1
ATOM 3058 C CA . ILE A 1 375 ? 5.847 -11.800 18.481 1.00 67.25 375 ILE A CA 1
ATOM 3059 C C . ILE A 1 375 ? 6.977 -12.839 18.543 1.00 67.25 375 ILE A C 1
ATOM 3061 O O . ILE A 1 375 ? 8.053 -12.620 17.987 1.00 67.25 375 ILE A O 1
ATOM 3065 N N . PHE A 1 376 ? 6.720 -14.003 19.149 1.00 64.94 376 PHE A N 1
ATOM 3066 C CA . PHE A 1 376 ? 7.700 -15.090 19.222 1.00 64.94 376 PHE A CA 1
ATOM 3067 C C . PHE A 1 376 ? 7.982 -15.744 17.858 1.00 64.94 376 PHE A C 1
ATOM 3069 O O . PHE A 1 376 ? 9.120 -16.144 17.601 1.00 64.94 376 PHE A O 1
ATOM 3076 N N . SER A 1 377 ? 6.997 -15.821 16.955 1.00 58.28 377 SER A N 1
ATOM 3077 C CA . SER A 1 377 ? 7.223 -16.346 15.600 1.00 58.28 377 SER A CA 1
ATOM 3078 C C . SER A 1 377 ? 8.000 -15.383 14.697 1.00 58.28 377 SER A C 1
ATOM 3080 O O . SER A 1 377 ? 8.811 -15.833 13.896 1.00 58.28 377 SER A O 1
ATOM 3082 N N . VAL A 1 378 ? 7.804 -14.067 14.848 1.00 55.66 378 VAL A N 1
ATOM 3083 C CA . VAL A 1 378 ? 8.539 -13.045 14.076 1.00 55.66 378 VAL A CA 1
ATOM 3084 C C . VAL A 1 378 ? 10.000 -12.952 14.528 1.00 55.66 378 VAL A C 1
ATOM 3086 O O . VAL A 1 378 ? 10.887 -12.755 13.707 1.00 55.66 378 VAL A O 1
ATOM 3089 N N . GLY A 1 379 ? 10.275 -13.145 15.822 1.00 54.91 379 GLY A N 1
ATOM 3090 C CA . GLY A 1 379 ? 11.640 -13.106 16.357 1.00 54.91 379 GLY A CA 1
ATOM 3091 C C . GLY A 1 379 ? 12.514 -14.322 16.020 1.00 54.91 379 GLY A C 1
ATOM 3092 O O . GLY A 1 379 ? 13.718 -14.268 16.252 1.00 54.91 379 GLY A O 1
ATOM 3093 N N . SER A 1 380 ? 11.940 -15.419 15.509 1.00 54.66 380 SER A N 1
ATOM 3094 C CA . SER A 1 380 ? 12.648 -16.701 15.336 1.00 54.66 380 SER A CA 1
ATOM 3095 C C . SER A 1 380 ? 12.903 -17.112 13.885 1.00 54.66 380 SER A C 1
ATOM 3097 O O . SER A 1 380 ? 13.741 -17.981 13.648 1.00 54.66 380 SER A O 1
ATOM 3099 N N . VAL A 1 381 ? 12.228 -16.503 12.907 1.00 49.53 381 VAL A N 1
ATOM 3100 C CA . VAL A 1 381 ? 12.293 -16.908 11.495 1.00 49.53 381 VAL A CA 1
ATOM 3101 C C . VAL A 1 381 ? 12.309 -15.635 10.647 1.00 49.53 381 VAL A C 1
ATOM 3103 O O . VAL A 1 381 ? 11.448 -14.787 10.832 1.00 49.53 381 VAL A O 1
ATOM 3106 N N . GLY A 1 382 ? 13.319 -15.461 9.789 1.00 49.56 382 GLY A N 1
ATOM 3107 C CA . GLY A 1 382 ? 13.660 -14.188 9.130 1.00 49.56 382 GLY A CA 1
ATOM 3108 C C . GLY A 1 382 ? 12.554 -13.458 8.338 1.00 49.56 382 GLY A C 1
ATOM 3109 O O . GLY A 1 382 ? 11.405 -13.887 8.239 1.00 49.56 382 GLY A O 1
ATOM 3110 N N . VAL A 1 383 ? 12.933 -12.323 7.740 1.00 53.34 383 VAL A N 1
ATOM 3111 C CA . VAL A 1 383 ? 12.037 -11.268 7.214 1.00 53.34 383 VAL A CA 1
ATOM 3112 C C . VAL A 1 383 ? 10.942 -11.774 6.256 1.00 53.34 383 VAL A C 1
ATOM 3114 O O . VAL A 1 383 ? 9.794 -11.356 6.385 1.00 53.34 383 VAL A O 1
ATOM 3117 N N . GLU A 1 384 ? 11.213 -12.724 5.361 1.00 51.47 384 GLU A N 1
ATOM 3118 C CA . GLU A 1 384 ? 10.192 -13.253 4.432 1.00 51.47 384 GLU A CA 1
ATOM 3119 C C . GLU A 1 384 ? 9.109 -14.102 5.121 1.00 51.47 384 GLU A C 1
ATOM 3121 O O . GLU A 1 384 ? 7.935 -14.053 4.749 1.00 51.47 384 GLU A O 1
ATOM 3126 N N . TYR A 1 385 ? 9.466 -14.847 6.172 1.00 56.94 385 TYR A N 1
ATOM 3127 C CA . TYR A 1 385 ? 8.500 -15.630 6.951 1.00 56.94 385 TYR A CA 1
ATOM 3128 C C . TYR A 1 385 ? 7.629 -14.734 7.844 1.00 56.94 385 TYR A C 1
ATOM 3130 O O . TYR A 1 385 ? 6.490 -15.087 8.165 1.00 56.94 385 TYR A O 1
ATOM 3138 N N . SER A 1 386 ? 8.146 -13.553 8.204 1.00 56.69 386 SER A N 1
ATOM 3139 C CA . SER A 1 386 ? 7.452 -12.575 9.043 1.00 56.69 386 SER A CA 1
ATOM 3140 C C . SER A 1 386 ? 6.206 -11.986 8.367 1.00 56.69 386 SER A C 1
ATOM 3142 O O . SER A 1 386 ? 5.172 -11.857 9.022 1.00 56.69 386 SER A O 1
ATOM 3144 N N . LEU A 1 387 ? 6.249 -11.735 7.051 1.00 57.22 387 LEU A N 1
ATOM 3145 C CA . LEU A 1 387 ? 5.119 -11.197 6.280 1.00 57.22 387 LEU A CA 1
ATOM 3146 C C . LEU A 1 387 ? 3.949 -12.189 6.227 1.00 57.22 387 LEU A C 1
ATOM 3148 O O . LEU A 1 387 ? 2.822 -11.853 6.584 1.00 57.22 387 LEU A O 1
ATOM 3152 N N . ARG A 1 388 ? 4.230 -13.453 5.886 1.00 59.78 388 ARG A N 1
ATOM 3153 C CA . ARG A 1 388 ? 3.202 -14.505 5.809 1.00 59.78 388 ARG A CA 1
ATOM 3154 C C . ARG A 1 388 ? 2.592 -14.834 7.177 1.00 59.78 388 ARG A C 1
ATOM 3156 O O . ARG A 1 388 ? 1.410 -15.163 7.265 1.00 59.78 388 ARG A O 1
ATOM 3163 N N . MET A 1 389 ? 3.381 -14.747 8.250 1.00 62.47 389 MET A N 1
ATOM 3164 C CA . MET A 1 389 ? 2.880 -14.910 9.620 1.00 62.47 389 MET A CA 1
ATOM 3165 C C . MET A 1 389 ? 2.011 -13.736 10.069 1.00 62.47 389 MET A C 1
ATOM 3167 O O . MET A 1 389 ? 0.996 -13.948 10.732 1.00 62.47 389 MET A O 1
ATOM 3171 N N . ALA A 1 390 ? 2.365 -12.515 9.684 1.00 63.41 390 ALA A N 1
ATOM 3172 C CA . ALA A 1 390 ? 1.586 -11.336 10.020 1.00 63.41 390 ALA A CA 1
ATOM 3173 C C . ALA A 1 390 ? 0.236 -11.292 9.275 1.00 63.41 390 ALA A C 1
ATOM 3175 O O . ALA A 1 390 ? -0.775 -10.925 9.877 1.00 63.41 390 ALA A O 1
ATOM 3176 N N . ASP A 1 391 ? 0.176 -11.761 8.023 1.00 64.94 391 ASP A N 1
ATOM 3177 C CA . ASP A 1 391 ? -1.094 -11.958 7.308 1.00 64.94 391 ASP A CA 1
ATOM 3178 C C . ASP A 1 391 ? -1.996 -12.962 8.041 1.00 64.94 391 ASP A C 1
ATOM 3180 O O . ASP A 1 391 ? -3.171 -12.688 8.301 1.00 64.94 391 ASP A O 1
ATOM 3184 N N . ASN A 1 392 ? -1.440 -14.106 8.454 1.00 68.50 392 ASN A N 1
ATOM 3185 C CA . ASN A 1 392 ? -2.169 -15.107 9.239 1.00 68.50 392 ASN A CA 1
ATOM 3186 C C . ASN A 1 392 ? -2.664 -14.547 10.583 1.00 68.50 392 ASN A C 1
ATOM 3188 O O . ASN A 1 392 ? -3.777 -14.872 11.006 1.00 68.50 392 ASN A O 1
ATOM 3192 N N . LEU A 1 393 ? -1.879 -13.684 11.242 1.00 69.25 393 LEU A N 1
ATOM 3193 C CA . LEU A 1 393 ? -2.312 -12.978 12.449 1.00 69.25 393 LEU A CA 1
ATOM 3194 C C . LEU A 1 393 ? -3.508 -12.069 12.152 1.00 69.25 393 LEU A C 1
ATOM 3196 O O . LEU A 1 393 ? -4.470 -12.080 12.917 1.00 69.25 393 LEU A O 1
ATOM 3200 N N . SER A 1 394 ? -3.478 -11.302 11.060 1.00 67.50 394 SER A N 1
ATOM 3201 C CA . SER A 1 394 ? -4.603 -10.439 10.690 1.00 67.50 394 SER A CA 1
ATOM 3202 C C . SER A 1 394 ? -5.895 -11.247 10.506 1.00 67.50 394 SER A C 1
ATOM 3204 O O . SER A 1 394 ? -6.929 -10.895 11.081 1.00 67.50 394 SER A O 1
ATOM 3206 N N . TYR A 1 395 ? -5.832 -12.395 9.821 1.00 71.56 395 TYR A N 1
ATOM 3207 C CA . TYR A 1 395 ? -6.977 -13.305 9.694 1.00 71.56 395 TYR A CA 1
ATOM 3208 C C . TYR A 1 395 ? -7.450 -13.866 11.042 1.00 71.56 395 TYR A C 1
ATOM 3210 O O . TYR A 1 395 ? -8.656 -13.915 11.297 1.00 71.56 395 TYR A O 1
ATOM 3218 N N . LEU A 1 396 ? -6.524 -14.255 11.925 1.00 76.44 396 LEU A N 1
ATOM 3219 C CA . LEU A 1 396 ? -6.856 -14.748 13.263 1.00 76.44 396 LEU A CA 1
ATOM 3220 C C . LEU A 1 396 ? -7.567 -13.668 14.094 1.00 76.44 396 LEU A C 1
ATOM 3222 O O . LEU A 1 396 ? -8.613 -13.929 14.692 1.00 76.44 396 LEU A O 1
ATOM 3226 N N . LEU A 1 397 ? -7.044 -12.440 14.091 1.00 75.62 397 LEU A N 1
ATOM 3227 C CA . LEU A 1 397 ? -7.656 -11.304 14.777 1.00 75.62 397 LEU A CA 1
ATOM 3228 C C . LEU A 1 397 ? -9.045 -10.993 14.202 1.00 75.62 397 LEU A C 1
ATOM 3230 O O . LEU A 1 397 ? -9.987 -10.787 14.966 1.00 75.62 397 LEU A O 1
ATOM 3234 N N . LEU A 1 398 ? -9.217 -11.053 12.880 1.00 74.50 398 LEU A N 1
ATOM 3235 C CA . LEU A 1 398 ? -10.523 -10.881 12.244 1.00 74.50 398 LEU A CA 1
ATOM 3236 C C . LEU A 1 398 ? -11.532 -11.938 12.721 1.00 74.50 398 LEU A C 1
ATOM 3238 O O . LEU A 1 398 ? -12.652 -11.593 13.101 1.00 74.50 398 LEU A O 1
ATOM 3242 N N . THR A 1 399 ? -11.139 -13.217 12.770 1.00 76.88 399 THR A N 1
ATOM 3243 C CA . THR A 1 399 ? -12.020 -14.286 13.278 1.00 76.88 399 THR A CA 1
ATOM 3244 C C . THR A 1 399 ? -12.398 -14.098 14.749 1.00 76.88 399 THR A C 1
ATOM 3246 O O . THR A 1 399 ? -13.557 -14.303 15.115 1.00 76.88 399 THR A O 1
ATOM 3249 N N . LEU A 1 400 ? -11.461 -13.638 15.585 1.00 76.62 400 LEU A N 1
ATOM 3250 C CA . LEU A 1 400 ? -11.717 -13.258 16.979 1.00 76.62 400 LEU A CA 1
ATOM 3251 C C . LEU A 1 400 ? -12.706 -12.090 17.074 1.00 76.62 400 LEU A C 1
ATOM 3253 O O . LEU A 1 400 ? -13.644 -12.145 17.870 1.00 76.62 400 LEU A O 1
ATOM 3257 N N . GLY A 1 401 ? -12.544 -11.070 16.228 1.00 74.38 401 GLY A N 1
ATOM 3258 C CA . GLY A 1 401 ? -13.479 -9.954 16.106 1.00 74.38 401 GLY A CA 1
ATOM 3259 C C . GLY A 1 401 ? -14.897 -10.430 15.784 1.00 74.38 401 GLY A C 1
ATOM 3260 O O . GLY A 1 401 ? -15.839 -10.093 16.502 1.00 74.38 401 GLY A O 1
ATOM 3261 N N . CYS A 1 402 ? -15.053 -11.293 14.775 1.00 77.00 402 CYS A N 1
ATOM 3262 C CA . CYS A 1 402 ? -16.344 -11.898 14.438 1.00 77.00 402 CYS A CA 1
ATOM 3263 C C . CYS A 1 402 ? -16.948 -12.668 15.622 1.00 77.00 402 CYS A C 1
ATOM 3265 O O . CYS A 1 402 ? -18.127 -12.494 15.935 1.00 77.00 402 CYS A O 1
ATOM 3267 N N . LEU A 1 403 ? -16.154 -13.471 16.333 1.00 79.75 403 LEU A N 1
ATOM 3268 C CA . LEU A 1 403 ? -16.637 -14.218 17.495 1.00 79.75 403 LEU A CA 1
ATOM 3269 C C . LEU A 1 403 ? -17.142 -13.284 18.604 1.00 79.75 403 LEU A C 1
ATOM 3271 O O . LEU A 1 403 ? -18.220 -13.511 19.153 1.00 79.75 403 LEU A O 1
ATOM 3275 N N . ILE A 1 404 ? -16.420 -12.195 18.884 1.00 79.25 404 ILE A N 1
ATOM 3276 C CA . ILE A 1 404 ? -16.839 -11.179 19.859 1.00 79.25 404 ILE A CA 1
ATOM 3277 C C . ILE A 1 404 ? -18.175 -10.543 19.449 1.00 79.25 404 ILE A C 1
ATOM 3279 O O . ILE A 1 404 ? -19.051 -10.377 20.297 1.00 79.25 404 ILE A O 1
ATOM 3283 N N . THR A 1 405 ? -18.380 -10.249 18.161 1.00 76.25 405 THR A N 1
ATOM 3284 C CA . THR A 1 405 ? -19.654 -9.678 17.681 1.00 76.25 405 THR A CA 1
ATOM 3285 C C . THR A 1 405 ? -20.834 -10.639 17.823 1.00 76.25 405 THR A C 1
ATOM 3287 O O . THR A 1 405 ? -21.939 -10.215 18.171 1.00 76.25 405 THR A O 1
ATOM 3290 N N . VAL A 1 406 ? -20.610 -11.942 17.631 1.00 80.25 406 VAL A N 1
ATOM 3291 C CA . VAL A 1 406 ? -21.638 -12.968 17.860 1.00 80.25 406 VAL A CA 1
ATOM 3292 C C . VAL A 1 406 ? -21.993 -13.036 19.345 1.00 80.25 406 VAL A C 1
ATOM 3294 O O . VAL A 1 406 ? -23.174 -13.007 19.689 1.00 80.25 406 VAL A O 1
ATOM 3297 N N . VAL A 1 407 ? -20.988 -13.058 20.229 1.00 80.31 407 VAL A N 1
ATOM 3298 C CA . VAL A 1 407 ? -21.197 -13.063 21.688 1.00 80.31 407 VAL A CA 1
ATOM 3299 C C . VAL A 1 407 ? -21.976 -11.827 22.133 1.00 80.31 407 VAL A C 1
ATOM 3301 O O . VAL A 1 407 ? -22.959 -11.968 22.856 1.00 80.31 407 VAL A O 1
ATOM 3304 N N . PHE A 1 408 ? -21.590 -10.644 21.652 1.00 80.75 408 PHE A N 1
ATOM 3305 C CA . PHE A 1 408 ? -22.301 -9.392 21.912 1.00 80.75 408 PHE A CA 1
ATOM 3306 C C . PHE A 1 408 ? -23.772 -9.488 21.486 1.00 80.75 408 PHE A C 1
ATOM 3308 O O . PHE A 1 408 ? -24.664 -9.278 22.295 1.00 80.75 408 PHE A O 1
ATOM 3315 N N . THR A 1 409 ? -24.048 -9.936 20.258 1.00 81.81 409 THR A N 1
ATOM 3316 C CA . THR A 1 409 ? -25.426 -10.066 19.750 1.00 81.81 409 THR A CA 1
ATOM 3317 C C . THR A 1 409 ? -26.281 -10.988 20.627 1.00 81.81 409 THR A C 1
ATOM 3319 O O . THR A 1 409 ? -27.424 -10.664 20.957 1.00 81.81 409 THR A O 1
ATOM 3322 N N . VAL A 1 410 ? -25.731 -12.132 21.050 1.00 82.12 410 VAL A N 1
ATOM 3323 C CA . VAL A 1 410 ? -26.424 -13.066 21.951 1.00 82.12 410 VAL A CA 1
ATOM 3324 C C . VAL A 1 410 ? -26.681 -12.419 23.317 1.00 82.12 410 VAL A C 1
ATOM 3326 O O . VAL A 1 410 ? -27.795 -12.514 23.837 1.00 82.12 410 VAL A O 1
ATOM 3329 N N . CYS A 1 411 ? -25.691 -11.729 23.887 1.00 78.50 411 CYS A N 1
ATOM 3330 C CA . CYS A 1 411 ? -25.823 -11.002 25.150 1.00 78.50 411 CYS A CA 1
ATOM 3331 C C . CYS A 1 411 ? -26.900 -9.909 25.072 1.00 78.50 411 CYS A C 1
ATOM 3333 O O . CYS A 1 411 ? -27.768 -9.863 25.949 1.00 78.50 411 CYS A O 1
ATOM 3335 N N . SER A 1 412 ? -26.926 -9.101 24.009 1.00 78.94 412 SER A N 1
ATOM 3336 C CA . SER A 1 412 ? -27.955 -8.080 23.794 1.00 78.94 412 SER A CA 1
ATOM 3337 C C . SER A 1 412 ? -29.365 -8.687 23.711 1.00 78.94 412 SER A C 1
ATOM 3339 O O . SER A 1 412 ? -30.297 -8.166 24.329 1.00 78.94 412 SER A O 1
ATOM 3341 N N . ILE A 1 413 ? -29.538 -9.817 23.007 1.00 81.00 413 ILE A N 1
ATOM 3342 C CA . ILE A 1 413 ? -30.828 -10.533 22.926 1.00 81.00 413 ILE A CA 1
ATOM 3343 C C . ILE A 1 413 ? -31.264 -11.014 24.315 1.00 81.00 413 ILE A C 1
ATOM 3345 O O . ILE A 1 413 ? -32.424 -10.846 24.700 1.00 81.00 413 ILE A O 1
ATOM 3349 N N . VAL A 1 414 ? -30.343 -11.577 25.101 1.00 79.75 414 VAL A N 1
ATOM 3350 C CA . VAL A 1 414 ? -30.628 -12.021 26.472 1.00 79.75 414 VAL A CA 1
ATOM 3351 C C . VAL A 1 414 ? -31.043 -10.841 27.355 1.00 79.75 414 VAL A C 1
ATOM 3353 O O . VAL A 1 414 ? -32.034 -10.955 28.078 1.00 79.75 414 VAL A O 1
ATOM 3356 N N . ILE A 1 415 ? -30.345 -9.701 27.275 1.00 77.38 415 ILE A N 1
ATOM 3357 C CA . ILE A 1 415 ? -30.715 -8.470 27.993 1.00 77.38 415 ILE A CA 1
ATOM 3358 C C . ILE A 1 415 ? -32.131 -8.040 27.616 1.00 77.38 415 ILE A C 1
ATOM 3360 O O . ILE A 1 415 ? -32.940 -7.787 28.507 1.00 77.38 415 ILE A O 1
ATOM 3364 N N . TYR A 1 416 ? -32.451 -7.999 26.321 1.00 76.50 416 TYR A N 1
ATOM 3365 C CA . TYR A 1 416 ? -33.777 -7.622 25.834 1.00 76.50 416 TYR A CA 1
ATOM 3366 C C . TYR A 1 416 ? -34.879 -8.525 26.409 1.00 76.50 416 TYR A C 1
ATOM 3368 O O . TYR A 1 416 ? -35.867 -8.031 26.958 1.00 76.50 416 TYR A O 1
ATOM 3376 N N . VAL A 1 417 ? -34.688 -9.849 26.368 1.00 79.88 417 VAL A N 1
ATOM 3377 C CA . VAL A 1 417 ? -35.650 -10.819 26.921 1.00 79.88 417 VAL A CA 1
ATOM 3378 C C . VAL A 1 417 ? -35.808 -10.657 28.437 1.00 79.88 417 VAL A C 1
ATOM 3380 O O . VAL A 1 417 ? -36.923 -10.739 28.954 1.00 79.88 417 VAL A O 1
ATOM 3383 N N . LEU A 1 418 ? -34.714 -10.421 29.167 1.00 73.75 418 LEU A N 1
ATOM 3384 C CA . LEU A 1 418 ? -34.753 -10.237 30.620 1.00 73.75 418 LEU A CA 1
ATOM 3385 C C . LEU A 1 418 ? -35.419 -8.917 31.020 1.00 73.75 418 LEU A C 1
ATOM 3387 O O . LEU A 1 418 ? -36.246 -8.913 31.929 1.00 73.75 418 LEU A O 1
ATOM 3391 N N . LEU A 1 419 ? -35.110 -7.818 30.328 1.00 71.75 419 LEU A N 1
ATOM 3392 C CA . LEU A 1 419 ? -35.756 -6.524 30.551 1.00 71.75 419 LEU A CA 1
ATOM 3393 C C . LEU A 1 419 ? -37.258 -6.600 30.281 1.00 71.75 419 LEU A C 1
ATOM 3395 O O . LEU A 1 419 ? -38.035 -6.065 31.069 1.00 71.75 419 LEU A O 1
ATOM 3399 N N . LYS A 1 420 ? -37.675 -7.326 29.235 1.00 73.88 420 LYS A N 1
ATOM 3400 C CA . LYS A 1 420 ? -39.094 -7.577 28.962 1.00 73.88 420 LYS A CA 1
ATOM 3401 C C . LYS A 1 420 ? -39.772 -8.287 30.140 1.00 73.88 420 LYS A C 1
ATOM 3403 O O . LYS A 1 420 ? -40.778 -7.793 30.641 1.00 73.88 420 LYS A O 1
ATOM 3408 N N . LYS A 1 421 ? -39.171 -9.360 30.670 1.00 68.81 421 LYS A N 1
ATOM 3409 C CA . LYS A 1 421 ? -39.700 -10.071 31.852 1.00 68.81 421 LYS A CA 1
ATOM 3410 C C . LYS A 1 421 ? -39.795 -9.182 33.094 1.00 68.81 421 LYS A C 1
ATOM 3412 O O . LYS A 1 421 ? -40.776 -9.265 33.818 1.00 68.81 421 LYS A O 1
ATOM 3417 N N . VAL A 1 422 ? -38.801 -8.329 33.350 1.00 65.81 422 VAL A N 1
ATOM 3418 C CA . VAL A 1 422 ? -38.837 -7.392 34.489 1.00 65.81 422 VAL A CA 1
ATOM 3419 C C . VAL A 1 422 ? -39.891 -6.300 34.286 1.00 65.81 422 VAL A C 1
ATOM 3421 O O . VAL A 1 422 ? -40.524 -5.901 35.254 1.00 65.81 422 VAL A O 1
ATOM 3424 N N . SER A 1 423 ? -40.126 -5.847 33.049 1.00 59.78 423 SER A N 1
ATOM 3425 C CA . SER A 1 423 ? -41.190 -4.877 32.746 1.00 59.78 423 SER A CA 1
ATOM 3426 C C . SER A 1 423 ? -42.601 -5.454 32.911 1.00 59.78 423 SER A C 1
ATOM 3428 O O . SER A 1 423 ? -43.520 -4.726 33.277 1.00 59.78 423 SER A O 1
ATOM 3430 N N . GLU A 1 424 ? -42.763 -6.762 32.685 1.00 53.12 424 GLU A N 1
ATOM 3431 C CA . GLU A 1 424 ? -44.029 -7.486 32.854 1.00 53.12 424 GLU A CA 1
ATOM 3432 C C . GLU A 1 424 ? -44.312 -7.831 34.329 1.00 53.12 424 GLU A C 1
ATOM 3434 O O . GLU A 1 424 ? -45.469 -7.929 34.737 1.00 53.12 424 GLU A O 1
ATOM 3439 N N . VAL A 1 425 ? -43.272 -7.960 35.163 1.00 53.38 425 VAL A N 1
ATOM 3440 C CA . VAL A 1 425 ? -43.414 -8.088 36.620 1.00 53.38 425 VAL A CA 1
ATOM 3441 C C . VAL A 1 425 ? -43.664 -6.698 37.205 1.00 53.38 425 VAL A C 1
ATOM 3443 O O . VAL A 1 425 ? -42.745 -5.917 37.427 1.00 53.38 425 VAL A O 1
ATOM 3446 N N . SER A 1 426 ? -44.939 -6.388 37.436 1.00 42.72 426 SER A N 1
ATOM 3447 C CA . SER A 1 426 ? -45.447 -5.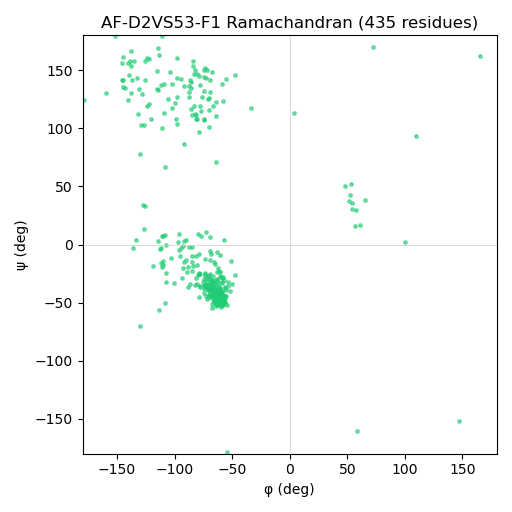108 37.937 1.00 42.72 426 SER A CA 1
ATOM 3448 C C . SER A 1 426 ? -44.510 -4.391 38.929 1.00 42.72 426 SER A C 1
ATOM 3450 O O . SER A 1 426 ? -44.330 -4.839 40.066 1.00 42.72 426 SER A O 1
ATOM 3452 N N . LEU A 1 427 ? -44.037 -3.201 38.541 1.00 46.12 427 LEU A N 1
ATOM 3453 C CA . LEU A 1 427 ? -43.441 -2.173 39.417 1.00 46.12 427 LEU A CA 1
ATOM 3454 C C . LEU A 1 427 ? -44.312 -1.829 40.646 1.00 46.12 427 LEU A C 1
ATOM 3456 O O . LEU A 1 427 ? -43.822 -1.223 41.592 1.00 46.12 427 LEU A O 1
ATOM 3460 N N . ILE A 1 428 ? -45.583 -2.240 40.643 1.00 42.62 428 ILE A N 1
ATOM 3461 C CA . ILE A 1 428 ? -46.579 -2.015 41.700 1.00 42.62 428 ILE A CA 1
ATOM 3462 C C . ILE A 1 428 ? -46.392 -2.964 42.902 1.00 42.62 428 ILE A C 1
ATOM 3464 O O . ILE A 1 428 ? -46.724 -2.587 44.018 1.00 42.62 428 ILE A O 1
ATOM 3468 N N . ASN A 1 429 ? -45.795 -4.149 42.717 1.00 39.75 429 ASN A N 1
ATOM 3469 C CA . ASN A 1 429 ? -45.623 -5.147 43.790 1.00 39.75 429 ASN A CA 1
ATOM 3470 C C . ASN A 1 429 ? -44.168 -5.300 44.270 1.00 39.75 429 ASN A C 1
ATOM 3472 O O . ASN A 1 429 ? -43.850 -6.212 45.034 1.00 39.75 429 ASN A O 1
ATOM 3476 N N . SER A 1 430 ? -43.264 -4.430 43.815 1.00 39.78 430 SER A N 1
ATOM 3477 C CA . SER A 1 430 ? -41.848 -4.461 44.183 1.00 39.78 430 SER A CA 1
ATOM 3478 C C . SER A 1 430 ? -41.556 -3.427 45.283 1.00 39.78 430 SER A C 1
ATOM 3480 O O . SER A 1 430 ? -41.746 -2.235 45.045 1.00 39.78 430 SER A O 1
ATOM 3482 N N . PRO A 1 431 ? -41.024 -3.823 46.456 1.00 41.78 431 PRO A N 1
ATOM 3483 C CA . PRO A 1 431 ? -40.687 -2.906 47.555 1.00 41.78 431 PRO A CA 1
ATOM 3484 C C . PRO A 1 431 ? -39.488 -1.979 47.258 1.00 41.78 431 PRO A C 1
ATOM 3486 O O . PRO A 1 431 ? -39.018 -1.268 48.140 1.00 41.78 431 PRO A O 1
ATOM 3489 N N . VAL A 1 432 ? -38.960 -1.980 46.028 1.00 42.81 432 VAL A N 1
ATOM 3490 C CA . VAL A 1 432 ? -37.767 -1.212 45.623 1.00 42.81 432 VAL A CA 1
ATOM 3491 C C . VAL A 1 432 ? -38.132 0.169 45.046 1.00 42.81 432 VAL A C 1
ATOM 3493 O O . VAL A 1 432 ? -37.250 0.957 44.715 1.00 42.81 432 VAL A O 1
ATOM 3496 N N . SER A 1 433 ? -39.422 0.509 44.956 1.00 37.25 433 SER A N 1
ATOM 3497 C CA . SER A 1 433 ? -39.894 1.757 44.335 1.00 37.25 433 SER A CA 1
ATOM 3498 C C . SER A 1 433 ? -39.558 3.048 45.100 1.00 37.25 433 SER A C 1
ATOM 3500 O O . SER A 1 433 ? -39.774 4.122 44.549 1.00 37.25 433 SER A O 1
ATOM 3502 N N . PHE A 1 434 ? -38.979 2.989 46.307 1.00 33.88 434 PHE A N 1
ATOM 3503 C CA . PHE A 1 434 ? -38.810 4.179 47.158 1.00 33.88 434 PHE A CA 1
ATOM 3504 C C . PHE A 1 434 ? -37.377 4.656 47.454 1.00 33.88 434 PHE A C 1
ATOM 3506 O O . PHE A 1 434 ? -37.227 5.645 48.163 1.00 33.88 434 PHE A O 1
ATOM 3513 N N . HIS A 1 435 ? -36.319 4.047 46.901 1.00 27.56 435 HIS A N 1
ATOM 3514 C CA . HIS A 1 435 ? -34.934 4.465 47.220 1.00 27.56 435 HIS A CA 1
ATOM 3515 C C . HIS A 1 435 ? -34.021 4.800 46.028 1.00 27.56 435 HIS A C 1
ATOM 3517 O O . HIS A 1 435 ? -32.814 4.938 46.208 1.00 27.56 435 HIS A O 1
ATOM 3523 N N . LEU A 1 436 ? -34.566 4.959 44.819 1.00 30.34 436 LEU A N 1
ATOM 3524 C CA . LEU A 1 436 ? -33.792 5.297 43.610 1.00 30.34 436 LEU A CA 1
ATOM 3525 C C . LEU A 1 436 ? -34.324 6.542 42.875 1.00 30.34 436 LEU A C 1
ATOM 3527 O O . LEU A 1 436 ? -34.256 6.611 41.646 1.00 30.34 436 LEU A O 1
ATOM 3531 N N . LEU A 1 437 ? -34.851 7.508 43.634 1.00 29.55 437 LEU A N 1
ATOM 3532 C CA . LEU A 1 437 ? -35.043 8.888 43.176 1.00 29.55 437 LEU A CA 1
ATOM 3533 C C . LEU A 1 437 ? -33.844 9.737 43.595 1.00 29.55 437 LEU A C 1
ATOM 3535 O O . LEU A 1 437 ? -33.509 9.695 44.801 1.00 29.55 437 LEU A O 1
#

Mean predicted aligned error: 16.62 Å

pLDDT: mean 70.25, std 16.84, range [27.56, 94.12]

Foldseek 3Di:
DVVVVVVVVVVLVVVVVVLVVVVPVVPDDDDDDDDFDQDADDQDQAPFFGGKGSQGCQQVDLVVVLVQLRVQHFRDAMATQWGKDAQAWEWPDVCAAPPDDLPDWDFTDGDDIDTLQVQVVVVCVVVVHALCCLFQVDPDQCSQVVVCVSSVNSDGNQSSLVNQRYHDDPDDLDVPRLVRGNHPQSSVCSVPPDGTQPQQHNRHGWDKGKDACVRHNHPDGHIDIWTQGRVVGTIGSHHDHDPVVVVVLVVVLVVQLVVLVVQLVCLCVPPQVVQVVVCVVVVPVLSNLLSVLQNLLSVLSNQLSVCVVPNDPLSNLLSSLSSLLSSLLSLLLVLLVLVQVLVVLVVPHPDSVVVSSVVSVVLVVVLVVLVVVLVVQPVPDDDVVNVVSSVVSSVVSVVSSVVSVVSSVVSVVVSVVSVVVVVVVDPVPDPPVPDPD

Organism: Naegleria gruberi (NCBI:txid5762)

Solvent-accessible surface area (backbone atoms only — not comparable to full-atom values): 23883 Å² total; per-residue (Å²): 113,72,70,62,52,50,54,55,50,49,52,52,50,49,56,51,48,52,57,48,47,70,62,50,79,77,73,82,79,85,89,79,95,73,85,86,77,69,45,83,81,57,54,59,51,49,90,42,29,34,59,34,40,58,47,51,58,31,64,82,30,63,66,53,28,48,60,36,47,72,64,67,37,66,60,67,70,42,31,28,62,36,36,58,40,67,70,37,41,38,62,58,78,96,54,71,87,60,90,80,58,85,81,49,84,43,72,46,43,86,78,46,74,46,48,48,32,57,59,51,48,56,48,30,65,74,66,72,43,50,62,60,51,62,60,35,66,32,94,46,69,58,53,54,63,48,41,23,59,80,48,72,64,76,49,46,51,40,56,49,53,47,29,40,52,32,42,43,92,88,48,71,99,49,91,81,62,56,87,48,31,59,18,64,67,61,37,47,53,62,73,66,49,83,53,46,36,48,70,14,18,85,62,31,47,26,49,71,39,58,40,47,22,71,34,45,70,46,99,53,90,59,72,45,69,34,10,39,21,43,88,79,62,48,41,18,39,29,28,76,27,57,71,64,57,50,51,50,48,53,51,50,46,52,51,50,34,50,50,29,52,52,50,32,52,50,46,42,66,70,47,32,50,56,41,42,56,52,21,64,76,69,71,41,66,73,72,38,52,49,45,49,29,46,45,51,15,26,52,26,45,31,50,18,45,53,18,69,75,76,47,49,75,65,55,23,46,44,25,44,40,50,19,51,37,29,42,42,45,28,49,44,37,51,51,32,50,51,48,43,54,54,34,52,76,68,66,61,71,65,73,55,64,53,51,42,53,49,55,43,50,51,55,51,51,52,53,51,50,57,50,50,56,49,57,58,51,46,77,71,39,64,76,76,56,32,55,62,50,51,54,53,47,42,53,52,43,48,52,51,37,53,51,47,53,51,52,38,53,53,50,53,52,51,45,53,55,50,52,51,54,54,68,69,51,54,76,86,80,45,95,70,79,82,79,82,128